Protein 6A9N (pdb70)

Sequence (662 aa):
TAIKTRPVHGYSKFLSTGSARGSRVVTNKEMCTLIDSTPEWIEQRTGITERRWATNSETVASMGTTAARTALERSGLEASQIDAIIVATVSHHRPSPSLAAYIARELGLGDAAAFDLNGAAAGFCYSTALADSMIRTGSANYVLVIGVEKLSEMTNLDDRSTAFLFSDGAGAAIIGASDEPGIGPVVWGSRSDQLKTIELEDWPTASADPNKIHPLIRMEGRAVFKWAMTDVAKRAAEAIAEAGITPADLDVFIPHQANDRITDVVSRHLKLPESVTVCHDIADMGNTSAASVPIAIDRMLQRGQAHSGDLALIIGFGAGLVYAGQVIRLPTAIKTRPVHGYSKFLSTGSARGSRVVTNKEMCTLIDSTPEWIEQRTGITERRWATNSETVASMGTTAARTALERSGLEASQIDAIIVATVSHHRPSPSLAAYIARELGLGDAAAFDLNGAAAGFCYSTALADSMIRTGSANYVLVIGVEKLSEMTNLDDRSTAFLFSDGAGAAIIGASDEPGIGPVVWGSRSDQLKTIELEDWPTASADPNKIHPLIRMEGRAVFKWAMTDVAKRAAEAIAEAGITPADLDVFIPHQANDRITDVVSRHLKLPESVTVCHDIADMGNTSAASVPIAIDRMLQRGQAHSGDLALIIGFGAGLVYAGQVIRLP

Organism: Cutibacterium acnes (NCBI:txid1747)

Foldseek 3Di:
DDDDFFALAFWKAWQFKFKWFAPDKAFQVNLCVLAPDHQVVCCVWFVAGIAHAHDPPDAQLNQQLRGQVRQCVSNPDQLQQFAEEEEEEPAPPDPDDDSQVSSCVVSVYDNHHGDYDYQWLQRQQVVVQVVGRCQSRPVTFKYKYKYWYRQQLQEDSHDVVTNRFEGGIMMITIMGGDNDYQWFHKQKDFDLVCQVQKDWDDQVVQVPDPVGRDTHIDHNVVVVLVCLLPPVLVSLQVQQVRRPHALQLAQEEFEQSAGPVSQVSSCVSSPHDPNYHYDNVCHRHGGHRNRRRRVSLNVCCVVVVDHAQGKYKYKTADRSGIIMIHIGGRD/DDDDFDDFAFWKAWQFKFKWFAPDKQFQVNLCVLAVDHQVVVCVWFVAGIAHAHDPVDALLNQQLRGLVVQCVSRPDQLQQFAE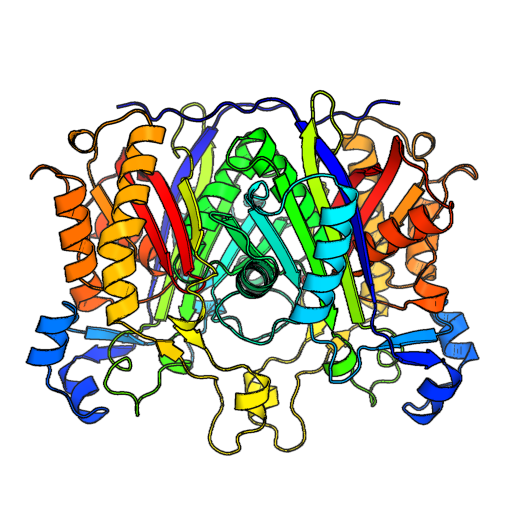EEEEEPAPPDPDDASQVSSCVVSVYDNHHGDYDYQWLQRQQVVVQVVRVCCRRPVTFKYKYKYWYRQQLQEDSHDVVPNRFEGGIMMITIMGGDRHYQWFHKQKDFDQVCQVQKDWDDQVVQVVDPVHHGTHIDHNVVVVLVCLLPPVLVSLQVQCVRRVHALQLAQEEFEQRGGVVSQVSSCVSSPHDPNYHYDNVCHHHGGHRNRRRRVSLNVCCVVVVDHQQGWYWYKTADRSGIIMIHIGGRD

Structure (mmCIF, N/CA/C/O backbone):
data_6A9N
#
_entry.id   6A9N
#
_cell.length_a   105.518
_cell.length_b   105.518
_cell.length_c   326.933
_cell.angle_alpha   90.00
_cell.angle_beta   90.00
_cell.angle_gamma   120.00
#
_symmetry.space_group_name_H-M   'P 65 2 2'
#
loop_
_entity.id
_entity.type
_entity.pdbx_description
1 polymer '3-oxoacyl-[acyl-carrier-protein] synthase 3'
2 non-polymer 'POTASSIUM ION'
3 non-polymer GLYCEROL
4 water water
#
loop_
_atom_site.group_PDB
_atom_site.id
_atom_site.type_symbol
_atom_site.label_atom_id
_atom_site.label_alt_id
_atom_site.label_comp_id
_atom_site.label_asym_id
_atom_site.label_entity_id
_atom_site.label_seq_id
_atom_site.pdbx_PDB_ins_code
_atom_site.Cartn_x
_atom_site.Cartn_y
_atom_site.Cartn_z
_atom_site.occupancy
_atom_site.B_iso_or_equiv
_atom_site.auth_seq_id
_atom_site.auth_comp_id
_atom_site.auth_asym_id
_atom_site.auth_atom_id
_atom_site.pdbx_PDB_model_num
ATOM 1 N N . THR A 1 3 ? 4.856 52.321 163.509 1.00 29.52 2 THR A N 1
ATOM 2 C CA . THR A 1 3 ? 4.271 52.258 164.856 1.00 36.19 2 THR A CA 1
ATOM 3 C C . THR A 1 3 ? 5.206 51.572 165.855 1.00 32.60 2 THR A C 1
ATOM 4 O O . THR A 1 3 ? 5.622 50.433 165.641 1.00 29.37 2 THR A O 1
ATOM 8 N N . ALA A 1 4 ? 5.519 52.256 166.956 1.00 32.38 3 ALA A N 1
ATOM 9 C CA . ALA A 1 4 ? 6.449 51.738 167.950 1.00 27.79 3 ALA A CA 1
ATOM 10 C C . ALA A 1 4 ? 5.741 50.830 168.953 1.00 29.93 3 ALA A C 1
ATOM 11 O O . ALA A 1 4 ? 4.566 51.027 169.280 1.00 31.31 3 ALA A O 1
ATOM 13 N N . ILE A 1 5 ? 6.479 49.829 169.444 1.00 24.15 4 ILE A N 1
ATOM 14 C CA . ILE A 1 5 ? 6.038 48.962 170.536 1.00 23.79 4 ILE A CA 1
ATOM 15 C C . ILE A 1 5 ? 6.668 49.476 171.821 1.00 20.10 4 ILE A C 1
ATOM 16 O O . ILE A 1 5 ? 7.885 49.688 171.878 1.00 22.87 4 ILE A O 1
ATOM 21 N N . LYS A 1 6 ? 5.857 49.687 172.848 1.00 20.91 5 LYS A N 1
ATOM 22 C CA . LYS A 1 6 ? 6.399 50.046 174.152 1.00 25.23 5 LYS A CA 1
ATOM 23 C C . LYS A 1 6 ? 6.679 48.785 174.960 1.00 26.24 5 LYS A C 1
ATOM 24 O O . LYS A 1 6 ? 6.025 47.755 174.782 1.00 24.36 5 LYS A O 1
ATOM 30 N N . THR A 1 7 ? 7.677 48.862 175.830 1.00 24.51 6 THR A N 1
ATOM 31 C CA . THR A 1 7 ? 8.022 47.746 176.700 1.00 26.59 6 THR A CA 1
ATOM 32 C C . THR A 1 7 ? 7.961 48.187 178.155 1.00 25.20 6 THR A C 1
ATOM 33 O O . THR A 1 7 ? 7.827 49.375 178.467 1.00 23.34 6 THR A O 1
ATOM 37 N N . ARG A 1 8 ? 8.025 47.199 179.051 1.00 21.99 7 ARG A N 1
ATOM 38 C CA . ARG A 1 8 ? 8.297 47.531 180.441 1.00 26.73 7 ARG A CA 1
ATOM 39 C C . ARG A 1 8 ? 9.802 47.748 180.609 1.00 25.09 7 ARG A C 1
ATOM 40 O O . ARG A 1 8 ? 10.608 47.187 179.857 1.00 28.89 7 ARG A O 1
ATOM 48 N N . PRO A 1 9 ? 10.211 48.586 181.552 1.00 26.99 8 PRO A N 1
ATOM 49 C CA . PRO A 1 9 ? 11.652 48.780 181.776 1.00 27.99 8 PRO A CA 1
ATOM 50 C C . PRO A 1 9 ? 12.315 47.552 182.396 1.00 28.08 8 PRO A C 1
ATOM 51 O O . PRO A 1 9 ? 11.670 46.728 183.051 1.00 28.91 8 PRO A O 1
ATOM 55 N N . VAL A 1 10 ? 13.622 47.419 182.177 1.00 25.78 9 VAL A N 1
ATOM 56 C CA . VAL A 1 10 ? 14.435 46.566 183.045 1.00 27.72 9 VAL A CA 1
ATOM 57 C C . VAL A 1 10 ? 14.731 47.402 184.287 1.00 27.75 9 VAL A C 1
ATOM 58 O O . VAL A 1 10 ? 15.435 48.406 184.194 1.00 33.17 9 VAL A O 1
ATOM 62 N N . HIS A 1 11 ? 14.190 47.008 185.446 1.00 26.46 10 HIS A N 1
ATOM 63 C CA . HIS A 1 11 ? 14.301 47.831 186.649 1.00 23.60 10 HIS A CA 1
ATOM 64 C C . HIS A 1 11 ? 14.547 46.991 187.901 1.00 31.76 10 HIS A C 1
ATOM 65 O O . HIS A 1 11 ? 13.798 46.051 188.185 1.00 27.44 10 HIS A O 1
ATOM 72 N N . GLY A 1 12 ? 15.565 47.366 188.676 1.00 22.06 11 GLY A N 1
ATOM 73 C CA . GLY A 1 12 ? 15.868 46.657 189.900 1.00 21.55 11 GLY A CA 1
ATOM 74 C C . GLY A 1 12 ? 16.496 45.290 189.655 1.00 17.74 11 GLY A C 1
ATOM 75 O O . GLY A 1 12 ? 16.952 44.948 188.549 1.00 16.76 11 GLY A O 1
ATOM 76 N N . TYR A 1 13 ? 16.504 44.496 190.721 1.00 17.07 12 TYR A N 1
ATOM 77 C CA . TYR A 1 13 ? 17.094 43.162 190.706 1.00 15.41 12 TYR A CA 1
ATOM 78 C C . TYR A 1 13 ? 16.111 42.192 191.365 1.00 13.70 12 TYR A C 1
ATOM 79 O O . TYR A 1 13 ? 14.907 42.449 191.480 1.00 12.78 12 TYR A O 1
ATOM 88 N N . SER A 1 14 ? 16.611 41.043 191.815 1.00 10.17 13 SER A N 1
ATOM 89 C CA . SER A 1 14 ? 15.755 40.126 192.552 1.00 13.85 13 SER A CA 1
ATOM 90 C C . SER A 1 14 ? 16.586 39.414 193.611 1.00 13.06 13 SER A C 1
ATOM 91 O O . SER A 1 14 ? 17.817 39.479 193.615 1.00 11.32 13 SER A O 1
ATOM 94 N N . LYS A 1 15 ? 15.898 38.715 194.509 1.00 12.50 14 LYS A N 1
ATOM 95 C CA . LYS A 1 15 ? 16.578 38.046 195.604 1.00 10.99 14 LYS A CA 1
ATOM 96 C C . LYS A 1 15 ? 15.711 36.903 196.119 1.00 11.75 14 LYS A C 1
ATOM 97 O O . LYS A 1 15 ? 14.479 36.956 196.038 1.00 8.37 14 LYS A O 1
ATOM 103 N N . PHE A 1 16 ? 16.369 35.888 196.680 1.00 10.70 15 PHE A N 1
ATOM 104 C CA . PHE A 1 16 ? 15.659 34.843 197.412 1.00 10.78 15 PHE A CA 1
ATOM 105 C C . PHE A 1 16 ? 15.026 35.434 198.665 1.00 12.54 15 PHE A C 1
ATOM 106 O O . PHE A 1 16 ? 15.693 36.128 199.431 1.00 11.87 15 PHE A O 1
ATOM 114 N N . LEU A 1 17 ? 13.738 35.169 198.872 1.00 10.61 16 LEU A N 1
ATOM 115 C CA . LEU A 1 17 ? 13.062 35.586 200.092 1.00 11.93 16 LEU A CA 1
ATOM 116 C C . LEU A 1 17 ? 12.933 34.473 201.116 1.00 16.44 16 LEU A C 1
ATOM 117 O O . LEU A 1 17 ? 12.841 34.759 202.309 1.00 16.53 16 LEU A O 1
ATOM 122 N N . SER A 1 18 ? 12.894 33.217 200.683 1.00 13.18 17 SER A N 1
ATOM 123 C CA . SER A 1 18 ? 12.669 32.104 201.597 1.00 13.41 17 SER A CA 1
ATOM 124 C C . SER A 1 18 ? 12.889 30.802 200.839 1.00 13.48 17 SER A C 1
ATOM 125 O O . SER A 1 18 ? 12.926 30.778 199.602 1.00 9.55 17 SER A O 1
ATOM 128 N N . THR A 1 19 ? 13.057 29.725 201.605 1.00 13.36 18 THR A N 1
ATOM 129 C CA . THR A 1 19 ? 13.226 28.380 201.081 1.00 12.12 18 THR A CA 1
ATOM 130 C C . THR A 1 19 ? 12.320 27.418 201.845 1.00 13.51 18 THR A C 1
ATOM 131 O O . THR A 1 19 ? 11.778 27.741 202.902 1.00 11.92 18 THR A O 1
ATOM 135 N N . GLY A 1 20 ? 12.177 26.220 201.288 1.00 10.45 19 GLY A N 1
ATOM 136 C CA . GLY A 1 20 ? 11.490 25.128 201.947 1.00 10.65 19 GLY A CA 1
ATOM 137 C C . GLY A 1 20 ? 11.816 23.845 201.217 1.00 11.77 19 GLY A C 1
ATOM 138 O O . GLY A 1 20 ? 12.198 23.863 200.043 1.00 10.88 19 GLY A O 1
ATOM 139 N N . SER A 1 21 ? 11.668 22.725 201.924 1.00 10.73 20 SER A N 1
ATOM 140 C CA . SER A 1 21 ? 11.963 21.454 201.282 1.00 12.56 20 SER A CA 1
ATOM 141 C C . SER A 1 21 ? 11.094 20.350 201.865 1.00 14.99 20 SER A C 1
ATOM 142 O O . SER A 1 21 ? 10.639 20.426 203.009 1.00 11.43 20 SER A O 1
ATOM 145 N N . ALA A 1 22 ? 10.873 19.316 201.052 1.00 11.05 21 ALA A N 1
ATOM 146 C CA . ALA A 1 22 ? 10.101 18.155 201.480 1.00 11.82 21 ALA A CA 1
ATOM 147 C C . ALA A 1 22 ? 10.727 16.937 200.810 1.00 13.17 21 ALA A C 1
ATOM 148 O O . ALA A 1 22 ? 10.433 16.639 199.647 1.00 15.40 21 ALA A O 1
ATOM 150 N N . ARG A 1 23 ? 11.602 16.257 201.531 1.00 11.54 22 ARG A N 1
ATOM 151 C CA . ARG A 1 23 ? 12.195 15.036 201.003 1.00 12.82 22 ARG A CA 1
ATOM 152 C C . ARG A 1 23 ? 11.226 13.865 201.139 1.00 13.64 22 ARG A C 1
ATOM 153 O O . ARG A 1 23 ? 10.274 13.901 201.928 1.00 14.08 22 ARG A O 1
ATOM 161 N N . GLY A 1 24 ? 11.479 12.812 200.362 1.00 11.46 23 GLY A N 1
ATOM 162 C CA . GLY A 1 24 ? 10.771 11.566 200.595 1.00 12.86 23 GLY A CA 1
ATOM 163 C C . GLY A 1 24 ? 10.942 11.099 202.030 1.00 13.41 23 GLY A C 1
ATOM 164 O O . GLY A 1 24 ? 11.995 11.279 202.637 1.00 14.79 23 GLY A O 1
ATOM 165 N N . SER A 1 25 ? 9.888 10.480 202.579 1.00 10.80 24 SER A N 1
ATOM 166 C CA . SER A 1 25 ? 9.877 10.099 203.990 1.00 12.37 24 SER A CA 1
ATOM 167 C C . SER A 1 25 ? 10.536 8.755 204.283 1.00 17.06 24 SER A C 1
ATOM 168 O O . SER A 1 25 ? 10.802 8.460 205.452 1.00 13.28 24 SER A O 1
ATOM 171 N N . ARG A 1 26 ? 10.810 7.934 203.279 1.00 12.46 25 ARG A N 1
ATOM 172 C CA . ARG A 1 26 ? 11.349 6.603 203.518 1.00 11.64 25 ARG A CA 1
ATOM 173 C C . ARG A 1 26 ? 12.873 6.654 203.506 1.00 13.70 25 ARG A C 1
ATOM 174 O O . ARG A 1 26 ? 13.479 6.998 202.487 1.00 10.39 25 ARG A O 1
ATOM 182 N N . VAL A 1 27 ? 13.491 6.299 204.630 1.00 13.99 26 VAL A N 1
ATOM 183 C CA . VAL A 1 27 ? 14.948 6.245 204.713 1.00 13.66 26 VAL A CA 1
ATOM 184 C C . VAL A 1 27 ? 15.395 4.891 204.190 1.00 18.90 26 VAL A C 1
ATOM 185 O O . VAL A 1 27 ? 14.962 3.852 204.699 1.00 14.16 26 VAL A O 1
ATOM 189 N N . VAL A 1 28 ? 16.260 4.899 203.176 1.00 12.50 27 VAL A N 1
ATOM 190 C CA . VAL A 1 28 ? 16.829 3.681 202.617 1.00 13.22 27 VAL A CA 1
ATOM 191 C C . VAL A 1 28 ? 18.334 3.714 202.877 1.00 14.03 27 VAL A C 1
ATOM 192 O O . VAL A 1 28 ? 19.086 4.410 202.181 1.00 14.61 27 VAL A O 1
ATOM 196 N N . THR A 1 29 ? 18.789 2.947 203.863 1.00 16.58 28 THR A N 1
ATOM 197 C CA . THR A 1 29 ? 20.216 2.873 204.145 1.00 17.14 28 THR A CA 1
ATOM 198 C C . THR A 1 29 ? 20.920 2.052 203.073 1.00 15.10 28 THR A C 1
ATOM 199 O O . THR A 1 29 ? 20.295 1.324 202.308 1.00 15.62 28 THR A O 1
ATOM 203 N N . ASN A 1 30 ? 22.250 2.179 203.028 1.00 18.87 29 ASN A N 1
ATOM 204 C CA . ASN A 1 30 ? 23.045 1.322 202.156 1.00 18.46 29 ASN A CA 1
ATOM 205 C C . ASN A 1 30 ? 22.851 -0.152 202.510 1.00 21.51 29 ASN A C 1
ATOM 206 O O . ASN A 1 30 ? 22.876 -1.018 201.629 1.00 21.53 29 ASN A O 1
ATOM 211 N N . LYS A 1 31 ? 22.688 -0.456 203.800 1.00 22.58 30 LYS A N 1
ATOM 212 C CA . LYS A 1 31 ? 22.409 -1.829 204.215 1.00 26.69 30 LYS A CA 1
ATOM 213 C C . LYS A 1 31 ? 21.154 -2.364 203.526 1.00 21.99 30 LYS A C 1
ATOM 214 O O . LYS A 1 31 ? 21.198 -3.395 202.845 1.00 26.15 30 LYS A O 1
ATOM 220 N N . GLU A 1 32 ? 20.032 -1.648 203.646 1.00 21.81 31 GLU A N 1
ATOM 221 C CA . GLU A 1 32 ? 18.824 -2.089 202.952 1.00 26.36 31 GLU A CA 1
ATOM 222 C C . GLU A 1 32 ? 19.007 -2.069 201.438 1.00 26.60 31 GLU A C 1
ATOM 223 O O . GLU A 1 32 ? 18.494 -2.946 200.735 1.00 27.54 31 GLU A O 1
ATOM 229 N N . MET A 1 33 ? 19.716 -1.066 200.915 1.00 25.40 32 MET A N 1
ATOM 230 C CA . MET A 1 33 ? 19.958 -1.005 199.476 1.00 23.72 32 MET A CA 1
ATOM 231 C C . MET A 1 33 ? 20.679 -2.256 198.989 1.00 29.48 32 MET A C 1
ATOM 232 O O . MET A 1 33 ? 20.384 -2.770 197.903 1.00 31.34 32 MET A O 1
ATOM 237 N N . CYS A 1 34 ? 21.602 -2.785 199.790 1.00 26.57 33 CYS A N 1
ATOM 238 C CA . CYS A 1 34 ? 22.392 -3.924 199.335 1.00 36.99 33 CYS A CA 1
ATOM 239 C C . CYS A 1 34 ? 21.643 -5.248 199.402 1.00 37.42 33 CYS A C 1
ATOM 240 O O . CYS A 1 34 ? 22.174 -6.263 198.937 1.00 43.07 33 CYS A O 1
ATOM 243 N N . THR A 1 35 ? 20.432 -5.264 199.955 1.00 35.73 34 THR A N 1
ATOM 244 C CA . THR A 1 35 ? 19.531 -6.389 199.750 1.00 37.27 34 THR A CA 1
ATOM 245 C C . THR A 1 35 ? 18.695 -6.250 198.479 1.00 39.35 34 THR A C 1
ATOM 246 O O . THR A 1 35 ? 18.113 -7.240 198.027 1.00 42.08 34 THR A O 1
ATOM 250 N N . LEU A 1 36 ? 18.621 -5.050 197.894 1.00 38.36 35 LEU A N 1
ATOM 251 C CA . LEU A 1 36 ? 17.893 -4.829 196.646 1.00 35.39 35 LEU A CA 1
ATOM 252 C C . LEU A 1 36 ? 18.794 -4.923 195.420 1.00 38.36 35 LEU A C 1
ATOM 253 O O . LEU A 1 36 ? 18.317 -5.235 194.322 1.00 36.30 35 LEU A O 1
ATOM 258 N N . ILE A 1 37 ? 20.087 -4.653 195.590 1.00 37.27 36 ILE A N 1
ATOM 259 C CA . ILE A 1 37 ? 21.070 -4.697 194.521 1.00 40.60 36 ILE A CA 1
ATOM 260 C C . ILE A 1 37 ? 22.245 -5.547 194.991 1.00 43.11 36 ILE A C 1
ATOM 261 O O . ILE A 1 37 ? 22.392 -5.845 196.176 1.00 41.21 36 ILE A O 1
ATOM 266 N N . ASP A 1 38 ? 23.092 -5.941 194.046 1.00 50.66 37 ASP A N 1
ATOM 267 C CA . ASP A 1 38 ? 24.291 -6.701 194.380 1.00 58.86 37 ASP A CA 1
ATOM 268 C C . ASP A 1 38 ? 25.450 -5.714 194.468 1.00 53.92 37 ASP A C 1
ATOM 269 O O . ASP A 1 38 ? 26.064 -5.356 193.459 1.00 51.16 37 ASP A O 1
ATOM 274 N N . SER A 1 39 ? 25.734 -5.274 195.688 1.00 54.55 38 SER A N 1
ATOM 275 C CA . SER A 1 39 ? 26.798 -4.325 195.975 1.00 45.69 38 SER A CA 1
ATOM 276 C C . SER A 1 39 ? 27.041 -4.385 197.477 1.00 43.27 38 SER A C 1
ATOM 277 O O . SER A 1 39 ? 26.405 -5.167 198.190 1.00 44.44 38 SER A O 1
ATOM 280 N N . THR A 1 40 ? 27.967 -3.565 197.963 1.00 41.40 39 THR A N 1
ATOM 281 C CA . THR A 1 40 ? 28.201 -3.537 199.399 1.00 37.23 39 THR A CA 1
ATOM 282 C C . THR A 1 40 ? 28.123 -2.109 199.916 1.00 42.87 39 THR A C 1
ATOM 283 O O . THR A 1 40 ? 28.385 -1.156 199.168 1.00 38.49 39 THR A O 1
ATOM 287 N N . PRO A 1 41 ? 27.749 -1.930 201.189 1.00 38.35 40 PRO A N 1
ATOM 288 C CA . PRO A 1 41 ? 27.591 -0.565 201.713 1.00 34.35 40 PRO A CA 1
ATOM 289 C C . PRO A 1 41 ? 28.876 0.241 201.701 1.00 38.18 40 PRO A C 1
ATOM 290 O O . PRO A 1 41 ? 28.832 1.463 201.509 1.00 31.28 40 PRO A O 1
ATOM 294 N N . GLU A 1 42 ? 30.024 -0.395 201.903 1.00 36.96 41 GLU A N 1
ATOM 295 C CA . GLU A 1 42 ? 31.262 0.365 201.942 1.00 38.78 41 GLU A CA 1
ATOM 296 C C . GLU A 1 42 ? 31.804 0.665 200.557 1.00 33.08 41 GLU A C 1
ATOM 297 O O . GLU A 1 42 ? 32.546 1.636 200.407 1.00 38.79 41 GLU A O 1
ATOM 303 N N . TRP A 1 43 ? 31.440 -0.120 199.541 1.00 33.45 42 TRP A N 1
ATOM 304 C CA . TRP A 1 43 ? 31.743 0.294 198.175 1.00 36.52 42 TRP A CA 1
ATOM 305 C C . TRP A 1 43 ? 30.961 1.549 197.808 1.00 39.21 42 TRP A C 1
ATOM 306 O O . TRP A 1 43 ? 31.532 2.521 197.298 1.00 38.72 42 TRP A O 1
ATOM 317 N N . ILE A 1 44 ? 29.649 1.542 198.069 1.00 32.14 43 ILE A N 1
ATOM 318 C CA . ILE A 1 44 ? 28.807 2.712 197.812 1.00 33.82 43 ILE A CA 1
ATOM 319 C C . ILE A 1 44 ? 29.396 3.953 198.476 1.00 29.22 43 ILE A C 1
ATOM 320 O O . ILE A 1 44 ? 29.644 4.974 197.826 1.00 27.75 43 ILE A O 1
ATOM 325 N N . GLU A 1 45 ? 29.613 3.884 199.792 1.00 26.39 44 GLU A N 1
ATOM 326 C CA . GLU A 1 45 ? 30.131 5.039 200.520 1.00 27.83 44 GLU A CA 1
ATOM 327 C C . GLU A 1 45 ? 31.485 5.469 199.969 1.00 31.70 44 GLU A C 1
ATOM 328 O O . GLU A 1 45 ? 31.748 6.669 199.820 1.00 29.31 44 GLU A O 1
ATOM 334 N N . GLN A 1 46 ? 32.340 4.501 199.627 1.00 30.42 45 GLN A N 1
ATOM 335 C CA . GLN A 1 46 ? 33.668 4.821 199.109 1.00 35.06 45 GLN A CA 1
ATOM 336 C C . GLN A 1 46 ? 33.577 5.562 197.784 1.00 35.44 45 GLN A C 1
ATOM 337 O O . GLN A 1 46 ? 34.277 6.556 197.567 1.00 41.66 45 GLN A O 1
ATOM 343 N N . ARG A 1 47 ? 32.728 5.077 196.877 1.00 35.72 46 ARG A N 1
ATOM 344 C CA . ARG A 1 47 ? 32.654 5.623 195.530 1.00 37.20 46 ARG A CA 1
ATOM 345 C C . ARG A 1 47 ? 31.862 6.921 195.445 1.00 36.71 46 ARG A C 1
ATOM 346 O O . ARG A 1 47 ? 32.079 7.694 194.505 1.00 38.44 46 ARG A O 1
ATOM 354 N N . THR A 1 48 ? 30.953 7.183 196.389 1.00 26.90 47 THR A N 1
ATOM 355 C CA . THR A 1 48 ? 30.068 8.343 196.280 1.00 24.10 47 THR A CA 1
ATOM 356 C C . THR A 1 48 ? 29.976 9.204 197.521 1.00 23.16 47 THR A C 1
ATOM 357 O O . THR A 1 48 ? 29.567 10.363 197.396 1.00 22.78 47 THR A O 1
ATOM 361 N N . GLY A 1 49 ? 30.275 8.682 198.706 1.00 21.44 48 GLY A N 1
ATOM 362 C CA . GLY A 1 49 ? 29.961 9.394 199.926 1.00 23.42 48 GLY A CA 1
ATOM 363 C C . GLY A 1 49 ? 28.550 9.182 200.438 1.00 18.70 48 GLY A C 1
ATOM 364 O O . GLY A 1 49 ? 28.219 9.697 201.511 1.00 23.64 48 GLY A O 1
ATOM 365 N N . ILE A 1 50 ? 27.718 8.441 199.713 1.00 15.66 49 ILE A N 1
ATOM 366 C CA . ILE A 1 50 ? 26.349 8.154 200.139 1.00 19.85 49 ILE A CA 1
ATOM 367 C C . ILE A 1 50 ? 26.363 7.066 201.210 1.00 15.12 49 ILE A C 1
ATOM 368 O O . ILE A 1 50 ? 26.948 5.994 201.016 1.00 18.01 49 ILE A O 1
ATOM 373 N N . THR A 1 51 ? 25.710 7.332 202.344 1.00 15.93 50 THR A N 1
ATOM 374 C CA . THR A 1 51 ? 25.430 6.287 203.325 1.00 15.53 50 THR A CA 1
ATOM 375 C C . THR A 1 51 ? 23.956 5.917 203.394 1.00 18.79 50 THR A C 1
ATOM 376 O O . THR A 1 51 ? 23.634 4.774 203.735 1.00 18.17 50 THR A O 1
ATOM 380 N N . GLU A 1 52 ? 23.060 6.844 203.054 1.00 16.48 51 GLU A N 1
ATOM 381 C CA . GLU A 1 52 ? 21.635 6.560 202.949 1.00 16.32 51 GLU A CA 1
ATOM 382 C C . GLU A 1 52 ? 21.023 7.561 201.977 1.00 14.81 51 GLU A C 1
ATOM 383 O O . GLU A 1 52 ? 21.659 8.542 201.586 1.00 13.99 51 GLU A O 1
ATOM 389 N N . ARG A 1 53 ? 19.777 7.306 201.582 1.00 13.77 52 ARG A N 1
ATOM 390 C CA . ARG A 1 53 ? 19.052 8.244 200.730 1.00 13.41 52 ARG A CA 1
ATOM 391 C C . ARG A 1 53 ? 17.567 8.174 201.065 1.00 12.15 52 ARG A C 1
ATOM 392 O O . ARG A 1 53 ? 17.103 7.246 201.731 1.00 10.95 52 ARG A O 1
ATOM 400 N N . ARG A 1 54 ? 16.822 9.180 200.611 1.00 11.46 53 ARG A N 1
ATOM 401 C CA . ARG A 1 54 ? 15.386 9.255 200.843 1.00 8.78 53 ARG A CA 1
ATOM 402 C C . ARG A 1 54 ? 14.636 8.816 199.598 1.00 12.70 53 ARG A C 1
ATOM 403 O O . ARG A 1 54 ? 14.969 9.242 198.484 1.00 12.23 53 ARG A O 1
ATOM 411 N N . TRP A 1 55 ? 13.626 7.967 199.786 1.00 9.75 54 TRP A N 1
ATOM 412 C CA . TRP A 1 55 ? 12.673 7.654 198.729 1.00 10.39 54 TRP A CA 1
ATOM 413 C C . TRP A 1 55 ? 11.293 8.097 199.186 1.00 11.46 54 TRP A C 1
ATOM 414 O O . TRP A 1 55 ? 10.982 8.080 200.385 1.00 11.35 54 TRP A O 1
ATOM 425 N N . ALA A 1 56 ? 10.486 8.517 198.223 1.00 9.76 55 ALA A N 1
ATOM 426 C CA . ALA A 1 56 ? 9.107 8.883 198.490 1.00 11.02 55 ALA A CA 1
ATOM 427 C C . ALA A 1 56 ? 8.281 7.619 198.698 1.00 12.15 55 ALA A C 1
ATOM 428 O O . ALA A 1 56 ? 8.516 6.601 198.043 1.00 14.75 55 ALA A O 1
ATOM 430 N N . THR A 1 57 ? 7.332 7.677 199.627 1.00 11.83 56 THR A N 1
ATOM 431 C CA . THR A 1 57 ? 6.344 6.610 199.730 1.00 13.32 56 THR A CA 1
ATOM 432 C C . THR A 1 57 ? 5.358 6.699 198.570 1.00 16.67 56 THR A C 1
ATOM 433 O O . THR A 1 57 ? 5.369 7.652 197.784 1.00 12.83 56 THR A O 1
ATOM 437 N N . ASN A 1 58 ? 4.477 5.696 198.470 1.00 14.83 57 ASN A N 1
ATOM 438 C CA . ASN A 1 58 ? 3.492 5.710 197.393 1.00 14.14 57 ASN A CA 1
ATOM 439 C C . ASN A 1 58 ? 2.512 6.871 197.515 1.00 17.64 57 ASN A C 1
ATOM 440 O O . ASN A 1 58 ? 1.833 7.191 196.536 1.00 16.55 57 ASN A O 1
ATOM 445 N N . SER A 1 59 ? 2.442 7.522 198.679 1.00 13.83 58 SER A N 1
ATOM 446 C CA . SER A 1 59 ? 1.575 8.676 198.890 1.00 15.62 58 SER A CA 1
ATOM 447 C C . SER A 1 59 ? 2.267 10.004 198.636 1.00 15.40 58 SER A C 1
ATOM 448 O O . SER A 1 59 ? 1.599 11.038 198.638 1.00 17.65 58 SER A O 1
ATOM 451 N N . GLU A 1 60 ? 3.579 10.007 198.460 1.00 13.51 59 GLU A N 1
ATOM 452 C CA . GLU A 1 60 ? 4.338 11.227 198.219 1.00 12.42 59 GLU A CA 1
ATOM 453 C C . GLU A 1 60 ? 4.625 11.270 196.724 1.00 13.08 59 GLU A C 1
ATOM 454 O O . GLU A 1 60 ? 5.476 10.536 196.216 1.00 14.31 59 GLU A O 1
ATOM 460 N N . THR A 1 61 ? 3.865 12.095 196.024 1.00 11.12 60 THR A N 1
ATOM 461 C CA . THR A 1 61 ? 3.992 12.307 194.595 1.00 12.43 60 THR A CA 1
ATOM 462 C C . THR A 1 61 ? 4.804 13.574 194.365 1.00 11.06 60 THR A C 1
ATOM 463 O O . THR A 1 61 ? 5.079 14.333 195.300 1.00 10.78 60 THR A O 1
ATOM 467 N N . VAL A 1 62 ? 5.201 13.810 193.109 1.00 11.08 61 VAL A N 1
ATOM 468 C CA . VAL A 1 62 ? 5.924 15.052 192.866 1.00 10.18 61 VAL A CA 1
ATOM 469 C C . VAL A 1 62 ? 5.009 16.240 193.141 1.00 9.73 61 VAL A C 1
ATOM 470 O O . VAL A 1 62 ? 5.460 17.274 193.649 1.00 10.32 61 VAL A O 1
ATOM 474 N N . ALA A 1 63 ? 3.701 16.086 192.925 1.00 6.52 62 ALA A N 1
ATOM 475 C CA . ALA A 1 63 ? 2.797 17.192 193.242 1.00 9.23 62 ALA A CA 1
ATOM 476 C C . ALA A 1 63 ? 2.674 17.426 194.747 1.00 12.98 62 ALA A C 1
ATOM 477 O O . ALA A 1 63 ? 2.643 18.581 195.193 1.00 13.66 62 ALA A O 1
ATOM 479 N N . SER A 1 64 ? 2.598 16.359 195.556 1.00 11.19 63 SER A N 1
ATOM 480 C CA . SER A 1 64 ? 2.447 16.564 196.996 1.00 14.13 63 SER A CA 1
ATOM 481 C C . SER A 1 64 ? 3.753 17.040 197.643 1.00 9.29 63 SER A C 1
ATOM 482 O O . SER A 1 64 ? 3.729 17.919 198.504 1.00 10.16 63 SER A O 1
ATOM 485 N N . MET A 1 65 ? 4.899 16.494 197.238 1.00 9.63 64 MET A N 1
ATOM 486 C CA . MET A 1 65 ? 6.174 16.989 197.757 1.00 9.46 64 MET A CA 1
ATOM 487 C C . MET A 1 65 ? 6.422 18.435 197.337 1.00 11.28 64 MET A C 1
ATOM 488 O O . MET A 1 65 ? 6.823 19.270 198.154 1.00 8.77 64 MET A O 1
ATOM 493 N N . GLY A 1 66 ? 6.201 18.743 196.056 1.00 10.21 65 GLY A N 1
ATOM 494 C CA . GLY A 1 66 ? 6.349 20.111 195.593 1.00 11.18 65 GLY A CA 1
ATOM 495 C C . GLY A 1 66 ? 5.422 21.080 196.305 1.00 9.37 65 GLY A C 1
ATOM 496 O O . GLY A 1 66 ? 5.836 22.177 196.684 1.00 7.10 65 GLY A O 1
ATOM 497 N N . THR A 1 67 ? 4.159 20.690 196.496 1.00 8.45 66 THR A N 1
ATOM 498 C CA . THR A 1 67 ? 3.228 21.538 197.235 1.00 11.15 66 THR A CA 1
ATOM 499 C C . THR A 1 67 ? 3.702 21.748 198.671 1.00 12.86 66 THR A C 1
ATOM 500 O O . THR A 1 67 ? 3.642 22.866 199.192 1.00 10.60 66 THR A O 1
ATOM 504 N N . THR A 1 68 ? 4.187 20.685 199.322 1.00 12.06 67 THR A N 1
ATOM 505 C CA . THR A 1 68 ? 4.637 20.803 200.712 1.00 12.11 67 THR A CA 1
ATOM 506 C C . THR A 1 68 ? 5.822 21.751 200.833 1.00 11.23 67 THR A C 1
ATOM 507 O O . THR A 1 68 ? 5.834 22.646 201.689 1.00 10.66 67 THR A O 1
ATOM 511 N N . ALA A 1 69 ? 6.838 21.564 199.988 1.00 8.64 68 ALA A N 1
ATOM 512 C CA . ALA A 1 69 ? 7.991 22.454 200.029 1.00 9.17 68 ALA A CA 1
ATOM 513 C C . ALA A 1 69 ? 7.571 23.895 199.772 1.00 10.19 68 ALA A C 1
ATOM 514 O O . ALA A 1 69 ? 8.069 24.821 200.417 1.00 10.42 68 ALA A O 1
ATOM 516 N N . ALA A 1 70 ? 6.641 24.096 198.834 1.00 9.45 69 ALA A N 1
ATOM 517 C CA . ALA A 1 70 ? 6.201 25.439 198.468 1.00 10.93 69 ALA A CA 1
ATOM 518 C C . ALA A 1 70 ? 5.417 26.096 199.599 1.00 11.83 69 ALA A C 1
ATOM 519 O O . ALA A 1 70 ? 5.562 27.303 199.840 1.00 11.42 69 ALA A O 1
ATOM 521 N N . ARG A 1 71 ? 4.571 25.328 200.296 1.00 9.63 70 ARG A N 1
ATOM 522 C CA . ARG A 1 71 ? 3.825 25.896 201.419 1.00 13.39 70 ARG A CA 1
ATOM 523 C C . ARG A 1 71 ? 4.764 26.389 202.508 1.00 11.87 70 ARG A C 1
ATOM 524 O O . ARG A 1 71 ? 4.500 27.413 203.149 1.00 12.69 70 ARG A O 1
ATOM 532 N N . THR A 1 72 ? 5.835 25.632 202.767 1.00 10.06 71 THR A N 1
ATOM 533 C CA . THR A 1 72 ? 6.832 26.027 203.760 1.00 12.59 71 THR A CA 1
ATOM 534 C C . THR A 1 72 ? 7.540 27.310 203.344 1.00 12.22 71 THR A C 1
ATOM 535 O O . THR A 1 72 ? 7.694 28.236 204.148 1.00 13.50 71 THR A O 1
ATOM 539 N N . ALA A 1 73 ? 7.973 27.385 202.081 1.00 11.80 72 ALA A N 1
ATOM 540 C CA . ALA A 1 73 ? 8.568 28.618 201.584 1.00 11.51 72 ALA A CA 1
ATOM 541 C C . ALA A 1 73 ? 7.578 29.773 201.684 1.00 13.22 72 ALA A C 1
ATOM 542 O O . ALA A 1 73 ? 7.934 30.873 202.121 1.00 14.15 72 ALA A O 1
ATOM 544 N N . LEU A 1 74 ? 6.317 29.530 201.327 1.00 11.78 73 LEU A N 1
ATOM 545 C CA . LEU A 1 74 ? 5.317 30.593 201.378 1.00 12.83 73 LEU A CA 1
ATOM 546 C C . LEU A 1 74 ? 5.124 31.112 202.800 1.00 15.95 73 LEU A C 1
ATOM 547 O O . LEU A 1 74 ? 5.126 32.326 203.039 1.00 13.97 73 LEU A O 1
ATOM 552 N N . GLU A 1 75 ? 4.923 30.206 203.752 1.00 14.96 74 GLU A N 1
ATOM 553 C CA . GLU A 1 75 ? 4.759 30.618 205.141 1.00 17.66 74 GLU A CA 1
ATOM 554 C C . GLU A 1 75 ? 5.961 31.429 205.622 1.00 19.85 74 GLU A C 1
ATOM 555 O O . GLU A 1 75 ? 5.799 32.482 206.255 1.00 19.32 74 GLU A O 1
ATOM 561 N N . ARG A 1 76 ? 7.174 30.975 205.296 1.00 15.02 75 ARG A N 1
ATOM 562 C CA . ARG A 1 76 ? 8.380 31.661 205.752 1.00 16.12 75 ARG A CA 1
ATOM 563 C C . ARG A 1 76 ? 8.558 33.014 205.083 1.00 19.34 75 ARG A C 1
ATOM 564 O O . ARG A 1 76 ? 9.201 33.896 205.651 1.00 19.81 75 ARG A O 1
ATOM 572 N N . SER A 1 77 ? 8.031 33.195 203.876 1.00 15.13 76 SER A N 1
ATOM 573 C CA . SER A 1 77 ? 8.209 34.467 203.190 1.00 17.58 76 SER A CA 1
ATOM 574 C C . SER A 1 77 ? 7.345 35.580 203.772 1.00 22.52 76 SER A C 1
ATOM 575 O O . SER A 1 77 ? 7.592 36.750 203.472 1.00 21.22 76 SER A O 1
ATOM 578 N N . GLY A 1 78 ? 6.332 35.259 204.575 1.00 18.22 77 GLY A N 1
ATOM 579 C CA . GLY A 1 78 ? 5.396 36.287 204.979 1.00 25.42 77 GLY A CA 1
ATOM 580 C C . GLY A 1 78 ? 4.455 36.788 203.895 1.00 31.34 77 GLY A C 1
ATOM 581 O O . GLY A 1 78 ? 3.578 37.610 204.200 1.00 29.28 77 GLY A O 1
ATOM 582 N N . LEU A 1 79 ? 4.586 36.316 202.652 1.00 18.26 78 LEU A N 1
ATOM 583 C CA . LEU A 1 79 ? 3.652 36.665 201.591 1.00 21.24 78 LEU A CA 1
ATOM 584 C C . LEU A 1 79 ? 2.343 35.898 201.741 1.00 23.71 78 LEU A C 1
ATOM 585 O O . LEU A 1 79 ? 2.275 34.845 202.381 1.00 23.51 78 LEU A O 1
ATOM 590 N N . GLU A 1 80 ? 1.296 36.437 201.112 1.00 25.42 79 GLU A N 1
ATOM 591 C CA . GLU A 1 80 ? 0.054 35.703 200.895 1.00 27.56 79 GLU A CA 1
ATOM 592 C C . GLU A 1 80 ? 0.114 34.966 199.558 1.00 20.57 79 GLU A C 1
ATOM 593 O O . GLU A 1 80 ? 0.785 35.407 198.625 1.00 14.61 79 GLU A O 1
ATOM 599 N N . ALA A 1 81 ? -0.582 33.826 199.483 1.00 15.87 80 ALA A N 1
ATOM 600 C CA . ALA A 1 81 ? -0.592 33.040 198.248 1.00 18.68 80 ALA A CA 1
ATOM 601 C C . ALA A 1 81 ? -1.064 33.873 197.059 1.00 20.09 80 ALA A C 1
ATOM 602 O O . ALA A 1 81 ? -0.559 33.717 195.940 1.00 15.84 80 ALA A O 1
ATOM 604 N N . SER A 1 82 ? -2.002 34.798 197.295 1.00 18.78 81 SER A N 1
ATOM 605 C CA . SER A 1 82 ? -2.519 35.644 196.224 1.00 23.23 81 SER A CA 1
ATOM 606 C C . SER A 1 82 ? -1.459 36.563 195.640 1.00 19.47 81 SER A C 1
ATOM 607 O O . SER A 1 82 ? -1.661 37.100 194.548 1.00 19.56 81 SER A O 1
ATOM 610 N N . GLN A 1 83 ? -0.339 36.756 196.334 1.00 18.91 82 GLN A N 1
ATOM 611 C CA . GLN A 1 83 ? 0.714 37.628 195.833 1.00 16.05 82 GLN A CA 1
ATOM 612 C C . GLN A 1 83 ? 1.668 36.919 194.884 1.00 14.16 82 GLN A C 1
ATOM 613 O O . GLN A 1 83 ? 2.405 37.590 194.158 1.00 11.67 82 GLN A O 1
ATOM 619 N N . ILE A 1 84 ? 1.704 35.586 194.892 1.00 17.06 83 ILE A N 1
ATOM 620 C CA . ILE A 1 84 ? 2.557 34.873 193.945 1.00 17.33 83 ILE A CA 1
ATOM 621 C C . ILE A 1 84 ? 1.987 35.044 192.547 1.00 14.33 83 ILE A C 1
ATOM 622 O O . ILE A 1 84 ? 0.808 34.756 192.305 1.00 17.29 83 ILE A O 1
ATOM 627 N N . ASP A 1 85 ? 2.811 35.514 191.613 1.00 14.96 84 ASP A N 1
ATOM 628 C CA . ASP A 1 85 ? 2.317 35.657 190.248 1.00 18.74 84 ASP A CA 1
ATOM 629 C C . ASP A 1 85 ? 3.184 34.936 189.215 1.00 16.42 84 ASP A C 1
ATOM 630 O O . ASP A 1 85 ? 3.024 35.171 188.016 1.00 15.56 84 ASP A O 1
ATOM 635 N N . ALA A 1 86 ? 4.064 34.032 189.645 1.00 13.60 85 ALA A N 1
ATOM 636 C CA . ALA A 1 86 ? 4.679 33.082 188.727 1.00 9.68 85 ALA A CA 1
ATOM 637 C C . ALA A 1 86 ? 5.098 31.859 189.524 1.00 8.98 85 ALA A C 1
ATOM 638 O O . ALA A 1 86 ? 5.530 31.980 190.676 1.00 10.92 85 ALA A O 1
ATOM 640 N N . ILE A 1 87 ? 4.956 30.685 188.917 1.00 10.75 86 ILE A N 1
ATOM 641 C CA . ILE A 1 87 ? 5.439 29.446 189.511 1.00 8.23 86 ILE A CA 1
ATOM 642 C C . ILE A 1 87 ? 6.140 28.649 188.418 1.00 8.03 86 ILE A C 1
ATOM 643 O O . ILE A 1 87 ? 5.586 28.445 187.330 1.00 9.51 86 ILE A O 1
ATOM 648 N N . ILE A 1 88 ? 7.374 28.249 188.694 1.00 6.35 87 ILE A N 1
ATOM 649 C CA . ILE A 1 88 ? 8.213 27.497 187.772 1.00 7.89 87 ILE A CA 1
ATOM 650 C C . ILE A 1 88 ? 8.608 26.207 188.465 1.00 10.33 87 ILE A C 1
ATOM 651 O O . ILE A 1 88 ? 9.150 26.243 189.578 1.00 8.35 87 ILE A O 1
ATOM 656 N N . VAL A 1 89 ? 8.386 25.079 187.796 1.00 8.18 88 VAL A N 1
ATOM 657 C CA . VAL A 1 89 ? 8.703 23.776 188.363 1.00 9.90 88 VAL A CA 1
ATOM 658 C C . VAL A 1 89 ? 9.726 23.105 187.462 1.00 9.42 88 VAL A C 1
ATOM 659 O O . VAL A 1 89 ? 9.471 22.907 186.272 1.00 7.85 88 VAL A O 1
ATOM 663 N N . ALA A 1 90 ? 10.883 22.778 188.029 1.00 9.31 89 ALA A N 1
ATOM 664 C CA . ALA A 1 90 ? 11.947 22.084 187.325 1.00 7.61 89 ALA A CA 1
ATOM 665 C C . ALA A 1 90 ? 11.877 20.611 187.701 1.00 9.80 89 ALA A C 1
ATOM 666 O O . ALA A 1 90 ? 12.053 20.254 188.872 1.00 8.04 89 ALA A O 1
ATOM 668 N N . THR A 1 91 ? 11.593 19.760 186.720 1.00 10.04 90 THR A N 1
ATOM 669 C CA . THR A 1 91 ? 11.420 18.346 187.010 1.00 10.81 90 THR A CA 1
ATOM 670 C C . THR A 1 91 ? 11.596 17.542 185.726 1.00 13.10 90 THR A C 1
ATOM 671 O O . THR A 1 91 ? 11.434 18.072 184.620 1.00 11.88 90 THR A O 1
ATOM 675 N N . VAL A 1 92 ? 12.009 16.282 185.886 1.00 11.52 91 VAL A N 1
ATOM 676 C CA . VAL A 1 92 ? 11.881 15.265 184.851 1.00 9.77 91 VAL A CA 1
ATOM 677 C C . VAL A 1 92 ? 10.944 14.149 185.292 1.00 12.16 91 VAL A C 1
ATOM 678 O O . VAL A 1 92 ? 10.860 13.114 184.629 1.00 13.52 91 VAL A O 1
ATOM 682 N N . SER A 1 93 ? 10.228 14.347 186.398 1.00 7.51 92 SER A N 1
ATOM 683 C CA . SER A 1 93 ? 9.440 13.301 187.041 1.00 11.26 92 SER A CA 1
ATOM 684 C C . SER A 1 93 ? 7.947 13.563 186.991 1.00 10.55 92 SER A C 1
ATOM 685 O O . SER A 1 93 ? 7.185 12.885 187.699 1.00 11.75 92 SER A O 1
ATOM 688 N N . HIS A 1 94 ? 7.502 14.555 186.229 1.00 8.45 93 HIS A N 1
ATOM 689 C CA . HIS A 1 94 ? 6.069 14.768 186.058 1.00 12.56 93 HIS A CA 1
ATOM 690 C C . HIS A 1 94 ? 5.665 13.969 184.824 1.00 16.82 93 HIS A C 1
ATOM 691 O O . HIS A 1 94 ? 5.903 14.389 183.681 1.00 14.14 93 HIS A O 1
ATOM 698 N N . HIS A 1 95 ? 5.089 12.786 185.045 1.00 12.70 94 HIS A N 1
ATOM 699 C CA . HIS A 1 95 ? 4.888 11.850 183.946 1.00 15.28 94 HIS A CA 1
ATOM 700 C C . HIS A 1 95 ? 3.544 12.025 183.265 1.00 16.53 94 HIS A C 1
ATOM 701 O O . HIS A 1 95 ? 3.101 11.131 182.540 1.00 28.39 94 HIS A O 1
ATOM 708 N N . ARG A 1 96 ? 2.910 13.124 183.454 1.00 14.95 95 ARG A N 1
ATOM 709 C CA . ARG A 1 96 ? 1.707 13.451 182.715 1.00 13.34 95 ARG A CA 1
ATOM 710 C C . ARG A 1 96 ? 2.048 14.489 181.664 1.00 13.26 95 ARG A C 1
ATOM 711 O O . ARG A 1 96 ? 2.692 15.487 182.005 1.00 14.01 95 ARG A O 1
ATOM 719 N N . PRO A 1 97 ? 1.678 14.310 180.389 1.00 10.31 96 PRO A N 1
ATOM 720 C CA . PRO A 1 97 ? 2.062 15.324 179.389 1.00 10.82 96 PRO A CA 1
ATOM 721 C C . PRO A 1 97 ? 1.526 16.710 179.700 1.00 12.55 96 PRO A C 1
ATOM 722 O O . PRO A 1 97 ? 2.241 17.704 179.527 1.00 12.16 96 PRO A O 1
ATOM 726 N N . SER A 1 98 ? 0.289 16.797 180.176 1.00 11.41 97 SER A N 1
ATOM 727 C CA . SER A 1 98 ? -0.373 18.075 180.300 1.00 10.05 97 SER A CA 1
ATOM 728 C C . SER A 1 98 ? -1.580 17.875 181.196 1.00 11.73 97 SER A C 1
ATOM 729 O O . SER A 1 98 ? -2.191 16.805 181.134 1.00 11.69 97 SER A O 1
ATOM 732 N N . PRO A 1 99 ? -1.942 18.844 182.053 1.00 12.17 98 PRO A N 1
ATOM 733 C CA . PRO A 1 99 ? -1.218 20.102 182.246 1.00 10.82 98 PRO A CA 1
ATOM 734 C C . PRO A 1 99 ? 0.055 19.931 183.075 1.00 11.01 98 PRO A C 1
ATOM 735 O O . PRO A 1 99 ? 0.357 18.833 183.557 1.00 9.11 98 PRO A O 1
ATOM 739 N N . SER A 1 100 ? 0.782 21.032 183.242 1.00 9.61 99 SER A N 1
ATOM 740 C CA . SER A 1 100 ? 2.087 21.006 183.882 1.00 9.99 99 SER A CA 1
ATOM 741 C C . SER A 1 100 ? 1.948 20.738 185.376 1.00 7.56 99 SER A C 1
ATOM 742 O O . SER A 1 100 ? 0.896 20.948 185.985 1.00 9.62 99 SER A O 1
ATOM 745 N N . LEU A 1 101 ? 3.039 20.265 185.968 1.00 10.91 100 LEU A N 1
ATOM 746 C CA . LEU A 1 101 ? 3.082 20.148 187.422 1.00 9.38 100 LEU A CA 1
ATOM 747 C C . LEU A 1 101 ? 2.941 21.513 188.085 1.00 9.17 100 LEU A C 1
ATOM 748 O O . LEU A 1 101 ? 2.357 21.616 189.169 1.00 9.39 100 LEU A O 1
ATOM 753 N N . ALA A 1 102 ? 3.443 22.576 187.441 1.00 10.63 101 ALA A N 1
ATOM 754 C CA . ALA A 1 102 ? 3.216 23.923 187.970 1.00 11.51 101 ALA A CA 1
ATOM 755 C C . ALA A 1 102 ? 1.731 24.212 188.125 1.00 9.48 101 ALA A C 1
ATOM 756 O O . ALA A 1 102 ? 1.309 24.815 189.119 1.00 11.73 101 ALA A O 1
ATOM 758 N N . ALA A 1 103 ? 0.925 23.813 187.140 1.00 10.11 102 ALA A N 1
ATOM 759 C CA . ALA A 1 103 ? -0.514 24.036 187.235 1.00 10.13 102 ALA A CA 1
ATOM 760 C C . ALA A 1 103 ? -1.119 23.231 188.379 1.00 9.63 102 ALA A C 1
ATOM 761 O O . ALA A 1 103 ? -1.976 23.740 189.105 1.00 10.45 102 ALA A O 1
ATOM 763 N N . TYR A 1 104 ? -0.686 21.976 188.562 1.00 7.84 103 TYR A N 1
ATOM 764 C CA . TYR A 1 104 ? -1.225 21.177 189.663 1.00 12.95 103 TYR A CA 1
ATOM 765 C C . TYR A 1 104 ? -0.858 21.785 191.012 1.00 11.10 103 TYR A C 1
ATOM 766 O O . TYR A 1 104 ? -1.689 21.832 191.928 1.00 10.41 103 TYR A O 1
ATOM 775 N N . ILE A 1 105 ? 0.386 22.240 191.158 1.00 9.15 104 ILE A N 1
ATOM 776 C CA . ILE A 1 105 ? 0.799 22.806 192.437 1.00 8.46 104 ILE A CA 1
ATOM 777 C C . ILE A 1 105 ? 0.107 24.142 192.658 1.00 12.12 104 ILE A C 1
ATOM 778 O O . ILE A 1 105 ? -0.355 24.438 193.765 1.00 13.43 104 ILE A O 1
ATOM 783 N N . ALA A 1 106 ? -0.014 24.960 191.598 1.00 9.03 105 ALA A N 1
ATOM 784 C CA . ALA A 1 106 ? -0.760 26.210 191.724 1.00 11.04 105 ALA A CA 1
ATOM 785 C C . ALA A 1 106 ? -2.168 25.968 192.251 1.00 12.39 105 ALA A C 1
ATOM 786 O O . ALA A 1 106 ? -2.660 26.725 193.097 1.00 11.93 105 ALA A O 1
ATOM 788 N N . ARG A 1 107 ? -2.835 24.910 191.769 1.00 11.19 106 ARG A N 1
ATOM 789 C CA . ARG A 1 107 ? -4.196 24.637 192.222 1.00 12.99 106 ARG A CA 1
ATOM 790 C C . ARG A 1 107 ? -4.232 24.266 193.702 1.00 12.75 106 ARG A C 1
ATOM 791 O O . ARG A 1 107 ? -5.104 24.741 194.437 1.00 15.63 106 ARG A O 1
ATOM 799 N N . GLU A 1 108 ? -3.307 23.407 194.150 1.00 12.81 107 GLU A N 1
ATOM 800 C CA . GLU A 1 108 ? -3.247 23.035 195.564 1.00 15.89 107 GLU A CA 1
ATOM 801 C C . GLU A 1 108 ? -3.035 24.253 196.450 1.00 16.40 107 GLU A C 1
ATOM 802 O O . GLU A 1 108 ? -3.669 24.381 197.502 1.00 14.27 107 GLU A O 1
ATOM 808 N N . LEU A 1 109 ? -2.126 25.145 196.053 1.00 13.48 108 LEU A N 1
ATOM 809 C CA . LEU A 1 109 ? -1.846 26.355 196.810 1.00 13.80 108 LEU A CA 1
ATOM 810 C C . LEU A 1 109 ? -2.931 27.409 196.665 1.00 19.64 108 LEU A C 1
ATOM 811 O O . LEU A 1 109 ? -2.919 28.393 197.412 1.00 18.68 108 LEU A O 1
ATOM 816 N N . GLY A 1 110 ? -3.847 27.242 195.717 1.00 18.36 109 GLY A N 1
ATOM 817 C CA . GLY A 1 110 ? -4.842 28.271 195.472 1.00 15.99 109 GLY A CA 1
ATOM 818 C C . GLY A 1 110 ? -4.252 29.564 194.952 1.00 18.57 109 GLY A C 1
ATOM 819 O O . GLY A 1 110 ? -4.727 30.648 195.311 1.00 22.48 109 GLY A O 1
ATOM 820 N N . LEU A 1 111 ? -3.218 29.483 194.119 1.00 14.63 110 LEU A N 1
ATOM 821 C CA . LEU A 1 111 ? -2.722 30.697 193.487 1.00 18.68 110 LEU A CA 1
ATOM 822 C C . LEU A 1 111 ? -3.800 31.298 192.590 1.00 18.99 110 LEU A C 1
ATOM 823 O O . LEU A 1 111 ? -4.707 30.609 192.104 1.00 18.13 110 LEU A O 1
ATOM 828 N N . GLY A 1 112 ? -3.715 32.604 192.396 1.00 19.60 111 GLY A N 1
ATOM 829 C CA . GLY A 1 112 ? -4.595 33.238 191.439 1.00 19.86 111 GLY A CA 1
ATOM 830 C C . GLY A 1 112 ? -3.969 33.292 190.058 1.00 20.45 111 GLY A C 1
ATOM 831 O O . GLY A 1 112 ? -3.518 32.272 189.523 1.00 22.43 111 GLY A O 1
ATOM 832 N N . ASP A 1 113 ? -3.890 34.491 189.489 1.00 17.00 112 ASP A N 1
ATOM 833 C CA . ASP A 1 113 ? -3.447 34.679 188.109 1.00 18.83 112 ASP A CA 1
ATOM 834 C C . ASP A 1 113 ? -1.920 34.678 188.022 1.00 23.13 112 ASP A C 1
ATOM 835 O O . ASP A 1 113 ? -1.271 35.703 187.796 1.00 30.44 112 ASP A O 1
ATOM 840 N N . ALA A 1 114 ? -1.342 33.491 188.161 1.00 15.62 113 ALA A N 1
ATOM 841 C CA . ALA A 1 114 ? 0.104 33.329 188.145 1.00 11.27 113 ALA A CA 1
ATOM 842 C C . ALA A 1 114 ? 0.549 32.679 186.842 1.00 13.49 113 ALA A C 1
ATOM 843 O O . ALA A 1 114 ? -0.064 31.711 186.390 1.00 14.74 113 ALA A O 1
ATOM 845 N N . ALA A 1 115 ? 1.620 33.200 186.243 1.00 13.17 114 ALA A N 1
ATOM 846 C CA . ALA A 1 115 ? 2.267 32.486 185.149 1.00 12.38 114 ALA A CA 1
ATOM 847 C C . ALA A 1 115 ? 2.770 31.138 185.661 1.00 15.48 114 ALA A C 1
ATOM 848 O O . ALA A 1 115 ? 3.276 31.035 186.780 1.00 13.89 114 ALA A O 1
ATOM 850 N N . ALA A 1 116 ? 2.594 30.085 184.862 1.00 10.51 115 ALA A N 1
ATOM 851 C CA . ALA A 1 116 ? 2.832 28.738 185.374 1.00 11.39 115 ALA A CA 1
ATOM 852 C C . ALA A 1 116 ? 3.387 27.867 184.259 1.00 12.88 115 ALA A C 1
ATOM 853 O O . ALA A 1 116 ? 2.745 27.693 183.217 1.00 11.44 115 ALA A O 1
ATOM 855 N N . PHE A 1 117 ? 4.593 27.343 184.462 1.00 11.28 116 PHE A N 1
ATOM 856 C CA . PHE A 1 117 ? 5.149 26.439 183.480 1.00 8.45 116 PHE A CA 1
ATOM 857 C C . PHE A 1 117 ? 6.157 25.524 184.154 1.00 10.24 116 PHE A C 1
ATOM 858 O O . PHE A 1 117 ? 6.725 25.859 185.199 1.00 7.94 116 PHE A O 1
ATOM 866 N N . ASP A 1 118 ? 6.327 24.343 183.561 1.00 8.97 117 ASP A N 1
ATOM 867 C CA . ASP A 1 118 ? 7.381 23.402 183.918 1.00 9.20 117 ASP A CA 1
ATOM 868 C C . ASP A 1 118 ? 8.581 23.643 183.022 1.00 9.82 117 ASP A C 1
ATOM 869 O O . ASP A 1 118 ? 8.435 23.963 181.842 1.00 7.56 117 ASP A O 1
ATOM 874 N N . LEU A 1 119 ? 9.769 23.383 183.565 1.00 8.79 118 LEU A N 1
ATOM 875 C CA . LEU A 1 119 ? 11.005 23.478 182.815 1.00 8.92 118 LEU A CA 1
ATOM 876 C C . LEU A 1 119 ? 11.769 22.161 182.931 1.00 11.30 118 LEU A C 1
ATOM 877 O O . LEU A 1 119 ? 11.881 21.593 184.025 1.00 10.87 118 LEU A O 1
ATOM 882 N N . ASN A 1 120 ? 12.315 21.685 181.806 1.00 8.07 119 ASN A N 1
ATOM 883 C CA . ASN A 1 120 ? 13.142 20.480 181.785 1.00 9.53 119 ASN A CA 1
ATOM 884 C C . ASN A 1 120 ? 14.575 20.895 181.486 1.00 11.69 119 ASN A C 1
ATOM 885 O O . ASN A 1 120 ? 14.948 21.089 180.321 1.00 9.88 119 ASN A O 1
ATOM 890 N N . GLY A 1 121 ? 15.369 21.005 182.550 1.00 10.03 120 GLY A N 1
ATOM 891 C CA . GLY A 1 121 ? 16.791 21.274 182.473 1.00 8.19 120 GLY A CA 1
ATOM 892 C C . GLY A 1 121 ? 17.617 20.206 183.159 1.00 10.95 120 GLY A C 1
ATOM 893 O O . GLY A 1 121 ? 18.738 20.485 183.593 1.00 10.79 120 GLY A O 1
ATOM 894 N N . ALA A 1 122 ? 17.087 18.980 183.247 1.00 12.40 121 ALA A N 1
ATOM 895 C CA . ALA A 1 122 ? 17.731 17.869 183.953 1.00 12.16 121 ALA A CA 1
ATOM 896 C C . ALA A 1 122 ? 18.175 18.299 185.354 1.00 9.00 121 ALA A C 1
ATOM 897 O O . ALA A 1 122 ? 17.487 19.083 186.006 1.00 10.33 121 ALA A O 1
ATOM 899 N N . ALA A 1 123 ? 19.310 17.798 185.842 1.00 10.18 122 ALA A N 1
ATOM 900 C CA . ALA A 1 123 ? 19.736 18.216 187.183 1.00 11.34 122 ALA A CA 1
ATOM 901 C C . ALA A 1 123 ? 20.092 19.700 187.258 1.00 14.03 122 ALA A C 1
ATOM 902 O O . ALA A 1 123 ? 20.283 20.223 188.365 1.00 12.57 122 ALA A O 1
ATOM 904 N N . ALA A 1 124 ? 20.176 20.400 186.127 1.00 11.38 123 ALA A N 1
ATOM 905 C CA . ALA A 1 124 ? 20.445 21.834 186.143 1.00 9.60 123 ALA A CA 1
ATOM 906 C C . ALA A 1 124 ? 19.171 22.665 186.258 1.00 10.46 123 ALA A C 1
ATOM 907 O O . ALA A 1 124 ? 19.252 23.896 186.265 1.00 9.93 123 ALA A O 1
ATOM 909 N N . GLY A 1 125 ? 18.003 22.022 186.395 1.00 8.10 124 GLY A N 1
ATOM 910 C CA . GLY A 1 125 ? 16.743 22.726 186.191 1.00 7.86 124 GLY A CA 1
ATOM 911 C C . GLY A 1 125 ? 16.472 23.829 187.200 1.00 10.62 124 GLY A C 1
ATOM 912 O O . GLY A 1 125 ? 15.880 24.862 186.861 1.00 8.20 124 GLY A O 1
ATOM 913 N N . PHE A 1 126 ? 16.855 23.620 188.465 1.00 8.90 125 PHE A N 1
ATOM 914 C CA . PHE A 1 126 ? 16.604 24.675 189.440 1.00 8.75 125 PHE A CA 1
ATOM 915 C C . PHE A 1 126 ? 17.440 25.911 189.132 1.00 7.66 125 PHE A C 1
ATOM 916 O O . PHE A 1 126 ? 16.960 27.043 189.264 1.00 9.11 125 PHE A O 1
ATOM 924 N N . CYS A 1 127 ? 18.689 25.717 188.718 1.00 8.34 126 CYS A N 1
ATOM 925 C CA . CYS A 1 127 ? 19.532 26.864 188.374 1.00 9.61 126 CYS A CA 1
ATOM 926 C C . CYS A 1 127 ? 19.048 27.557 187.100 1.00 12.42 126 CYS A C 1
ATOM 927 O O . CYS A 1 127 ? 19.053 28.793 187.026 1.00 13.06 126 CYS A O 1
ATOM 930 N N . TYR A 1 128 ? 18.617 26.782 186.091 1.00 9.03 127 TYR A N 1
ATOM 931 C CA . TYR A 1 128 ? 17.933 27.365 184.932 1.00 9.77 127 TYR A CA 1
ATOM 932 C C . TYR A 1 128 ? 16.736 28.203 185.368 1.00 9.16 127 TYR A C 1
ATOM 933 O O . TYR A 1 128 ? 16.552 29.337 184.908 1.00 10.86 127 TYR A O 1
ATOM 942 N N . SER A 1 129 ? 15.919 27.657 186.273 1.00 8.37 128 SER A N 1
ATOM 943 C CA . SER A 1 129 ? 14.679 28.312 186.684 1.00 8.28 128 SER A CA 1
ATOM 944 C C . SER A 1 129 ? 14.944 29.574 187.502 1.00 9.20 128 SER A C 1
ATOM 945 O O . SER A 1 129 ? 14.191 30.549 187.407 1.00 10.22 128 SER A O 1
ATOM 948 N N . THR A 1 130 ? 15.981 29.551 188.335 1.00 6.95 129 THR A N 1
ATOM 949 C CA . THR A 1 130 ? 16.362 30.726 189.115 1.00 12.21 129 THR A CA 1
ATOM 950 C C . THR A 1 130 ? 16.731 31.889 188.200 1.00 9.91 129 THR A C 1
ATOM 951 O O . THR A 1 130 ? 16.288 33.024 188.408 1.00 10.48 129 THR A O 1
ATOM 955 N N . ALA A 1 131 ? 17.551 31.613 187.181 1.00 8.41 130 ALA A N 1
ATOM 956 C CA . ALA A 1 131 ? 17.948 32.633 186.212 1.00 11.46 130 ALA A CA 1
ATOM 957 C C . ALA A 1 131 ? 16.741 33.231 185.512 1.00 12.85 130 ALA A C 1
ATOM 958 O O . ALA A 1 131 ? 16.646 34.453 185.344 1.00 10.67 130 ALA A O 1
ATOM 960 N N . LEU A 1 132 ? 15.810 32.378 185.079 1.00 9.67 131 LEU A N 1
ATOM 961 C CA . LEU A 1 132 ? 14.599 32.879 184.447 1.00 10.10 131 LEU A CA 1
ATOM 962 C C . LEU A 1 132 ? 13.779 33.727 185.411 1.00 10.02 131 LEU A C 1
ATOM 963 O O . LEU A 1 132 ? 13.286 34.794 185.041 1.00 9.51 131 LEU A O 1
ATOM 968 N N . ALA A 1 133 ? 13.605 33.269 186.657 1.00 10.35 132 ALA A N 1
ATOM 969 C CA . ALA A 1 133 ? 12.817 34.048 187.614 1.00 10.91 132 ALA A CA 1
ATOM 970 C C . ALA A 1 133 ? 13.387 35.453 187.785 1.00 10.48 132 ALA A C 1
ATOM 971 O O . ALA A 1 133 ? 12.645 36.440 187.813 1.00 11.51 132 ALA A O 1
ATOM 973 N N . ASP A 1 134 ? 14.707 35.550 187.910 1.00 12.30 133 ASP A N 1
ATOM 974 C CA . ASP A 1 134 ? 15.376 36.838 188.011 1.00 13.59 133 ASP A CA 1
ATOM 975 C C . ASP A 1 134 ? 15.087 37.710 186.780 1.00 13.78 133 ASP A C 1
ATOM 976 O O . ASP A 1 134 ? 14.709 38.881 186.902 1.00 11.70 133 ASP A O 1
ATOM 981 N N . SER A 1 135 ? 15.204 37.138 185.581 1.00 10.31 134 SER A N 1
ATOM 982 C CA . SER A 1 135 ? 14.931 37.922 184.377 1.00 14.25 134 SER A CA 1
ATOM 983 C C . SER A 1 135 ? 13.480 38.365 184.306 1.00 13.98 134 SER A C 1
ATOM 984 O O . SER A 1 135 ? 13.198 39.502 183.909 1.00 15.98 134 SER A O 1
ATOM 987 N N . MET A 1 136 ? 12.546 37.488 184.696 1.00 12.04 135 MET A N 1
ATOM 988 C CA . MET A 1 136 ? 11.128 37.839 184.677 1.00 13.57 135 MET A CA 1
ATOM 989 C C . MET A 1 136 ? 10.835 38.997 185.622 1.00 14.36 135 MET A C 1
ATOM 990 O O . MET A 1 136 ? 10.081 39.919 185.288 1.00 13.36 135 MET A O 1
ATOM 995 N N . ILE A 1 137 ? 11.389 38.938 186.832 1.00 11.57 136 ILE A N 1
ATOM 996 C CA . ILE A 1 137 ? 11.134 39.989 187.808 1.00 13.02 136 ILE A CA 1
ATOM 997 C C . ILE A 1 137 ? 11.734 41.302 187.331 1.00 14.06 136 ILE A C 1
ATOM 998 O O . ILE A 1 137 ? 11.086 42.354 187.392 1.00 16.52 136 ILE A O 1
ATOM 1003 N N . ARG A 1 138 ? 12.962 41.251 186.812 1.00 12.36 137 ARG A N 1
ATOM 1004 C CA . ARG A 1 138 ? 13.664 42.466 186.406 1.00 15.76 137 ARG A CA 1
ATOM 1005 C C . ARG A 1 138 ? 13.055 43.112 185.166 1.00 19.75 137 ARG A C 1
ATOM 1006 O O . ARG A 1 138 ? 13.191 44.323 184.987 1.00 19.80 137 ARG A O 1
ATOM 1014 N N . THR A 1 139 ? 12.392 42.345 184.298 1.00 17.87 138 THR A N 1
ATOM 1015 C CA . THR A 1 139 ? 11.694 42.918 183.152 1.00 16.93 138 THR A CA 1
ATOM 1016 C C . THR A 1 139 ? 10.216 43.153 183.421 1.00 19.63 138 THR A C 1
ATOM 1017 O O . THR A 1 139 ? 9.479 43.504 182.490 1.00 16.95 138 THR A O 1
ATOM 1021 N N . GLY A 1 140 ? 9.765 42.947 184.662 1.00 15.66 139 GLY A N 1
ATOM 1022 C CA . GLY A 1 140 ? 8.426 43.319 185.075 1.00 15.31 139 GLY A CA 1
ATOM 1023 C C . GLY A 1 140 ? 7.321 42.361 184.692 1.00 14.85 139 GLY A C 1
ATOM 1024 O O . GLY A 1 140 ? 6.147 42.728 184.794 1.00 16.47 139 GLY A O 1
ATOM 1025 N N . SER A 1 141 ? 7.638 41.151 184.241 1.00 15.13 140 SER A N 1
ATOM 1026 C CA . SER A 1 141 ? 6.581 40.201 183.922 1.00 14.68 140 SER A CA 1
ATOM 1027 C C . SER A 1 141 ? 6.174 39.347 185.118 1.00 16.18 140 SER A C 1
ATOM 1028 O O . SER A 1 141 ? 5.274 38.509 184.981 1.00 18.22 140 SER A O 1
ATOM 1031 N N . ALA A 1 142 ? 6.803 39.552 186.278 1.00 13.58 141 ALA A N 1
ATOM 1032 C CA . ALA A 1 142 ? 6.464 38.876 187.525 1.00 16.79 141 ALA A CA 1
ATOM 1033 C C . ALA A 1 142 ? 7.030 39.688 188.686 1.00 13.27 141 ALA A C 1
ATOM 1034 O O . ALA A 1 142 ? 7.946 40.490 188.512 1.00 13.93 141 ALA A O 1
ATOM 1036 N N . ASN A 1 143 ? 6.483 39.463 189.873 1.00 16.68 142 ASN A N 1
ATOM 1037 C CA . ASN A 1 143 ? 6.920 40.153 191.086 1.00 17.18 142 ASN A CA 1
ATOM 1038 C C . ASN A 1 143 ? 7.374 39.201 192.179 1.00 16.18 142 ASN A C 1
ATOM 1039 O O . ASN A 1 143 ? 8.388 39.459 192.836 1.00 14.84 142 ASN A O 1
ATOM 1044 N N . TYR A 1 144 ? 6.652 38.099 192.380 1.00 12.73 143 TYR A N 1
ATOM 1045 C CA . TYR A 1 144 ? 7.019 37.059 193.333 1.00 12.49 143 TYR A CA 1
ATOM 1046 C C . TYR A 1 144 ? 6.933 35.722 192.626 1.00 13.61 143 TYR A C 1
ATOM 1047 O O . TYR A 1 144 ? 5.849 35.322 192.186 1.00 12.79 143 TYR A O 1
ATOM 1056 N N . VAL A 1 145 ? 8.070 35.046 192.501 1.00 8.90 144 VAL A N 1
ATOM 1057 C CA . VAL A 1 145 ? 8.181 33.830 191.706 1.00 10.65 144 VAL A CA 1
ATOM 1058 C C . VAL A 1 145 ? 8.455 32.670 192.647 1.00 10.34 144 VAL A C 1
ATOM 1059 O O . VAL A 1 145 ? 9.429 32.691 193.410 1.00 9.61 144 VAL A O 1
ATOM 1063 N N . LEU A 1 146 ? 7.598 31.662 192.592 1.00 10.77 145 LEU A N 1
ATOM 1064 C CA . LEU A 1 146 ? 7.819 30.419 193.312 1.00 9.50 145 LEU A CA 1
ATOM 1065 C C . LEU A 1 146 ? 8.553 29.460 192.381 1.00 9.04 145 LEU A C 1
ATOM 1066 O O . LEU A 1 146 ? 8.074 29.167 191.280 1.00 10.06 145 LEU A O 1
ATOM 1071 N N . VAL A 1 147 ? 9.738 29.023 192.794 1.00 7.52 146 VAL A N 1
ATOM 1072 C CA . VAL A 1 147 ? 10.586 28.149 191.997 1.00 7.85 146 VAL A CA 1
ATOM 1073 C C . VAL A 1 147 ? 10.758 26.841 192.760 1.00 8.86 146 VAL A C 1
ATOM 1074 O O . VAL A 1 147 ? 11.191 26.847 193.920 1.00 8.62 146 VAL A O 1
ATOM 1078 N N . ILE A 1 148 ? 10.420 25.724 192.116 1.00 8.58 147 ILE A N 1
ATOM 1079 C CA . ILE A 1 148 ? 10.426 24.413 192.754 1.00 7.43 147 ILE A CA 1
ATOM 1080 C C . ILE A 1 148 ? 11.252 23.455 191.911 1.00 7.25 147 ILE A C 1
ATOM 1081 O O . ILE A 1 148 ? 10.984 23.296 190.718 1.00 7.75 147 ILE A O 1
ATOM 1086 N N . GLY A 1 149 ? 12.215 22.777 192.531 1.00 6.38 148 GLY A N 1
ATOM 1087 C CA . GLY A 1 149 ? 12.834 21.590 191.947 1.00 6.52 148 GLY A CA 1
ATOM 1088 C C . GLY A 1 149 ? 12.316 20.354 192.669 1.00 9.74 148 GLY A C 1
ATOM 1089 O O . GLY A 1 149 ? 12.381 20.281 193.893 1.00 11.05 148 GLY A O 1
ATOM 1090 N N . VAL A 1 150 ? 11.792 19.394 191.902 1.00 8.30 149 VAL A N 1
ATOM 1091 C CA . VAL A 1 150 ? 11.154 18.219 192.500 1.00 9.60 149 VAL A CA 1
ATOM 1092 C C . VAL A 1 150 ? 11.372 17.024 191.589 1.00 12.71 149 VAL A C 1
ATOM 1093 O O . VAL A 1 150 ? 11.235 17.123 190.368 1.00 11.50 149 VAL A O 1
ATOM 1097 N N . GLU A 1 151 ? 11.729 15.889 192.192 1.00 9.73 150 GLU A N 1
ATOM 1098 C CA . GLU A 1 151 ? 11.988 14.662 191.458 1.00 10.53 150 GLU A CA 1
ATOM 1099 C C . GLU A 1 151 ? 11.512 13.471 192.274 1.00 12.41 150 GLU A C 1
ATOM 1100 O O . GLU A 1 151 ? 11.501 13.506 193.506 1.00 9.52 150 GLU A O 1
ATOM 1106 N N . LYS A 1 152 ? 11.147 12.404 191.571 1.00 11.79 151 LYS A N 1
ATOM 1107 C CA . LYS A 1 152 ? 10.888 11.102 192.186 1.00 10.45 151 LYS A CA 1
ATOM 1108 C C . LYS A 1 152 ? 11.644 10.060 191.358 1.00 9.04 151 LYS A C 1
ATOM 1109 O O . LYS A 1 152 ? 11.077 9.306 190.565 1.00 12.98 151 LYS A O 1
ATOM 1115 N N . LEU A 1 153 ? 12.961 10.048 191.521 1.00 8.29 152 LEU A N 1
ATOM 1116 C CA . LEU A 1 153 ? 13.804 9.219 190.675 1.00 10.59 152 LEU A CA 1
ATOM 1117 C C . LEU A 1 153 ? 13.773 7.741 191.047 1.00 12.32 152 LEU A C 1
ATOM 1118 O O . LEU A 1 153 ? 14.150 6.905 190.211 1.00 12.01 152 LEU A O 1
ATOM 1123 N N . SER A 1 154 ? 13.350 7.396 192.266 1.00 7.93 153 SER A N 1
ATOM 1124 C CA . SER A 1 154 ? 13.315 5.983 192.647 1.00 11.33 153 SER A CA 1
ATOM 1125 C C . SER A 1 154 ? 12.489 5.167 191.660 1.00 11.52 153 SER A C 1
ATOM 1126 O O . SER A 1 154 ? 12.852 4.035 191.332 1.00 12.68 153 SER A O 1
ATOM 1129 N N . GLU A 1 155 ? 11.389 5.737 191.156 1.00 10.84 154 GLU A N 1
ATOM 1130 C CA . GLU A 1 155 ? 10.545 5.029 190.194 1.00 13.54 154 GLU A CA 1
ATOM 1131 C C . GLU A 1 155 ? 11.286 4.688 188.904 1.00 15.44 154 GLU A C 1
ATOM 1132 O O . GLU A 1 155 ? 10.940 3.708 188.238 1.00 14.48 154 GLU A O 1
ATOM 1138 N N . MET A 1 156 ? 12.300 5.467 188.532 1.00 13.60 155 MET A N 1
ATOM 1139 C CA . MET A 1 156 ? 13.038 5.237 187.298 1.00 11.26 155 MET A CA 1
ATOM 1140 C C . MET A 1 156 ? 14.406 4.628 187.547 1.00 14.98 155 MET A C 1
ATOM 1141 O O . MET A 1 156 ? 15.237 4.579 186.629 1.00 11.54 155 MET A O 1
ATOM 1146 N N . THR A 1 157 ? 14.653 4.151 188.763 1.00 12.75 156 THR A N 1
ATOM 1147 C CA . THR A 1 157 ? 15.948 3.584 189.105 1.00 14.51 156 THR A CA 1
ATOM 1148 C C . THR A 1 157 ? 16.012 2.113 188.695 1.00 17.86 156 THR A C 1
ATOM 1149 O O . THR A 1 157 ? 15.082 1.340 188.944 1.00 16.43 156 THR A O 1
ATOM 1153 N N . ASN A 1 158 ? 17.100 1.737 188.033 1.00 16.26 157 ASN A N 1
ATOM 1154 C CA . ASN A 1 158 ? 17.297 0.364 187.581 1.00 16.90 157 ASN A CA 1
ATOM 1155 C C . ASN A 1 158 ? 17.995 -0.419 188.694 1.00 19.75 157 ASN A C 1
ATOM 1156 O O . ASN A 1 158 ? 19.215 -0.342 188.852 1.00 19.35 157 ASN A O 1
ATOM 1161 N N . LEU A 1 159 ? 17.216 -1.184 189.466 1.00 17.37 158 LEU A N 1
ATOM 1162 C CA . LEU A 1 159 ? 17.766 -1.987 190.553 1.00 24.13 158 LEU A CA 1
ATOM 1163 C C . LEU A 1 159 ? 18.656 -3.126 190.064 1.00 25.88 158 LEU A C 1
ATOM 1164 O O . LEU A 1 159 ? 19.383 -3.705 190.873 1.00 28.23 158 LEU A O 1
ATOM 1169 N N . ASP A 1 160 ? 18.634 -3.450 188.774 1.00 26.02 159 ASP A N 1
ATOM 1170 C CA . ASP A 1 160 ? 19.576 -4.406 188.207 1.00 28.20 159 ASP A CA 1
ATOM 1171 C C . ASP A 1 160 ? 20.846 -3.751 187.683 1.00 26.67 159 ASP A C 1
ATOM 1172 O O . ASP A 1 160 ? 21.699 -4.445 187.130 1.00 28.33 159 ASP A O 1
ATOM 1177 N N . ASP A 1 161 ? 20.992 -2.441 187.831 1.00 25.01 160 ASP A N 1
ATOM 1178 C CA . ASP A 1 161 ? 22.180 -1.720 187.390 1.00 22.63 160 ASP A CA 1
ATOM 1179 C C . ASP A 1 161 ? 22.944 -1.289 188.639 1.00 25.93 160 ASP A C 1
ATOM 1180 O O . ASP A 1 161 ? 22.641 -0.257 189.246 1.00 23.92 160 ASP A O 1
ATOM 1185 N N . ARG A 1 162 ? 23.949 -2.075 189.018 1.00 22.52 161 ARG A N 1
ATOM 1186 C CA . ARG A 1 162 ? 24.650 -1.784 190.260 1.00 28.35 161 ARG A CA 1
ATOM 1187 C C . ARG A 1 162 ? 25.490 -0.519 190.167 1.00 30.70 161 ARG A C 1
ATOM 1188 O O . ARG A 1 162 ? 25.851 0.040 191.205 1.00 29.72 161 ARG A O 1
ATOM 1196 N N . SER A 1 163 ? 25.792 -0.042 188.957 1.00 26.34 162 SER A N 1
ATOM 1197 C CA . SER A 1 163 ? 26.552 1.194 188.823 1.00 25.19 162 SER A CA 1
ATOM 1198 C C . SER A 1 163 ? 25.718 2.445 189.092 1.00 27.20 162 SER A C 1
ATOM 1199 O O . SER A 1 163 ? 26.293 3.515 189.314 1.00 26.14 162 SER A O 1
ATOM 1202 N N . THR A 1 164 ? 24.388 2.353 189.068 1.00 19.06 163 THR A N 1
ATOM 1203 C CA . THR A 1 164 ? 23.555 3.532 189.300 1.00 20.28 163 THR A CA 1
ATOM 1204 C C . THR A 1 164 ? 22.461 3.352 190.344 1.00 17.41 163 THR A C 1
ATOM 1205 O O . THR A 1 164 ? 21.969 4.364 190.857 1.00 16.11 163 THR A O 1
ATOM 1209 N N . ALA A 1 165 ? 22.058 2.118 190.671 1.00 17.07 164 ALA A N 1
ATOM 1210 C CA . ALA A 1 165 ? 20.881 1.909 191.520 1.00 19.74 164 ALA A CA 1
ATOM 1211 C C . ALA A 1 165 ? 20.987 2.647 192.851 1.00 18.64 164 ALA A C 1
ATOM 1212 O O . ALA A 1 165 ? 19.980 3.123 193.391 1.00 20.95 164 ALA A O 1
ATOM 1214 N N . PHE A 1 166 ? 22.188 2.738 193.407 1.00 16.33 165 PHE A N 1
ATOM 1215 C CA . PHE A 1 166 ? 22.373 3.309 194.734 1.00 17.28 165 PHE A CA 1
ATOM 1216 C C . PHE A 1 166 ? 22.443 4.837 194.741 1.00 16.76 165 PHE A C 1
ATOM 1217 O O . PHE A 1 166 ? 22.677 5.419 195.807 1.00 16.07 165 PHE A O 1
ATOM 1225 N N . LEU A 1 167 ? 22.257 5.503 193.597 1.00 13.87 166 LEU A N 1
ATOM 1226 C CA . LEU A 1 167 ? 22.518 6.937 193.498 1.00 11.86 166 LEU A CA 1
ATOM 1227 C C . LEU A 1 167 ? 21.312 7.813 193.826 1.00 12.45 166 LEU A C 1
ATOM 1228 O O . LEU A 1 167 ? 21.465 8.849 194.481 1.00 12.27 166 LEU A O 1
ATOM 1233 N N . PHE A 1 168 ? 20.121 7.434 193.388 1.00 9.80 167 PHE A N 1
ATOM 1234 C CA . PHE A 1 168 ? 19.050 8.399 193.195 1.00 11.58 167 PHE A CA 1
ATOM 1235 C C . PHE A 1 168 ? 18.061 8.401 194.347 1.00 12.56 167 PHE A C 1
ATOM 1236 O O . PHE A 1 168 ? 17.888 7.410 195.054 1.00 12.52 167 PHE A O 1
ATOM 1244 N N . SER A 1 169 ? 17.394 9.544 194.501 1.00 11.65 168 SER A N 1
ATOM 1245 C CA . SER A 1 169 ? 16.524 9.823 195.628 1.00 10.01 168 SER A CA 1
ATOM 1246 C C . SER A 1 169 ? 15.404 10.753 195.166 1.00 11.22 168 SER A C 1
ATOM 1247 O O . SER A 1 169 ? 15.360 11.186 194.007 1.00 10.73 168 SER A O 1
ATOM 1250 N N . ASP A 1 170 ? 14.510 11.078 196.102 1.00 10.11 169 ASP A N 1
ATOM 1251 C CA . ASP A 1 170 ? 13.236 11.729 195.826 1.00 9.57 169 ASP A CA 1
ATOM 1252 C C . ASP A 1 170 ? 13.037 12.885 196.788 1.00 8.96 169 ASP A C 1
ATOM 1253 O O . ASP A 1 170 ? 13.282 12.742 197.991 1.00 9.79 169 ASP A O 1
ATOM 1258 N N . GLY A 1 171 ? 12.527 14.000 196.279 1.00 6.67 170 GLY A N 1
ATOM 1259 C CA . GLY A 1 171 ? 12.198 15.117 197.148 1.00 7.83 170 GLY A CA 1
ATOM 1260 C C . GLY A 1 171 ? 11.928 16.361 196.333 1.00 11.40 170 GLY A C 1
ATOM 1261 O O . GLY A 1 171 ? 12.128 16.392 195.117 1.00 8.01 170 GLY A O 1
ATOM 1262 N N . ALA A 1 172 ? 11.472 17.405 197.038 1.00 10.78 171 ALA A N 1
ATOM 1263 C CA . ALA A 1 172 ? 11.265 18.729 196.459 1.00 10.58 171 ALA A CA 1
ATOM 1264 C C . ALA A 1 172 ? 11.998 19.778 197.282 1.00 10.07 171 ALA A C 1
ATOM 1265 O O . ALA A 1 172 ? 12.046 19.691 198.508 1.00 10.27 171 ALA A O 1
ATOM 1267 N N . GLY A 1 173 ? 12.550 20.776 196.609 1.00 10.82 172 GLY A N 1
ATOM 1268 C CA . GLY A 1 173 ? 12.986 21.988 197.274 1.00 10.57 172 GLY A CA 1
ATOM 1269 C C . GLY A 1 173 ? 12.384 23.191 196.577 1.00 9.44 172 GLY A C 1
ATOM 1270 O O . GLY A 1 173 ? 12.194 23.199 195.363 1.00 10.48 172 GLY A O 1
ATOM 1271 N N . ALA A 1 174 ? 12.097 24.224 197.359 1.00 8.69 173 ALA A N 1
ATOM 1272 C CA . ALA A 1 174 ? 11.401 25.377 196.815 1.00 8.17 173 ALA A CA 1
ATOM 1273 C C . ALA A 1 174 ? 12.042 26.660 197.327 1.00 13.50 173 ALA A C 1
ATOM 1274 O O . ALA A 1 174 ? 12.611 26.702 198.419 1.00 11.18 173 ALA A O 1
ATOM 1276 N N . ALA A 1 175 ? 11.948 27.709 196.516 1.00 11.27 174 ALA A N 1
ATOM 1277 C CA . ALA A 1 175 ? 12.352 29.041 196.929 1.00 12.18 174 ALA A CA 1
ATOM 1278 C C . ALA A 1 175 ? 11.337 30.026 196.382 1.00 11.46 174 ALA A C 1
ATOM 1279 O O . ALA A 1 175 ? 10.739 29.789 195.329 1.00 12.08 174 ALA A O 1
ATOM 1281 N N . ILE A 1 176 ? 11.132 31.120 197.108 1.00 9.59 175 ILE A N 1
ATOM 1282 C CA . ILE A 1 176 ? 10.388 32.269 196.604 1.00 11.89 175 ILE A CA 1
ATOM 1283 C C . ILE A 1 176 ? 11.371 33.391 196.312 1.00 13.50 175 ILE A C 1
ATOM 1284 O O . ILE A 1 176 ? 12.217 33.720 197.150 1.00 10.80 175 ILE A O 1
ATOM 1289 N N . ILE A 1 177 ? 11.264 33.963 195.115 1.00 10.88 176 ILE A N 1
ATOM 1290 C CA . ILE A 1 177 ? 12.150 35.017 194.647 1.00 10.97 176 ILE A CA 1
ATOM 1291 C C . ILE A 1 177 ? 11.319 36.277 194.431 1.00 13.69 176 ILE A C 1
ATOM 1292 O O . ILE A 1 177 ? 10.223 36.212 193.860 1.00 12.03 176 ILE A O 1
ATOM 1297 N N . GLY A 1 178 ? 11.822 37.418 194.929 1.00 12.11 177 GLY A N 1
ATOM 1298 C CA . GLY A 1 178 ? 11.125 38.681 194.800 1.00 11.00 177 GLY A CA 1
ATOM 1299 C C . GLY A 1 178 ? 12.067 39.784 194.340 1.00 9.91 177 GLY A C 1
ATOM 1300 O O . GLY A 1 178 ? 13.283 39.602 194.270 1.00 11.41 177 GLY A O 1
ATOM 1301 N N . ALA A 1 179 ? 11.483 40.939 194.042 1.00 11.42 178 ALA A N 1
ATOM 1302 C CA . ALA A 1 179 ? 12.274 42.073 193.579 1.00 13.67 178 ALA A CA 1
ATOM 1303 C C . ALA A 1 179 ? 13.177 42.596 194.699 1.00 15.65 178 ALA A C 1
ATOM 1304 O O . ALA A 1 179 ? 12.903 42.421 195.888 1.00 14.68 178 ALA A O 1
ATOM 1306 N N . SER A 1 180 ? 14.272 43.242 194.299 1.00 14.58 179 SER A N 1
ATOM 1307 C CA . SER A 1 180 ? 15.298 43.685 195.229 1.00 14.60 179 SER A CA 1
ATOM 1308 C C . SER A 1 180 ? 15.927 44.981 194.729 1.00 19.27 179 SER A C 1
ATOM 1309 O O . SER A 1 180 ? 16.067 45.194 193.523 1.00 16.28 179 SER A O 1
ATOM 1312 N N . ASP A 1 181 ? 16.319 45.836 195.680 1.00 19.64 180 ASP A N 1
ATOM 1313 C CA . ASP A 1 181 ? 17.045 47.071 195.381 1.00 21.27 180 ASP A CA 1
ATOM 1314 C C . ASP A 1 181 ? 18.495 46.806 195.019 1.00 19.30 180 ASP A C 1
ATOM 1315 O O . ASP A 1 181 ? 19.114 47.615 194.322 1.00 22.17 180 ASP A O 1
ATOM 1320 N N . GLU A 1 182 ? 19.066 45.720 195.528 1.00 15.73 181 GLU A N 1
ATOM 1321 C CA . GLU A 1 182 ? 20.443 45.326 195.291 1.00 20.96 181 GLU A CA 1
ATOM 1322 C C . GLU A 1 182 ? 20.474 43.932 194.689 1.00 18.02 181 GLU A C 1
ATOM 1323 O O . GLU A 1 182 ? 19.578 43.129 194.954 1.00 18.36 181 GLU A O 1
ATOM 1329 N N . PRO A 1 183 ? 21.489 43.611 193.887 1.00 22.15 182 PRO A N 1
ATOM 1330 C CA . PRO A 1 183 ? 21.555 42.272 193.267 1.00 18.80 182 PRO A CA 1
ATOM 1331 C C . PRO A 1 183 ? 21.612 41.158 194.306 1.00 17.86 182 PRO A C 1
ATOM 1332 O O . PRO A 1 183 ? 22.526 41.099 195.128 1.00 15.32 182 PRO A O 1
ATOM 1336 N N . GLY A 1 184 ? 20.614 40.274 194.270 1.00 14.57 183 GLY A N 1
ATOM 1337 C CA . GLY A 1 184 ? 20.616 39.087 195.118 1.00 11.72 183 GLY A CA 1
ATOM 1338 C C . GLY A 1 184 ? 20.871 37.820 194.323 1.00 14.55 183 GLY A C 1
ATOM 1339 O O . GLY A 1 184 ? 21.141 36.757 194.892 1.00 14.61 183 GLY A O 1
ATOM 1340 N N . ILE A 1 185 ? 20.805 37.920 192.994 1.00 12.09 184 ILE A N 1
ATOM 1341 C CA . ILE A 1 185 ? 21.038 36.788 192.106 1.00 12.80 184 ILE A CA 1
ATOM 1342 C C . ILE A 1 185 ? 22.004 37.240 191.022 1.00 13.49 184 ILE A C 1
ATOM 1343 O O . ILE A 1 185 ? 21.687 38.153 190.247 1.00 13.58 184 ILE A O 1
ATOM 1348 N N . GLY A 1 186 ? 23.183 36.612 190.977 1.00 10.04 185 GLY A N 1
ATOM 1349 C CA . GLY A 1 186 ? 24.199 36.950 190.008 1.00 11.65 185 GLY A CA 1
ATOM 1350 C C . GLY A 1 186 ? 23.900 36.363 188.642 1.00 14.69 185 GLY A C 1
ATOM 1351 O O . GLY A 1 186 ? 22.947 35.598 188.450 1.00 12.02 185 GLY A O 1
ATOM 1352 N N . PRO A 1 187 ? 24.733 36.722 187.662 1.00 14.26 186 PRO A N 1
ATOM 1353 C CA . PRO A 1 187 ? 24.458 36.313 186.280 1.00 14.09 186 PRO A CA 1
ATOM 1354 C C . PRO A 1 187 ? 24.587 34.812 186.120 1.00 14.39 186 PRO A C 1
ATOM 1355 O O . PRO A 1 187 ? 25.489 34.190 186.685 1.00 13.78 186 PRO A O 1
ATOM 1359 N N . VAL A 1 188 ? 23.690 34.231 185.323 1.00 11.90 187 VAL A N 1
ATOM 1360 C CA . VAL A 1 188 ? 23.758 32.792 185.090 1.00 11.69 187 VAL A CA 1
ATOM 1361 C C . VAL A 1 188 ? 24.864 32.494 184.090 1.00 13.78 187 VAL A C 1
ATOM 1362 O O . VAL A 1 188 ? 25.037 33.196 183.086 1.00 13.45 187 VAL A O 1
ATOM 1366 N N . VAL A 1 189 ? 25.645 31.469 184.377 1.00 9.84 188 VAL A N 1
ATOM 1367 C CA . VAL A 1 189 ? 26.522 30.869 183.387 1.00 12.26 188 VAL A CA 1
ATOM 1368 C C . VAL A 1 189 ? 25.883 29.525 183.053 1.00 14.57 188 VAL A C 1
ATOM 1369 O O . VAL A 1 189 ? 25.806 28.636 183.912 1.00 11.89 188 VAL A O 1
ATOM 1373 N N . TRP A 1 190 ? 25.342 29.396 181.843 1.00 10.60 189 TRP A N 1
ATOM 1374 C CA . TRP A 1 190 ? 24.615 28.186 181.485 1.00 10.56 189 TRP A CA 1
ATOM 1375 C C . TRP A 1 190 ? 24.889 27.819 180.036 1.00 15.12 189 TRP A C 1
ATOM 1376 O O . TRP A 1 190 ? 25.288 28.655 179.221 1.00 11.92 189 TRP A O 1
ATOM 1387 N N . GLY A 1 191 ? 24.670 26.549 179.726 1.00 12.10 190 GLY A N 1
ATOM 1388 C CA . GLY A 1 191 ? 24.874 26.084 178.376 1.00 10.55 190 GLY A CA 1
ATOM 1389 C C . GLY A 1 191 ? 24.610 24.600 178.265 1.00 14.19 190 GLY A C 1
ATOM 1390 O O . GLY A 1 191 ? 23.896 24.009 179.084 1.00 10.94 190 GLY A O 1
ATOM 1391 N N . SER A 1 192 ? 25.192 24.005 177.230 1.00 13.96 191 SER A N 1
ATOM 1392 C CA . SER A 1 192 ? 24.935 22.604 176.929 1.00 15.08 191 SER A CA 1
ATOM 1393 C C . SER A 1 192 ? 26.091 22.056 176.115 1.00 15.88 191 SER A C 1
ATOM 1394 O O . SER A 1 192 ? 26.865 22.803 175.516 1.00 16.90 191 SER A O 1
ATOM 1397 N N . ARG A 1 193 ? 26.187 20.724 176.104 1.00 15.53 192 ARG A N 1
ATOM 1398 C CA . ARG A 1 193 ? 27.203 19.986 175.375 1.00 15.72 192 ARG A CA 1
ATOM 1399 C C . ARG A 1 193 ? 26.456 18.818 174.728 1.00 15.58 192 ARG A C 1
ATOM 1400 O O . ARG A 1 193 ? 26.572 17.661 175.117 1.00 14.56 192 ARG A O 1
ATOM 1408 N N . SER A 1 194 ? 25.615 19.137 173.742 1.00 15.07 193 SER A N 1
ATOM 1409 C CA . SER A 1 194 ? 24.678 18.148 173.227 1.00 16.92 193 SER A CA 1
ATOM 1410 C C . SER A 1 194 ? 25.349 17.108 172.343 1.00 18.15 193 SER A C 1
ATOM 1411 O O . SER A 1 194 ? 24.719 16.097 172.021 1.00 16.36 193 SER A O 1
ATOM 1414 N N . ASP A 1 195 ? 26.606 17.324 171.946 1.00 20.65 194 ASP A N 1
ATOM 1415 C CA . ASP A 1 195 ? 27.366 16.267 171.294 1.00 22.84 194 ASP A CA 1
ATOM 1416 C C . ASP A 1 195 ? 27.760 15.168 172.271 1.00 22.76 194 ASP A C 1
ATOM 1417 O O . ASP A 1 195 ? 28.255 14.125 171.838 1.00 22.29 194 ASP A O 1
ATOM 1422 N N . GLN A 1 196 ? 27.561 15.382 173.571 1.00 19.49 195 GLN A N 1
ATOM 1423 C CA . GLN A 1 196 ? 27.772 14.365 174.587 1.00 19.38 195 GLN A CA 1
ATOM 1424 C C . GLN A 1 196 ? 26.460 13.791 175.104 1.00 17.05 195 GLN A C 1
ATOM 1425 O O . GLN A 1 196 ? 26.427 13.224 176.198 1.00 19.12 195 GLN A O 1
ATOM 1431 N N . LEU A 1 197 ? 25.386 13.914 174.322 1.00 18.56 196 LEU A N 1
ATOM 1432 C CA . LEU A 1 197 ? 24.043 13.611 174.806 1.00 14.96 196 LEU A CA 1
ATOM 1433 C C . LEU A 1 197 ? 23.920 12.178 175.326 1.00 21.13 196 LEU A C 1
ATOM 1434 O O . LEU A 1 197 ? 23.195 11.925 176.298 1.00 18.97 196 LEU A O 1
ATOM 1439 N N . LYS A 1 198 ? 24.601 11.223 174.689 1.00 18.39 197 LYS A N 1
ATOM 1440 C CA . LYS A 1 198 ? 24.430 9.814 175.042 1.00 19.16 197 LYS A CA 1
ATOM 1441 C C . LYS A 1 198 ? 24.972 9.474 176.425 1.00 20.12 197 LYS A C 1
ATOM 1442 O O . LYS A 1 198 ? 24.749 8.357 176.906 1.00 22.17 197 LYS A O 1
ATOM 1448 N N . THR A 1 199 ? 25.639 10.419 177.083 1.00 18.31 198 THR A N 1
ATOM 1449 C CA . THR A 1 199 ? 26.246 10.172 178.385 1.00 16.13 198 THR A CA 1
ATOM 1450 C C . THR A 1 199 ? 25.200 9.860 179.454 1.00 20.75 198 THR A C 1
ATOM 1451 O O . THR A 1 199 ? 25.441 9.029 180.338 1.00 18.66 198 THR A O 1
ATOM 1455 N N . ILE A 1 200 ? 24.045 10.523 179.411 1.00 17.74 199 ILE A N 1
ATOM 1456 C CA . ILE A 1 200 ? 22.943 10.253 180.339 1.00 17.86 199 ILE A CA 1
ATOM 1457 C C . ILE A 1 200 ? 21.664 10.229 179.523 1.00 21.68 199 ILE A C 1
ATOM 1458 O O . ILE A 1 200 ? 21.282 11.244 178.927 1.00 13.75 199 ILE A O 1
ATOM 1463 N N . GLU A 1 201 ? 21.005 9.080 179.490 1.00 19.11 200 GLU A N 1
ATOM 1464 C CA . GLU A 1 201 ? 19.783 8.947 178.717 1.00 19.73 200 GLU A CA 1
ATOM 1465 C C . GLU A 1 201 ? 18.798 8.082 179.484 1.00 21.04 200 GLU A C 1
ATOM 1466 O O . GLU A 1 201 ? 19.163 7.015 179.985 1.00 23.41 200 GLU A O 1
ATOM 1472 N N . LEU A 1 202 ? 17.565 8.557 179.600 1.00 19.08 201 LEU A N 1
ATOM 1473 C CA . LEU A 1 202 ? 16.491 7.766 180.176 1.00 16.82 201 LEU A CA 1
ATOM 1474 C C . LEU A 1 202 ? 15.737 7.094 179.040 1.00 18.03 201 LEU A C 1
ATOM 1475 O O . LEU A 1 202 ? 15.738 7.579 177.906 1.00 16.85 201 LEU A O 1
ATOM 1480 N N . GLU A 1 203 ? 15.142 5.940 179.331 1.00 17.76 202 GLU A N 1
ATOM 1481 C CA . GLU A 1 203 ? 14.342 5.275 178.312 1.00 15.12 202 GLU A CA 1
ATOM 1482 C C . GLU A 1 203 ? 13.132 6.131 177.970 1.00 12.62 202 GLU A C 1
ATOM 1483 O O . GLU A 1 203 ? 12.678 6.954 178.767 1.00 13.55 202 GLU A O 1
ATOM 1489 N N . ASP A 1 204 ? 12.600 5.936 176.774 1.00 14.28 203 ASP A N 1
ATOM 1490 C CA . ASP A 1 204 ? 11.415 6.694 176.406 1.00 15.22 203 ASP A CA 1
ATOM 1491 C C . ASP A 1 204 ? 10.172 5.996 176.942 1.00 14.76 203 ASP A C 1
ATOM 1492 O O . ASP A 1 204 ? 10.142 4.771 177.115 1.00 14.27 203 ASP A O 1
ATOM 1497 N N . TRP A 1 205 ? 9.147 6.793 177.222 1.00 11.21 204 TRP A N 1
ATOM 1498 C CA . TRP A 1 205 ? 7.914 6.231 177.758 1.00 11.14 204 TRP A CA 1
ATOM 1499 C C . TRP A 1 205 ? 7.224 5.242 176.822 1.00 15.89 204 TRP A C 1
ATOM 1500 O O . TRP A 1 205 ? 6.704 4.236 177.334 1.00 12.18 204 TRP A O 1
ATOM 1511 N N . PRO A 1 206 ? 7.143 5.455 175.486 1.00 14.39 205 PRO A N 1
ATOM 1512 C CA . PRO A 1 206 ? 6.487 4.438 174.636 1.00 14.90 205 PRO A CA 1
ATOM 1513 C C . PRO A 1 206 ? 7.150 3.071 174.702 1.00 14.43 205 PRO A C 1
ATOM 1514 O O . PRO A 1 206 ? 6.460 2.047 174.635 1.00 14.17 205 PRO A O 1
ATOM 1518 N N . THR A 1 207 ? 8.474 3.031 174.834 1.00 12.82 206 THR A N 1
ATOM 1519 C CA . THR A 1 207 ? 9.176 1.769 175.023 1.00 14.20 206 THR A CA 1
ATOM 1520 C C . THR A 1 207 ? 8.801 1.124 176.353 1.00 20.34 206 THR A C 1
ATOM 1521 O O . THR A 1 207 ? 8.461 -0.065 176.403 1.00 19.96 206 THR A O 1
ATOM 1525 N N . ALA A 1 208 ? 8.851 1.895 177.447 1.00 15.28 207 ALA A N 1
ATOM 1526 C CA . ALA A 1 208 ? 8.404 1.362 178.728 1.00 15.17 207 ALA A CA 1
ATOM 1527 C C . ALA A 1 208 ? 6.949 0.907 178.656 1.00 16.40 207 ALA A C 1
ATOM 1528 O O . ALA A 1 208 ? 6.577 -0.119 179.243 1.00 16.31 207 ALA A O 1
ATOM 1530 N N . SER A 1 209 ? 6.114 1.652 177.931 1.00 12.12 208 SER A N 1
ATOM 1531 C CA . SER A 1 209 ? 4.689 1.353 177.925 1.00 12.25 208 SER A CA 1
ATOM 1532 C C . SER A 1 209 ? 4.400 0.026 177.236 1.00 14.67 208 SER A C 1
ATOM 1533 O O . SER A 1 209 ? 3.493 -0.707 177.654 1.00 13.65 208 SER A O 1
ATOM 1536 N N . ALA A 1 210 ? 5.152 -0.296 176.174 1.00 13.53 209 ALA A N 1
ATOM 1537 C CA . ALA A 1 210 ? 4.958 -1.550 175.456 1.00 16.00 209 ALA A CA 1
ATOM 1538 C C . ALA A 1 210 ? 5.512 -2.751 176.217 1.00 21.54 209 ALA A C 1
ATOM 1539 O O . ALA A 1 210 ? 5.106 -3.884 175.940 1.00 20.87 209 ALA A O 1
ATOM 1541 N N . ASP A 1 211 ? 6.415 -2.532 177.166 1.00 17.02 210 ASP A N 1
ATOM 1542 C CA . ASP A 1 211 ? 7.027 -3.631 177.900 1.00 18.13 210 ASP A CA 1
ATOM 1543 C C . ASP A 1 211 ? 6.080 -4.136 178.989 1.00 19.08 210 ASP A C 1
ATOM 1544 O O . ASP A 1 211 ? 5.759 -3.380 179.914 1.00 14.64 210 ASP A O 1
ATOM 1549 N N . PRO A 1 212 ? 5.654 -5.407 178.949 1.00 21.93 211 PRO A N 1
ATOM 1550 C CA . PRO A 1 212 ? 4.707 -5.903 179.962 1.00 17.47 211 PRO A CA 1
ATOM 1551 C C . PRO A 1 212 ? 5.336 -6.134 181.326 1.00 19.76 211 PRO A C 1
ATOM 1552 O O . PRO A 1 212 ? 4.602 -6.386 182.296 1.00 19.78 211 PRO A O 1
ATOM 1556 N N . ASN A 1 213 ? 6.656 -6.054 181.433 1.00 17.83 212 ASN A N 1
ATOM 1557 C CA . ASN A 1 213 ? 7.364 -6.301 182.680 1.00 20.50 212 ASN A CA 1
ATOM 1558 C C . ASN A 1 213 ? 7.713 -5.032 183.456 1.00 27.59 212 ASN A C 1
ATOM 1559 O O . ASN A 1 213 ? 8.292 -5.137 184.542 1.00 25.36 212 ASN A O 1
ATOM 1564 N N . LYS A 1 214 ? 7.393 -3.838 182.950 1.00 23.41 213 LYS A N 1
ATOM 1565 C CA . LYS A 1 214 ? 7.750 -2.623 183.675 1.00 21.25 213 LYS A CA 1
ATOM 1566 C C . LYS A 1 214 ? 6.662 -1.574 183.507 1.00 16.19 213 LYS A C 1
ATOM 1567 O O . LYS A 1 214 ? 5.847 -1.636 182.587 1.00 15.80 213 LYS A O 1
ATOM 1573 N N . ILE A 1 215 ? 6.647 -0.613 184.429 1.00 18.25 214 ILE A N 1
ATOM 1574 C CA . ILE A 1 215 ? 5.789 0.560 184.300 1.00 14.10 214 ILE A CA 1
ATOM 1575 C C . ILE A 1 215 ? 6.635 1.724 183.786 1.00 16.83 214 ILE A C 1
ATOM 1576 O O . ILE A 1 215 ? 6.357 2.279 182.716 1.00 14.90 214 ILE A O 1
ATOM 1581 N N . HIS A 1 216 ? 7.709 2.086 184.535 1.00 12.55 215 HIS A N 1
ATOM 1582 C CA . HIS A 1 216 ? 8.463 3.314 184.300 1.00 14.37 215 HIS A CA 1
ATOM 1583 C C . HIS A 1 216 ? 9.692 3.071 183.434 1.00 15.13 215 HIS A C 1
ATOM 1584 O O . HIS A 1 216 ? 10.270 1.981 183.448 1.00 12.98 215 HIS A O 1
ATOM 1591 N N . PRO A 1 217 ? 10.097 4.093 182.679 1.00 14.95 216 PRO A N 1
ATOM 1592 C CA . PRO A 1 217 ? 11.401 4.061 182.009 1.00 14.62 216 PRO A CA 1
ATOM 1593 C C . PRO A 1 217 ? 12.534 4.165 183.017 1.00 16.08 216 PRO A C 1
ATOM 1594 O O . PRO A 1 217 ? 12.374 4.700 184.113 1.00 14.94 216 PRO A O 1
ATOM 1598 N N . LEU A 1 218 ? 13.702 3.670 182.621 1.00 13.23 217 LEU A N 1
ATOM 1599 C CA . LEU A 1 218 ? 14.837 3.576 183.523 1.00 18.46 217 LEU A CA 1
ATOM 1600 C C . LEU A 1 218 ? 15.922 4.580 183.159 1.00 16.66 217 LEU A C 1
ATOM 1601 O O . LEU A 1 218 ? 16.072 4.963 181.998 1.00 14.27 217 LEU A O 1
ATOM 1606 N N . ILE A 1 219 ? 16.687 4.975 184.177 1.00 15.49 218 ILE A N 1
ATOM 1607 C CA . ILE A 1 219 ? 17.841 5.857 184.021 1.00 15.71 218 ILE A CA 1
ATOM 1608 C C . ILE A 1 219 ? 19.042 5.032 183.583 1.00 16.48 218 ILE A C 1
ATOM 1609 O O . ILE A 1 219 ? 19.320 3.969 184.153 1.00 17.15 218 ILE A O 1
ATOM 1614 N N . ARG A 1 220 ? 19.774 5.535 182.593 1.00 15.51 219 ARG A N 1
ATOM 1615 C CA . ARG A 1 220 ? 21.071 5.005 182.203 1.00 19.74 219 ARG A CA 1
ATOM 1616 C C . ARG A 1 220 ? 22.092 6.138 182.252 1.00 22.26 219 ARG A C 1
ATOM 1617 O O . ARG A 1 220 ? 21.785 7.274 181.882 1.00 21.90 219 ARG A O 1
ATOM 1625 N N . MET A 1 221 ? 23.295 5.840 182.736 1.00 21.87 220 MET A N 1
ATOM 1626 C CA . MET A 1 221 ? 24.280 6.876 183.025 1.00 24.16 220 MET A CA 1
ATOM 1627 C C . MET A 1 221 ? 25.669 6.288 182.833 1.00 31.02 220 MET A C 1
ATOM 1628 O O . MET A 1 221 ? 25.944 5.181 183.299 1.00 33.54 220 MET A O 1
ATOM 1633 N N . GLU A 1 222 ? 26.529 7.015 182.133 1.00 30.82 221 GLU A N 1
ATOM 1634 C CA . GLU A 1 222 ? 27.933 6.642 181.971 1.00 28.62 221 GLU A CA 1
ATOM 1635 C C . GLU A 1 222 ? 28.721 7.454 182.993 1.00 29.11 221 GLU A C 1
ATOM 1636 O O . GLU A 1 222 ? 29.222 8.541 182.700 1.00 28.69 221 GLU A O 1
ATOM 1642 N N . GLY A 1 223 ? 28.825 6.908 184.209 1.00 25.68 222 GLY A N 1
ATOM 1643 C CA . GLY A 1 223 ? 29.366 7.666 185.325 1.00 24.74 222 GLY A CA 1
ATOM 1644 C C . GLY A 1 223 ? 30.788 8.152 185.116 1.00 25.20 222 GLY A C 1
ATOM 1645 O O . GLY A 1 223 ? 31.159 9.222 185.611 1.00 26.14 222 GLY A O 1
ATOM 1646 N N . ARG A 1 224 ? 31.607 7.387 184.393 1.00 25.56 223 ARG A N 1
ATOM 1647 C CA . ARG A 1 224 ? 32.987 7.818 184.183 1.00 31.45 223 ARG A CA 1
ATOM 1648 C C . ARG A 1 224 ? 33.048 9.023 183.251 1.00 27.35 223 ARG A C 1
ATOM 1649 O O . ARG A 1 224 ? 33.812 9.968 183.492 1.00 27.02 223 ARG A O 1
ATOM 1657 N N . ALA A 1 225 ? 32.235 9.014 182.194 1.00 24.81 224 ALA A N 1
ATOM 1658 C CA . ALA A 1 225 ? 32.140 10.176 181.319 1.00 21.59 224 ALA A CA 1
ATOM 1659 C C . ALA A 1 225 ? 31.587 11.388 182.071 1.00 25.35 224 ALA A C 1
ATOM 1660 O O . ALA A 1 225 ? 32.072 12.515 181.895 1.00 25.09 224 ALA A O 1
ATOM 1662 N N . VAL A 1 226 ? 30.589 11.170 182.935 1.00 23.88 225 VAL A N 1
ATOM 1663 C CA . VAL A 1 226 ? 30.019 12.260 183.726 1.00 19.63 225 VAL A CA 1
ATOM 1664 C C . VAL A 1 226 ? 31.088 12.908 184.600 1.00 23.33 225 VAL A C 1
ATOM 1665 O O . VAL A 1 226 ? 31.186 14.141 184.676 1.00 22.88 225 VAL A O 1
ATOM 1669 N N . PHE A 1 227 ? 31.878 12.090 185.309 1.00 22.35 226 PHE A N 1
ATOM 1670 C CA . PHE A 1 227 ? 32.896 12.661 186.187 1.00 22.79 226 PHE A CA 1
ATOM 1671 C C . PHE A 1 227 ? 33.937 13.426 185.387 1.00 23.80 226 PHE A C 1
ATOM 1672 O O . PHE A 1 227 ? 34.396 14.492 185.811 1.00 23.61 226 PHE A O 1
ATOM 1680 N N . LYS A 1 228 ? 34.357 12.877 184.248 1.00 24.39 227 LYS A N 1
ATOM 1681 C CA . LYS A 1 228 ? 35.356 13.566 183.441 1.00 24.48 227 LYS A CA 1
ATOM 1682 C C . LYS A 1 228 ? 34.847 14.940 183.015 1.00 23.33 227 LYS A C 1
ATOM 1683 O O . LYS A 1 228 ? 35.560 15.943 183.129 1.00 22.84 227 LYS A O 1
ATOM 1689 N N . TRP A 1 229 ? 33.590 15.005 182.572 1.00 19.81 228 TRP A N 1
ATOM 1690 C CA . TRP A 1 229 ? 32.982 16.268 182.172 1.00 22.31 228 TRP A CA 1
ATOM 1691 C C . TRP A 1 229 ? 32.866 17.221 183.353 1.00 21.95 228 TRP A C 1
ATOM 1692 O O . TRP A 1 229 ? 33.207 18.406 183.249 1.00 19.05 228 TRP A O 1
ATOM 1703 N N . ALA A 1 230 ? 32.382 16.718 184.490 1.00 19.98 229 ALA A N 1
ATOM 1704 C CA . ALA A 1 230 ? 32.245 17.565 185.666 1.00 21.12 229 ALA A CA 1
ATOM 1705 C C . ALA A 1 230 ? 33.594 18.116 186.099 1.00 24.33 229 ALA A C 1
ATOM 1706 O O . ALA A 1 230 ? 33.720 19.314 186.390 1.00 25.24 229 ALA A O 1
ATOM 1708 N N . MET A 1 231 ? 34.625 17.263 186.115 1.00 24.65 230 MET A N 1
ATOM 1709 C CA . MET A 1 231 ? 35.944 17.696 186.572 1.00 29.20 230 MET A CA 1
ATOM 1710 C C . MET A 1 231 ? 36.551 18.715 185.614 1.00 33.41 230 MET A C 1
ATOM 1711 O O . MET A 1 231 ? 37.218 19.666 186.042 1.00 38.27 230 MET A O 1
ATOM 1716 N N . THR A 1 232 ? 36.306 18.543 184.321 1.00 26.11 231 THR A N 1
ATOM 1717 C CA . THR A 1 232 ? 36.975 19.325 183.275 1.00 30.42 231 THR A CA 1
ATOM 1718 C C . THR A 1 232 ? 36.200 20.599 182.945 1.00 29.21 231 THR A C 1
ATOM 1719 O O . THR A 1 232 ? 36.671 21.709 183.203 1.00 41.07 231 THR A O 1
ATOM 1723 N N . ASP A 1 233 ? 35.007 20.450 182.388 1.00 22.16 232 ASP A N 1
ATOM 1724 C CA . ASP A 1 233 ? 34.290 21.590 181.843 1.00 21.84 232 ASP A CA 1
ATOM 1725 C C . ASP A 1 233 ? 33.370 22.259 182.856 1.00 20.96 232 ASP A C 1
ATOM 1726 O O . ASP A 1 233 ? 33.361 23.490 182.948 1.00 20.96 232 ASP A O 1
ATOM 1731 N N . VAL A 1 234 ? 32.607 21.488 183.637 1.00 17.80 233 VAL A N 1
ATOM 1732 C CA . VAL A 1 234 ? 31.711 22.109 184.612 1.00 16.76 233 VAL A CA 1
ATOM 1733 C C . VAL A 1 234 ? 32.505 22.931 185.618 1.00 16.23 233 VAL A C 1
ATOM 1734 O O . VAL A 1 234 ? 32.089 24.035 186.005 1.00 12.52 233 VAL A O 1
ATOM 1738 N N . ALA A 1 235 ? 33.650 22.407 186.069 1.00 17.02 234 ALA A N 1
ATOM 1739 C CA . ALA A 1 235 ? 34.480 23.163 187.010 1.00 17.43 234 ALA A CA 1
ATOM 1740 C C . ALA A 1 235 ? 34.825 24.544 186.454 1.00 16.07 234 ALA A C 1
ATOM 1741 O O . ALA A 1 235 ? 34.819 25.538 187.189 1.00 16.31 234 ALA A O 1
ATOM 1743 N N . LYS A 1 236 ? 35.097 24.629 185.149 1.00 16.08 235 LYS A N 1
ATOM 1744 C CA . LYS A 1 236 ? 35.410 25.920 184.536 1.00 17.26 235 LYS A CA 1
ATOM 1745 C C . LYS A 1 236 ? 34.185 26.820 184.473 1.00 14.90 235 LYS A C 1
ATOM 1746 O O . LYS A 1 236 ? 34.299 28.038 184.634 1.00 15.68 235 LYS A O 1
ATOM 1752 N N . ARG A 1 237 ? 32.999 26.248 184.233 1.00 16.84 236 ARG A N 1
ATOM 1753 C CA . ARG A 1 237 ? 31.798 27.077 184.225 1.00 15.55 236 ARG A CA 1
ATOM 1754 C C . ARG A 1 237 ? 31.510 27.620 185.616 1.00 13.79 236 ARG A C 1
ATOM 1755 O O . ARG A 1 237 ? 31.080 28.767 185.759 1.00 13.93 236 ARG A O 1
ATOM 1763 N N . ALA A 1 238 ? 31.758 26.815 186.654 1.00 15.38 237 ALA A N 1
ATOM 1764 C CA . ALA A 1 238 ? 31.598 27.295 188.024 1.00 12.68 237 ALA A CA 1
ATOM 1765 C C . ALA A 1 238 ? 32.505 28.489 188.309 1.00 12.43 237 ALA A C 1
ATOM 1766 O O . ALA A 1 238 ? 32.074 29.463 188.929 1.00 14.19 237 ALA A O 1
ATOM 1768 N N . ALA A 1 239 ? 33.767 28.422 187.873 1.00 15.20 238 ALA A N 1
ATOM 1769 C CA . ALA A 1 239 ? 34.692 29.540 188.057 1.00 16.03 238 ALA A CA 1
ATOM 1770 C C . ALA A 1 239 ? 34.203 30.785 187.333 1.00 15.10 238 ALA A C 1
ATOM 1771 O O . ALA A 1 239 ? 34.298 31.894 187.870 1.00 16.31 238 ALA A O 1
ATOM 1773 N N . GLU A 1 240 ? 33.645 30.613 186.127 1.00 13.07 239 GLU A N 1
ATOM 1774 C CA . GLU A 1 240 ? 33.066 31.731 185.394 1.00 13.42 239 GLU A CA 1
ATOM 1775 C C . GLU A 1 240 ? 31.872 32.316 186.123 1.00 16.41 239 GLU A C 1
ATOM 1776 O O . GLU A 1 240 ? 31.682 33.539 186.136 1.00 13.91 239 GLU A O 1
ATOM 1782 N N . ALA A 1 241 ? 31.030 31.466 186.716 1.00 12.62 240 ALA A N 1
ATOM 1783 C CA . ALA A 1 241 ? 29.875 32.010 187.421 1.00 12.80 240 ALA A CA 1
ATOM 1784 C C . ALA A 1 241 ? 30.316 32.901 188.579 1.00 12.44 240 ALA A C 1
ATOM 1785 O O . ALA A 1 241 ? 29.681 33.920 188.863 1.00 12.58 240 ALA A O 1
ATOM 1787 N N . ILE A 1 242 ? 31.389 32.520 189.269 1.00 10.55 241 ILE A N 1
ATOM 1788 C CA . ILE A 1 242 ? 31.907 33.343 190.358 1.00 15.38 241 ILE A CA 1
ATOM 1789 C C . ILE A 1 242 ? 32.382 34.688 189.815 1.00 15.38 241 ILE A C 1
ATOM 1790 O O . ILE A 1 242 ? 32.018 35.756 190.327 1.00 14.15 241 ILE A O 1
ATOM 1795 N N . ALA A 1 243 ? 33.166 34.648 188.736 1.00 13.63 242 ALA A N 1
ATOM 1796 C CA . ALA A 1 243 ? 33.721 35.862 188.143 1.00 16.09 242 ALA A CA 1
ATOM 1797 C C . ALA A 1 243 ? 32.623 36.788 187.638 1.00 14.89 242 ALA A C 1
ATOM 1798 O O . ALA A 1 243 ? 32.656 37.992 187.901 1.00 18.82 242 ALA A O 1
ATOM 1800 N N . GLU A 1 244 ? 31.617 36.240 186.936 1.00 14.32 243 GLU A N 1
ATOM 1801 C CA . GLU A 1 244 ? 30.526 37.079 186.423 1.00 15.70 243 GLU A CA 1
ATOM 1802 C C . GLU A 1 244 ? 29.797 37.813 187.539 1.00 17.11 243 GLU A C 1
ATOM 1803 O O . GLU A 1 244 ? 29.206 38.879 187.307 1.00 13.48 243 GLU A O 1
ATOM 1809 N N . ALA A 1 245 ? 29.792 37.242 188.742 1.00 13.56 244 ALA A N 1
ATOM 1810 C CA . ALA A 1 245 ? 29.179 37.882 189.891 1.00 11.79 244 ALA A CA 1
ATOM 1811 C C . ALA A 1 245 ? 30.067 38.966 190.499 1.00 11.64 244 ALA A C 1
ATOM 1812 O O . ALA A 1 245 ? 29.618 39.670 191.411 1.00 12.67 244 ALA A O 1
ATOM 1814 N N . GLY A 1 246 ? 31.294 39.125 190.007 1.00 14.05 245 GLY A N 1
ATOM 1815 C CA . GLY A 1 246 ? 32.167 40.181 190.486 1.00 14.52 245 GLY A CA 1
ATOM 1816 C C . GLY A 1 246 ? 32.793 39.914 191.836 1.00 15.77 245 GLY A C 1
ATOM 1817 O O . GLY A 1 246 ? 33.017 40.856 192.604 1.00 16.44 245 GLY A O 1
ATOM 1818 N N . ILE A 1 247 ? 33.064 38.646 192.149 1.00 11.82 246 ILE A N 1
ATOM 1819 C CA . ILE A 1 247 ? 33.695 38.233 193.392 1.00 14.72 246 ILE A CA 1
ATOM 1820 C C . ILE A 1 247 ? 34.742 37.183 193.048 1.00 17.16 246 ILE A C 1
ATOM 1821 O O . ILE A 1 247 ? 34.807 36.674 191.924 1.00 14.75 246 ILE A O 1
ATOM 1826 N N . THR A 1 248 ? 35.568 36.875 194.033 1.00 16.01 247 THR A N 1
ATOM 1827 C CA . THR A 1 248 ? 36.533 35.798 194.003 1.00 16.81 247 THR A CA 1
ATOM 1828 C C . THR A 1 248 ? 35.986 34.606 194.768 1.00 18.19 247 THR A C 1
ATOM 1829 O O . THR A 1 248 ? 35.019 34.740 195.524 1.00 14.93 247 THR A O 1
ATOM 1833 N N . PRO A 1 249 ? 36.584 33.420 194.598 1.00 18.16 248 PRO A N 1
ATOM 1834 C CA . PRO A 1 249 ? 36.151 32.263 195.406 1.00 19.19 248 PRO A CA 1
ATOM 1835 C C . PRO A 1 249 ? 36.177 32.505 196.905 1.00 19.40 248 PRO A C 1
ATOM 1836 O O . PRO A 1 249 ? 35.255 32.073 197.609 1.00 16.82 248 PRO A O 1
ATOM 1840 N N . ALA A 1 250 ? 37.196 33.202 197.415 1.00 18.95 249 ALA A N 1
ATOM 1841 C CA . ALA A 1 250 ? 37.294 33.444 198.847 1.00 18.51 249 ALA A CA 1
ATOM 1842 C C . ALA A 1 250 ? 36.187 34.345 199.375 1.00 19.05 249 ALA A C 1
ATOM 1843 O O . ALA A 1 250 ? 35.951 34.363 200.588 1.00 20.57 249 ALA A O 1
ATOM 1845 N N . ASP A 1 251 ? 35.502 35.094 198.505 1.00 16.10 250 ASP A N 1
ATOM 1846 C CA . ASP A 1 251 ? 34.353 35.880 198.941 1.00 16.50 250 ASP A CA 1
ATOM 1847 C C . ASP A 1 251 ? 33.108 35.031 199.159 1.00 17.49 250 ASP A C 1
ATOM 1848 O O . ASP A 1 251 ? 32.167 35.495 199.814 1.00 17.88 250 ASP A O 1
ATOM 1853 N N . LEU A 1 252 ? 33.070 33.823 198.599 1.00 14.87 251 LEU A N 1
ATOM 1854 C CA . LEU A 1 252 ? 31.944 32.931 198.829 1.00 16.35 251 LEU A CA 1
ATOM 1855 C C . LEU A 1 252 ? 31.878 32.529 200.294 1.00 19.32 251 LEU A C 1
ATOM 1856 O O . LEU A 1 252 ? 32.902 32.352 200.957 1.00 13.75 251 LEU A O 1
ATOM 1861 N N . ASP A 1 253 ? 30.662 32.378 200.802 1.00 19.18 252 ASP A N 1
ATOM 1862 C CA . ASP A 1 253 ? 30.495 31.725 202.088 1.00 17.64 252 ASP A CA 1
ATOM 1863 C C . ASP A 1 253 ? 30.174 30.248 201.964 1.00 16.29 252 ASP A C 1
ATOM 1864 O O . ASP A 1 253 ? 30.490 29.473 202.875 1.00 15.34 252 ASP A O 1
ATOM 1869 N N . VAL A 1 254 ? 29.578 29.825 200.851 1.00 16.56 253 VAL A N 1
ATOM 1870 C CA . VAL A 1 254 ? 29.166 28.437 200.714 1.00 13.11 253 VAL A CA 1
ATOM 1871 C C . VAL A 1 254 ? 29.194 28.061 199.240 1.00 14.47 253 VAL A C 1
ATOM 1872 O O . VAL A 1 254 ? 29.048 28.909 198.356 1.00 14.26 253 VAL A O 1
ATOM 1876 N N . PHE A 1 255 ? 29.490 26.790 198.980 1.00 14.21 254 PHE A N 1
ATOM 1877 C CA . PHE A 1 255 ? 29.482 26.212 197.641 1.00 12.24 254 PHE A CA 1
ATOM 1878 C C . PHE A 1 255 ? 28.457 25.085 197.648 1.00 13.93 254 PHE A C 1
ATOM 1879 O O . PHE A 1 255 ? 28.572 24.144 198.445 1.00 12.20 254 PHE A O 1
ATOM 1887 N N . ILE A 1 256 ? 27.439 25.192 196.800 1.00 12.41 255 ILE A N 1
ATOM 1888 C CA . ILE A 1 256 ? 26.374 24.186 196.789 1.00 12.08 255 ILE A CA 1
ATOM 1889 C C . ILE A 1 256 ? 26.212 23.652 195.374 1.00 13.21 255 ILE A C 1
ATOM 1890 O O . ILE A 1 256 ? 25.318 24.095 194.640 1.00 12.30 255 ILE A O 1
ATOM 1895 N N . PRO A 1 257 ? 27.056 22.721 194.950 1.00 12.54 256 PRO A N 1
ATOM 1896 C CA . PRO A 1 257 ? 26.834 22.048 193.674 1.00 13.09 256 PRO A CA 1
ATOM 1897 C C . PRO A 1 257 ? 25.709 21.033 193.790 1.00 14.71 256 PRO A C 1
ATOM 1898 O O . PRO A 1 257 ? 25.385 20.546 194.871 1.00 11.53 256 PRO A O 1
ATOM 1902 N N . HIS A 1 258 ? 25.126 20.717 192.640 1.00 14.94 257 HIS A N 1
ATOM 1903 C CA . HIS A 1 258 ? 24.318 19.520 192.515 1.00 14.75 257 HIS A CA 1
ATOM 1904 C C . HIS A 1 258 ? 25.070 18.350 193.137 1.00 15.60 257 HIS A C 1
ATOM 1905 O O . HIS A 1 258 ? 26.276 18.186 192.924 1.00 14.65 257 HIS A O 1
ATOM 1912 N N . GLN A 1 259 ? 24.369 17.587 193.980 1.00 15.58 258 GLN A N 1
ATOM 1913 C CA . GLN A 1 259 ? 24.986 16.508 194.753 1.00 13.24 258 GLN A CA 1
ATOM 1914 C C . GLN A 1 259 ? 24.937 15.232 193.915 1.00 14.30 258 GLN A C 1
ATOM 1915 O O . GLN A 1 259 ? 24.068 14.378 194.062 1.00 16.36 258 GLN A O 1
ATOM 1921 N N . ALA A 1 260 ? 25.884 15.115 192.995 1.00 15.79 259 ALA A N 1
ATOM 1922 C CA . ALA A 1 260 ? 25.987 13.932 192.153 1.00 18.72 259 ALA A CA 1
ATOM 1923 C C . ALA A 1 260 ? 26.968 12.918 192.710 1.00 19.68 259 ALA A C 1
ATOM 1924 O O . ALA A 1 260 ? 26.718 11.711 192.652 1.00 22.82 259 ALA A O 1
ATOM 1926 N N . ASN A 1 261 ? 28.076 13.390 193.261 1.00 18.98 260 ASN A N 1
ATOM 1927 C CA . ASN A 1 261 ? 29.132 12.505 193.725 1.00 24.53 260 ASN A CA 1
ATOM 1928 C C . ASN A 1 261 ? 30.093 13.309 194.585 1.00 22.37 260 ASN A C 1
ATOM 1929 O O . ASN A 1 261 ? 30.481 14.413 194.200 1.00 18.45 260 ASN A O 1
ATOM 1934 N N . ASP A 1 262 ? 30.475 12.775 195.749 1.00 24.80 261 ASP A N 1
ATOM 1935 C CA . ASP A 1 262 ? 31.429 13.476 196.604 1.00 20.98 261 ASP A CA 1
ATOM 1936 C C . ASP A 1 262 ? 32.735 13.771 195.877 1.00 19.00 261 ASP A C 1
ATOM 1937 O O . ASP A 1 262 ? 33.357 14.812 196.110 1.00 19.18 261 ASP A O 1
ATOM 1942 N N . ARG A 1 263 ? 33.195 12.844 195.039 1.00 19.62 262 ARG A N 1
ATOM 1943 C CA . ARG A 1 263 ? 34.423 13.085 194.290 1.00 24.90 262 ARG A CA 1
ATOM 1944 C C . ARG A 1 263 ? 34.261 14.264 193.340 1.00 22.44 262 ARG A C 1
ATOM 1945 O O . ARG A 1 263 ? 35.190 15.060 193.164 1.00 19.95 262 ARG A O 1
ATOM 1953 N N . ILE A 1 264 ? 33.086 14.397 192.722 1.00 19.37 263 ILE A N 1
ATOM 1954 C CA . ILE A 1 264 ? 32.847 15.539 191.848 1.00 18.80 263 ILE A CA 1
ATOM 1955 C C . ILE A 1 264 ? 32.891 16.834 192.653 1.00 19.90 263 ILE A C 1
ATOM 1956 O O . ILE A 1 264 ? 33.606 17.776 192.306 1.00 16.32 263 ILE A O 1
ATOM 1961 N N . THR A 1 265 ? 32.139 16.884 193.757 1.00 16.95 264 THR A N 1
ATOM 1962 C CA . THR A 1 265 ? 32.144 18.056 194.621 1.00 16.77 264 THR A CA 1
ATOM 1963 C C . THR A 1 265 ? 33.560 18.429 195.045 1.00 21.85 264 THR A C 1
ATOM 1964 O O . THR A 1 265 ? 33.952 19.600 194.987 1.00 18.50 264 THR A O 1
ATOM 1968 N N . ASP A 1 266 ? 34.347 17.432 195.463 1.00 18.73 265 ASP A N 1
ATOM 1969 C CA . ASP A 1 266 ? 35.707 17.689 195.934 1.00 24.71 265 ASP A CA 1
ATOM 1970 C C . ASP A 1 266 ? 36.598 18.233 194.820 1.00 23.00 265 ASP A C 1
ATOM 1971 O O . ASP A 1 266 ? 37.367 19.174 195.041 1.00 23.12 265 ASP A O 1
ATOM 1976 N N . VAL A 1 267 ? 36.515 17.654 193.619 1.00 19.29 266 VAL A N 1
ATOM 1977 C CA . VAL A 1 267 ? 37.442 18.064 192.564 1.00 23.50 266 VAL A CA 1
ATOM 1978 C C . VAL A 1 267 ? 37.087 19.453 192.047 1.00 22.42 266 VAL A C 1
ATOM 1979 O O . VAL A 1 267 ? 37.979 20.231 191.693 1.00 19.46 266 VAL A O 1
ATOM 1983 N N . VAL A 1 268 ? 35.798 19.809 192.022 1.00 20.40 267 VAL A N 1
ATOM 1984 C CA . VAL A 1 268 ? 35.425 21.165 191.637 1.00 17.29 267 VAL A CA 1
ATOM 1985 C C . VAL A 1 268 ? 35.873 22.164 192.697 1.00 21.08 267 VAL A C 1
ATOM 1986 O O . VAL A 1 268 ? 36.421 23.223 192.367 1.00 19.46 267 VAL A O 1
ATOM 1990 N N . SER A 1 269 ? 35.676 21.838 193.984 1.00 16.85 268 SER A N 1
ATOM 1991 C CA . SER A 1 269 ? 36.176 22.697 195.060 1.00 20.05 268 SER A CA 1
ATOM 1992 C C . SER A 1 269 ? 37.657 23.003 194.895 1.00 20.30 268 SER A C 1
ATOM 1993 O O . SER A 1 269 ? 38.093 24.140 195.106 1.00 22.98 268 SER A O 1
ATOM 1996 N N . ARG A 1 270 ? 38.452 21.989 194.559 1.00 20.23 269 ARG A N 1
ATOM 1997 C CA . ARG A 1 270 ? 39.884 22.215 194.428 1.00 23.32 269 ARG A CA 1
ATOM 1998 C C . ARG A 1 270 ? 40.187 23.057 193.199 1.00 20.93 269 ARG A C 1
ATOM 1999 O O . ARG A 1 270 ? 41.008 23.977 193.267 1.00 23.02 269 ARG A O 1
ATOM 2007 N N . HIS A 1 271 ? 39.499 22.794 192.085 1.00 19.15 270 HIS A N 1
ATOM 2008 C CA . HIS A 1 271 ? 39.684 23.622 190.896 1.00 18.56 270 HIS A CA 1
ATOM 2009 C C . HIS A 1 271 ? 39.418 25.087 191.203 1.00 23.74 270 HIS A C 1
ATOM 2010 O O . HIS A 1 271 ? 40.181 25.964 190.786 1.00 23.10 270 HIS A O 1
ATOM 2017 N N . LEU A 1 272 ? 38.348 25.372 191.947 1.00 22.11 271 LEU A N 1
ATOM 2018 C CA . LEU A 1 272 ? 38.045 26.738 192.352 1.00 19.94 271 LEU A CA 1
ATOM 2019 C C . LEU A 1 272 ? 39.002 27.258 193.404 1.00 20.98 271 LEU A C 1
ATOM 2020 O O . LEU A 1 272 ? 38.929 28.441 193.735 1.00 22.81 271 LEU A O 1
ATOM 2025 N N . LYS A 1 273 ? 39.850 26.398 193.961 1.00 24.57 272 LYS A N 1
ATOM 2026 C CA . LYS A 1 273 ? 40.794 26.773 195.006 1.00 26.64 272 LYS A CA 1
ATOM 2027 C C . LYS A 1 273 ? 40.071 27.480 196.152 1.00 29.91 272 LYS A C 1
ATOM 2028 O O . LYS A 1 273 ? 40.383 28.610 196.532 1.00 30.68 272 LYS A O 1
ATOM 2034 N N . LEU A 1 274 ? 39.063 26.796 196.688 1.00 27.26 273 LEU A N 1
ATOM 2035 C CA . LEU A 1 274 ? 38.265 27.396 197.744 1.00 25.16 273 LEU A CA 1
ATOM 2036 C C . LEU A 1 274 ? 39.050 27.372 199.049 1.00 26.01 273 LEU A C 1
ATOM 2037 O O . LEU A 1 274 ? 39.586 26.326 199.416 1.00 25.98 273 LEU A O 1
ATOM 2042 N N . PRO A 1 275 ? 39.143 28.493 199.762 1.00 23.01 274 PRO A N 1
ATOM 2043 C CA . PRO A 1 275 ? 39.785 28.491 201.082 1.00 24.71 274 PRO A CA 1
ATOM 2044 C C . PRO A 1 275 ? 38.933 27.770 202.118 1.00 26.52 274 PRO A C 1
ATOM 2045 O O . PRO A 1 275 ? 37.765 27.451 201.895 1.00 23.93 274 PRO A O 1
ATOM 2049 N N . GLU A 1 276 ? 39.535 27.544 203.291 1.00 26.11 275 GLU A N 1
ATOM 2050 C CA . GLU A 1 276 ? 38.853 26.829 204.363 1.00 22.73 275 GLU A CA 1
ATOM 2051 C C . GLU A 1 276 ? 37.580 27.526 204.823 1.00 21.34 275 GLU A C 1
ATOM 2052 O O . GLU A 1 276 ? 36.683 26.860 205.353 1.00 20.87 275 GLU A O 1
ATOM 2058 N N . SER A 1 277 ? 37.480 28.847 204.634 1.00 19.19 276 SER A N 1
ATOM 2059 C CA . SER A 1 277 ? 36.311 29.589 205.097 1.00 21.90 276 SER A CA 1
ATOM 2060 C C . SER A 1 277 ? 35.047 29.271 204.299 1.00 19.87 276 SER A C 1
ATOM 2061 O O . SER A 1 277 ? 33.943 29.507 204.799 1.00 23.95 276 SER A O 1
ATOM 2064 N N . VAL A 1 278 ? 35.173 28.744 203.086 1.00 17.23 277 VAL A N 1
ATOM 2065 C CA . VAL A 1 278 ? 34.001 28.400 202.285 1.00 18.72 277 VAL A CA 1
ATOM 2066 C C . VAL A 1 278 ? 33.440 27.059 202.760 1.00 17.45 277 VAL A C 1
ATOM 2067 O O . VAL A 1 278 ? 34.138 26.041 202.766 1.00 18.12 277 VAL A O 1
ATOM 2071 N N . THR A 1 279 ? 32.173 27.055 203.150 1.00 16.12 278 THR A N 1
ATOM 2072 C CA . THR A 1 279 ? 31.499 25.815 203.502 1.00 16.82 278 THR A CA 1
ATOM 2073 C C . THR A 1 279 ? 31.008 25.118 202.239 1.00 15.06 278 THR A C 1
ATOM 2074 O O . THR A 1 279 ? 30.301 25.718 201.432 1.00 19.54 278 THR A O 1
ATOM 2078 N N . VAL A 1 280 ? 31.375 23.849 202.072 1.00 15.39 279 VAL A N 1
ATOM 2079 C CA . VAL A 1 280 ? 31.026 23.071 200.889 1.00 16.42 279 VAL A CA 1
ATOM 2080 C C . VAL A 1 280 ? 29.918 22.086 201.256 1.00 20.70 279 VAL A C 1
ATOM 2081 O O . VAL A 1 280 ? 30.011 21.382 202.269 1.00 16.94 279 VAL A O 1
ATOM 2085 N N . CYS A 1 281 ? 28.869 22.029 200.436 1.00 15.83 280 CYS A N 1
ATOM 2086 C CA . CYS A 1 281 ? 27.772 21.103 200.692 1.00 15.59 280 CYS A CA 1
ATOM 2087 C C . CYS A 1 281 ? 28.216 19.684 200.386 1.00 17.31 280 CYS A C 1
ATOM 2088 O O . CYS A 1 281 ? 28.653 19.395 199.270 1.00 14.94 280 CYS A O 1
ATOM 2091 N N . HIS A 1 282 ? 28.094 18.795 201.366 1.00 15.85 281 HIS A N 1
ATOM 2092 C CA . HIS A 1 282 ? 28.288 17.368 201.151 1.00 17.09 281 HIS A CA 1
ATOM 2093 C C . HIS A 1 282 ? 27.060 16.601 201.625 1.00 19.71 281 HIS A C 1
ATOM 2094 O O . HIS A 1 282 ? 27.154 15.503 202.183 1.00 19.51 281 HIS A O 1
ATOM 2101 N N . ASP A 1 283 ? 25.880 17.178 201.406 1.00 17.50 282 ASP A N 1
ATOM 2102 C CA . ASP A 1 283 ? 24.634 16.572 201.855 1.00 18.32 282 ASP A CA 1
ATOM 2103 C C . ASP A 1 283 ? 24.328 15.254 201.155 1.00 19.29 282 ASP A C 1
ATOM 2104 O O . ASP A 1 283 ? 23.429 14.536 201.602 1.00 17.52 282 ASP A O 1
ATOM 2109 N N . ILE A 1 284 ? 25.062 14.906 200.095 1.00 15.66 283 ILE A N 1
ATOM 2110 C CA . ILE A 1 284 ? 24.885 13.627 199.418 1.00 14.96 283 ILE A CA 1
ATOM 2111 C C . ILE A 1 284 ? 24.972 12.477 200.425 1.00 17.13 283 ILE A C 1
ATOM 2112 O O . ILE A 1 284 ? 24.388 11.410 200.202 1.00 16.49 283 ILE A O 1
ATOM 2117 N N . ALA A 1 285 ? 25.663 12.705 201.550 1.00 14.80 284 ALA A N 1
ATOM 2118 C CA . ALA A 1 285 ? 25.871 11.674 202.569 1.00 17.56 284 ALA A CA 1
ATOM 2119 C C . ALA A 1 285 ? 24.565 10.988 202.985 1.00 16.34 284 ALA A C 1
ATOM 2120 O O . ALA A 1 285 ? 24.490 9.753 203.054 1.00 15.11 284 ALA A O 1
ATOM 2122 N N . ASP A 1 286 ? 23.527 11.765 203.286 1.00 14.37 285 ASP A N 1
ATOM 2123 C CA . ASP A 1 286 ? 22.243 11.161 203.632 1.00 17.95 285 ASP A CA 1
ATOM 2124 C C . ASP A 1 286 ? 21.155 11.492 202.618 1.00 15.54 285 ASP A C 1
ATOM 2125 O O . ASP A 1 286 ? 19.976 11.236 202.875 1.00 15.28 285 ASP A O 1
ATOM 2130 N N . MET A 1 287 ? 21.519 12.015 201.460 1.00 14.79 286 MET A N 1
ATOM 2131 C CA . MET A 1 287 ? 20.540 12.441 200.471 1.00 15.17 286 MET A CA 1
ATOM 2132 C C . MET A 1 287 ? 20.678 11.724 199.138 1.00 14.95 286 MET A C 1
ATOM 2133 O O . MET A 1 287 ? 19.669 11.468 198.482 1.00 14.18 286 MET A O 1
ATOM 2138 N N . GLY A 1 288 ? 21.888 11.365 198.731 1.00 14.06 287 GLY A N 1
ATOM 2139 C CA . GLY A 1 288 ? 21.994 10.871 197.379 1.00 14.04 287 GLY A CA 1
ATOM 2140 C C . GLY A 1 288 ? 21.724 11.986 196.371 1.00 13.68 287 GLY A C 1
ATOM 2141 O O . GLY A 1 288 ? 21.837 13.180 196.661 1.00 14.23 287 GLY A O 1
ATOM 2142 N N . ASN A 1 289 ? 21.342 11.564 195.169 1.00 10.78 288 ASN A N 1
ATOM 2143 C CA . ASN A 1 289 ? 21.230 12.427 193.988 1.00 13.99 288 ASN A CA 1
ATOM 2144 C C . ASN A 1 289 ? 19.747 12.628 193.688 1.00 13.19 288 ASN A C 1
ATOM 2145 O O . ASN A 1 289 ? 19.089 11.715 193.183 1.00 10.57 288 ASN A O 1
ATOM 2150 N N . THR A 1 290 ? 19.226 13.823 194.000 1.00 11.89 289 THR A N 1
ATOM 2151 C CA . THR A 1 290 ? 17.831 14.182 193.746 1.00 11.34 289 THR A CA 1
ATOM 2152 C C . THR A 1 290 ? 17.661 15.090 192.520 1.0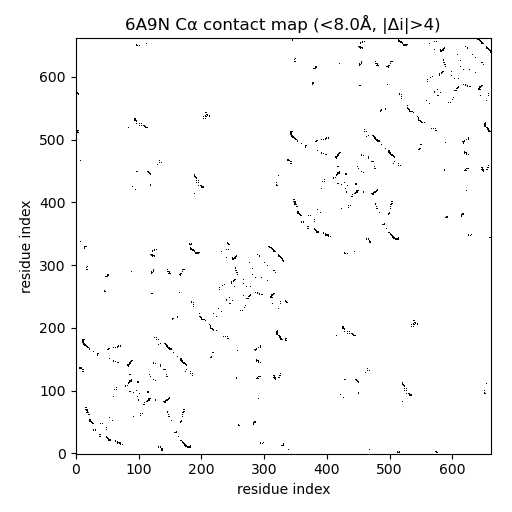0 12.29 289 THR A C 1
ATOM 2153 O O . THR A 1 290 ? 16.704 15.867 192.461 1.00 12.28 289 THR A O 1
ATOM 2157 N N . SER A 1 291 ? 18.568 15.008 191.541 1.00 10.81 290 SER A N 1
ATOM 2158 C CA . SER A 1 291 ? 18.477 15.732 190.251 1.00 12.28 290 SER A CA 1
ATOM 2159 C C . SER A 1 291 ? 18.111 17.200 190.498 1.00 12.56 290 SER A C 1
ATOM 2160 O O . SER A 1 291 ? 18.768 17.871 191.303 1.00 12.26 290 SER A O 1
ATOM 2163 N N . ALA A 1 292 ? 17.080 17.745 189.841 1.00 12.39 291 ALA A N 1
ATOM 2164 C CA . ALA A 1 292 ? 16.825 19.182 189.948 1.00 12.51 291 ALA A CA 1
ATOM 2165 C C . ALA A 1 292 ? 16.426 19.615 191.352 1.00 13.28 291 ALA A C 1
ATOM 2166 O O . ALA A 1 292 ? 16.483 20.811 191.643 1.00 12.49 291 ALA A O 1
ATOM 2168 N N . ALA A 1 293 ? 16.017 18.681 192.227 1.00 10.17 292 ALA A N 1
ATOM 2169 C CA . ALA A 1 293 ? 15.679 19.060 193.590 1.00 10.06 292 ALA A CA 1
ATOM 2170 C C . ALA A 1 293 ? 16.906 19.190 194.476 1.00 12.73 292 ALA A C 1
ATOM 2171 O O . ALA A 1 293 ? 16.786 19.704 195.594 1.00 11.78 292 ALA A O 1
ATOM 2173 N N . SER A 1 294 ? 18.074 18.766 193.981 1.00 11.67 293 SER A N 1
ATOM 2174 C CA . SER A 1 294 ? 19.270 18.655 194.811 1.00 14.94 293 SER A CA 1
ATOM 2175 C C . SER A 1 294 ? 19.671 19.998 195.415 1.00 13.31 293 SER A C 1
ATOM 2176 O O . SER A 1 294 ? 19.821 20.126 196.634 1.00 11.28 293 SER A O 1
ATOM 2179 N N . VAL A 1 295 ? 19.850 21.014 194.570 1.00 10.52 294 VAL A N 1
ATOM 2180 C CA . VAL A 1 295 ? 20.303 22.320 195.058 1.00 10.18 294 VAL A CA 1
ATOM 2181 C C . VAL A 1 295 ? 19.311 22.961 196.025 1.00 9.90 294 VAL A C 1
ATOM 2182 O O . VAL A 1 295 ? 19.733 23.403 197.107 1.00 10.24 294 VAL A O 1
ATOM 2186 N N . PRO A 1 296 ? 18.018 23.090 195.704 1.00 10.31 295 PRO A N 1
ATOM 2187 C CA . PRO A 1 296 ? 17.142 23.794 196.654 1.00 8.69 295 PRO A CA 1
ATOM 2188 C C . PRO A 1 296 ? 16.933 23.037 197.959 1.00 10.95 295 PRO A C 1
ATOM 2189 O O . PRO A 1 296 ? 16.782 23.672 199.009 1.00 10.23 295 PRO A O 1
ATOM 2193 N N . ILE A 1 297 ? 16.929 21.701 197.940 1.00 11.71 296 ILE A N 1
ATOM 2194 C CA . ILE A 1 297 ? 16.898 20.965 199.203 1.00 10.02 296 ILE A CA 1
ATOM 2195 C C . ILE A 1 297 ? 18.133 21.294 200.033 1.00 13.56 296 ILE A C 1
ATOM 2196 O O . ILE A 1 297 ? 18.039 21.574 201.237 1.00 12.43 296 ILE A O 1
ATOM 2201 N N . ALA A 1 298 ? 19.310 21.255 199.404 1.00 11.30 297 ALA A N 1
ATOM 2202 C CA . ALA A 1 298 ? 20.550 21.494 200.140 1.00 12.91 297 ALA A CA 1
ATOM 2203 C C . ALA A 1 298 ? 20.611 22.917 200.689 1.00 14.34 297 ALA A C 1
ATOM 2204 O O . ALA A 1 298 ? 21.075 23.136 201.815 1.00 13.88 297 ALA A O 1
ATOM 2206 N N . ILE A 1 299 ? 20.156 23.904 199.913 1.00 11.18 298 ILE A N 1
ATOM 2207 C CA . ILE A 1 299 ? 20.085 25.266 200.438 1.00 11.89 298 ILE A CA 1
ATOM 2208 C C . ILE A 1 299 ? 19.260 25.284 201.712 1.00 12.40 298 ILE A C 1
ATOM 2209 O O . ILE A 1 299 ? 19.689 25.803 202.753 1.00 11.05 298 ILE A O 1
ATOM 2214 N N . ASP A 1 300 ? 18.052 24.719 201.643 1.00 10.69 299 ASP A N 1
ATOM 2215 C CA . ASP A 1 300 ? 17.153 24.751 202.787 1.00 10.89 299 ASP A CA 1
ATOM 2216 C C . ASP A 1 300 ? 17.780 24.063 203.992 1.00 10.67 299 ASP A C 1
ATOM 2217 O O . ASP A 1 300 ? 17.714 24.572 205.117 1.00 14.12 299 ASP A O 1
ATOM 2222 N N . ARG A 1 301 ? 18.388 22.900 203.776 1.00 11.17 300 ARG A N 1
ATOM 2223 C CA . ARG A 1 301 ? 18.886 22.106 204.895 1.00 12.16 300 ARG A CA 1
ATOM 2224 C C . ARG A 1 301 ? 20.145 22.720 205.489 1.00 16.41 300 ARG A C 1
ATOM 2225 O O . ARG A 1 301 ? 20.351 22.677 206.710 1.00 14.92 300 ARG A O 1
ATOM 2233 N N . MET A 1 302 ? 21.014 23.274 204.640 1.00 13.02 301 MET A N 1
ATOM 2234 C CA . MET A 1 302 ? 22.206 23.932 205.152 1.00 13.94 301 MET A CA 1
ATOM 2235 C C . MET A 1 302 ? 21.842 25.149 205.984 1.00 13.26 301 MET A C 1
ATOM 2236 O O . MET A 1 302 ? 22.457 25.404 207.027 1.00 12.94 301 MET A O 1
ATOM 2241 N N . LEU A 1 303 ? 20.841 25.910 205.542 1.00 10.67 302 LEU A N 1
ATOM 2242 C CA . LEU A 1 303 ? 20.370 27.021 206.355 1.00 12.78 302 LEU A CA 1
ATOM 2243 C C . LEU A 1 303 ? 19.779 26.513 207.661 1.00 16.53 302 LEU A C 1
ATOM 2244 O O . LEU A 1 303 ? 20.008 27.098 208.724 1.00 15.29 302 LEU A O 1
ATOM 2249 N N . GLN A 1 304 ? 19.048 25.400 207.599 1.00 15.18 303 GLN A N 1
ATOM 2250 C CA . GLN A 1 304 ? 18.371 24.865 208.775 1.00 14.64 303 GLN A CA 1
ATOM 2251 C C . GLN A 1 304 ? 19.361 24.412 209.840 1.00 16.94 303 GLN A C 1
ATOM 2252 O O . GLN A 1 304 ? 19.135 24.625 211.037 1.00 15.81 303 GLN A O 1
ATOM 2258 N N . ARG A 1 305 ? 20.446 23.758 209.437 1.00 13.79 304 ARG A N 1
ATOM 2259 C CA . ARG A 1 305 ? 21.413 23.249 210.398 1.00 15.76 304 ARG A CA 1
ATOM 2260 C C . ARG A 1 305 ? 22.533 24.244 210.674 1.00 19.90 304 ARG A C 1
ATOM 2261 O O . ARG A 1 305 ? 23.505 23.891 211.345 1.00 19.24 304 ARG A O 1
ATOM 2269 N N . GLY A 1 306 ? 22.404 25.486 210.201 1.00 17.23 305 GLY A N 1
ATOM 2270 C CA . GLY A 1 306 ? 23.408 26.498 210.468 1.00 16.48 305 GLY A CA 1
ATOM 2271 C C . GLY A 1 306 ? 24.729 26.310 209.751 1.00 19.37 305 GLY A C 1
ATOM 2272 O O . GLY A 1 306 ? 25.723 26.929 210.134 1.00 21.68 305 GLY A O 1
ATOM 2273 N N . GLN A 1 307 ? 24.782 25.470 208.722 1.00 17.72 306 GLN A N 1
ATOM 2274 C CA . GLN A 1 307 ? 25.981 25.444 207.888 1.00 20.86 306 GLN A CA 1
ATOM 2275 C C . GLN A 1 307 ? 26.048 26.669 206.993 1.00 22.61 306 GLN A C 1
ATOM 2276 O O . GLN A 1 307 ? 27.138 27.069 206.570 1.00 25.20 306 GLN A O 1
ATOM 2282 N N . ALA A 1 308 ? 24.894 27.264 206.688 1.00 20.89 307 ALA A N 1
ATOM 2283 C CA . ALA A 1 308 ? 24.801 28.507 205.939 1.00 17.54 307 ALA A CA 1
ATOM 2284 C C . ALA A 1 308 ? 23.900 29.461 206.703 1.00 16.67 307 ALA A C 1
ATOM 2285 O O . ALA A 1 308 ? 23.058 29.042 207.504 1.00 15.80 307 ALA A O 1
ATOM 2287 N N . HIS A 1 309 ? 24.063 30.751 206.437 1.00 16.48 308 HIS A N 1
ATOM 2288 C CA . HIS A 1 309 ? 23.312 31.776 207.144 1.00 18.64 308 HIS A CA 1
ATOM 2289 C C . HIS A 1 309 ? 22.756 32.787 206.161 1.00 17.42 308 HIS A C 1
ATOM 2290 O O . HIS A 1 309 ? 23.321 32.987 205.089 1.00 16.34 308 HIS A O 1
ATOM 2297 N N . SER A 1 310 ? 21.642 33.416 206.544 1.00 14.83 309 SER A N 1
ATOM 2298 C CA . SER A 1 310 ? 21.101 34.546 205.802 1.00 19.75 309 SER A CA 1
ATOM 2299 C C . SER A 1 310 ? 22.190 35.562 205.516 1.00 21.44 309 SER A C 1
ATOM 2300 O O . SER A 1 310 ? 22.983 35.899 206.396 1.00 19.81 309 SER A O 1
ATOM 2303 N N . GLY A 1 311 ? 22.221 36.053 204.277 1.00 17.69 310 GLY A N 1
ATOM 2304 C CA . GLY A 1 311 ? 23.217 37.011 203.862 1.00 13.45 310 GLY A CA 1
ATOM 2305 C C . GLY A 1 311 ? 24.473 36.409 203.279 1.00 14.71 310 GLY A C 1
ATOM 2306 O O . GLY A 1 311 ? 25.267 37.147 202.684 1.00 14.75 310 GLY A O 1
ATOM 2307 N N . ASP A 1 312 ? 24.680 35.100 203.437 1.00 13.57 311 ASP A N 1
ATOM 2308 C CA . ASP A 1 312 ? 25.822 34.423 202.836 1.00 13.48 311 ASP A CA 1
ATOM 2309 C C . ASP A 1 312 ? 25.726 34.462 201.314 1.00 13.52 311 ASP A C 1
ATOM 2310 O O . ASP A 1 312 ? 24.642 34.341 200.737 1.00 11.76 311 ASP A O 1
ATOM 2315 N N . LEU A 1 313 ? 26.883 34.544 200.665 1.00 13.76 312 LEU A N 1
ATOM 2316 C CA . LEU A 1 313 ? 26.975 34.332 199.228 1.00 16.12 312 LEU A CA 1
ATOM 2317 C C . LEU A 1 313 ? 27.229 32.853 198.965 1.00 16.52 312 LEU A C 1
ATOM 2318 O O . LEU A 1 313 ? 28.145 32.263 199.546 1.00 14.25 312 LEU A O 1
ATOM 2323 N N . ALA A 1 314 ? 26.411 32.262 198.096 1.00 13.63 313 ALA A N 1
ATOM 2324 C CA . ALA A 1 314 ? 26.496 30.847 197.750 1.00 12.11 313 ALA A CA 1
ATOM 2325 C C . ALA A 1 314 ? 26.605 30.720 196.243 1.00 12.41 313 ALA A C 1
ATOM 2326 O O . ALA A 1 314 ? 25.811 31.318 195.514 1.00 12.92 313 ALA A O 1
ATOM 2328 N N . LEU A 1 315 ? 27.588 29.952 195.781 1.00 12.47 314 LEU A N 1
ATOM 2329 C CA . LEU A 1 315 ? 27.589 29.487 194.407 1.00 13.16 314 LEU A CA 1
ATOM 2330 C C . LEU A 1 315 ? 26.738 28.225 194.326 1.00 17.04 314 LEU A C 1
ATOM 2331 O O . LEU A 1 315 ? 27.034 27.233 195.005 1.00 11.91 314 LEU A O 1
ATOM 2336 N N . ILE A 1 316 ? 25.665 28.275 193.534 1.00 12.46 315 ILE A N 1
ATOM 2337 C CA . ILE A 1 316 ? 24.862 27.100 193.217 1.00 11.75 315 ILE A CA 1
ATOM 2338 C C . ILE A 1 316 ? 25.113 26.750 191.762 1.00 14.16 315 ILE A C 1
ATOM 2339 O O . ILE A 1 316 ? 25.198 27.641 190.909 1.00 13.00 315 ILE A O 1
ATOM 2344 N N . ILE A 1 317 ? 25.271 25.459 191.475 1.00 12.13 316 ILE A N 1
ATOM 2345 C CA . ILE A 1 317 ? 25.429 25.044 190.086 1.00 13.78 316 ILE A CA 1
ATOM 2346 C C . ILE A 1 317 ? 24.881 23.632 189.917 1.00 14.78 316 ILE A C 1
ATOM 2347 O O . ILE A 1 317 ? 25.090 22.753 190.763 1.00 12.07 316 ILE A O 1
ATOM 2352 N N . GLY A 1 318 ? 24.142 23.442 188.828 1.00 11.24 317 GLY A N 1
ATOM 2353 C CA . GLY A 1 318 ? 23.598 22.148 188.475 1.00 11.39 317 GLY A CA 1
ATOM 2354 C C . GLY A 1 318 ? 24.120 21.724 187.116 1.00 11.98 317 GLY A C 1
ATOM 2355 O O . GLY A 1 318 ? 24.502 22.554 186.292 1.00 10.61 317 GLY A O 1
ATOM 2356 N N . PHE A 1 319 ? 24.146 20.419 186.893 1.00 11.57 318 PHE A N 1
ATOM 2357 C CA . PHE A 1 319 ? 24.710 19.868 185.670 1.00 13.07 318 PHE A CA 1
ATOM 2358 C C . PHE A 1 319 ? 24.119 18.482 185.511 1.00 14.39 318 PHE A C 1
ATOM 2359 O O . PHE A 1 319 ? 24.042 17.734 186.488 1.00 12.69 318 PHE A O 1
ATOM 2367 N N . GLY A 1 320 ? 23.687 18.148 184.307 1.00 10.98 319 GLY A N 1
ATOM 2368 C CA . GLY A 1 320 ? 23.058 16.860 184.120 1.00 11.97 319 GLY A CA 1
ATOM 2369 C C . GLY A 1 320 ? 22.840 16.547 182.664 1.00 13.87 319 GLY A C 1
ATOM 2370 O O . GLY A 1 320 ? 23.504 17.102 181.788 1.00 11.73 319 GLY A O 1
ATOM 2371 N N . ALA A 1 321 ? 21.869 15.671 182.428 1.00 9.81 320 ALA A N 1
ATOM 2372 C CA . ALA A 1 321 ? 21.658 15.084 181.110 1.00 12.51 320 ALA A CA 1
ATOM 2373 C C . ALA A 1 321 ? 21.395 16.144 180.038 1.00 14.88 320 ALA A C 1
ATOM 2374 O O . ALA A 1 321 ? 20.725 17.158 180.276 1.00 10.11 320 ALA A O 1
ATOM 2376 N N . GLY A 1 322 ? 21.908 15.888 178.836 1.00 14.64 321 GLY A N 1
ATOM 2377 C CA 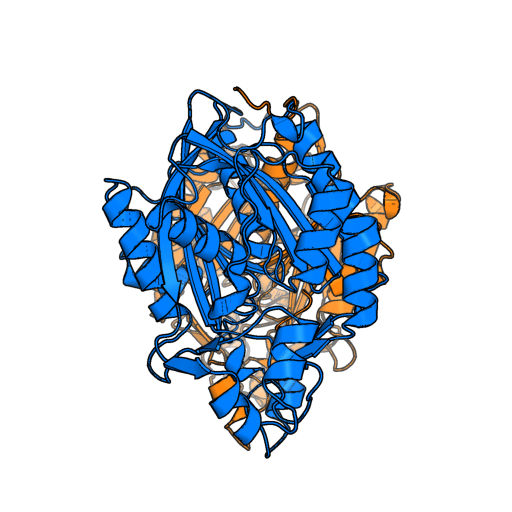. GLY A 1 322 ? 21.830 16.865 177.763 1.00 8.86 321 GLY A CA 1
ATOM 2378 C C . GLY A 1 322 ? 23.018 16.829 176.819 1.00 11.68 321 GLY A C 1
ATOM 2379 O O . GLY A 1 322 ? 22.831 16.643 175.610 1.00 12.69 321 GLY A O 1
ATOM 2380 N N . LEU A 1 323 ? 24.234 17.046 177.321 1.00 10.78 322 LEU A N 1
ATOM 2381 C CA . LEU A 1 323 ? 24.518 17.488 178.695 1.00 10.18 322 LEU A CA 1
ATOM 2382 C C . LEU A 1 323 ? 24.181 18.969 178.848 1.00 12.94 322 LEU A C 1
ATOM 2383 O O . LEU A 1 323 ? 24.337 19.718 177.899 1.00 13.87 322 LEU A O 1
ATOM 2388 N N . VAL A 1 324 ? 23.682 19.391 180.012 1.00 9.43 323 VAL A N 1
ATOM 2389 C CA . VAL A 1 324 ? 23.376 20.793 180.263 1.00 11.00 323 VAL A CA 1
ATOM 2390 C C . VAL A 1 324 ? 23.994 21.195 181.597 1.00 10.26 323 VAL A C 1
ATOM 2391 O O . VAL A 1 324 ? 24.298 20.356 182.445 1.00 10.63 323 VAL A O 1
ATOM 2395 N N . TYR A 1 325 ? 24.179 22.500 181.774 1.00 9.23 324 TYR A N 1
ATOM 2396 C CA . TYR A 1 325 ? 24.676 23.039 183.037 1.00 9.39 324 TYR A CA 1
ATOM 2397 C C . TYR A 1 325 ? 24.110 24.438 183.208 1.00 11.69 324 TYR A C 1
ATOM 2398 O O . TYR A 1 325 ? 23.693 25.079 182.241 1.00 9.40 324 TYR A O 1
ATOM 2407 N N . ALA A 1 326 ? 24.102 24.905 184.456 1.00 10.69 325 ALA A N 1
ATOM 2408 C CA . ALA A 1 326 ? 23.703 26.263 184.799 1.00 12.23 325 ALA A CA 1
ATOM 2409 C C . ALA A 1 326 ? 24.144 26.537 186.227 1.00 13.95 325 ALA A C 1
ATOM 2410 O O . ALA A 1 326 ? 23.977 25.681 187.101 1.00 12.45 325 ALA A O 1
ATOM 2412 N N . GLY A 1 327 ? 24.716 27.722 186.446 1.00 12.90 326 GLY A N 1
ATOM 2413 C CA . GLY A 1 327 ? 25.212 28.104 187.756 1.00 13.85 326 GLY A CA 1
ATOM 2414 C C . GLY A 1 327 ? 25.159 29.607 187.944 1.00 15.04 326 GLY A C 1
ATOM 2415 O O . GLY A 1 327 ? 25.179 30.377 186.979 1.00 10.95 326 GLY A O 1
ATOM 2416 N N . GLN A 1 328 ? 25.071 30.021 189.206 1.00 11.78 327 GLN A N 1
ATOM 2417 C CA . GLN A 1 328 ? 25.064 31.441 189.537 1.00 13.30 327 GLN A CA 1
ATOM 2418 C C . GLN A 1 328 ? 25.379 31.597 191.020 1.00 14.99 327 GLN A C 1
ATOM 2419 O O . GLN A 1 328 ? 25.184 30.671 191.815 1.00 14.42 327 GLN A O 1
ATOM 2425 N N . VAL A 1 329 ? 25.863 32.784 191.382 1.00 11.96 328 VAL A N 1
ATOM 2426 C CA . VAL A 1 329 ? 26.028 33.158 192.781 1.00 11.41 328 VAL A CA 1
ATOM 2427 C C . VAL A 1 329 ? 24.748 33.830 193.252 1.00 11.14 328 VAL A C 1
ATOM 2428 O O . VAL A 1 329 ? 24.189 34.683 192.551 1.00 11.85 328 VAL A O 1
ATOM 2432 N N . ILE A 1 330 ? 24.269 33.432 194.433 1.00 9.46 329 ILE A N 1
ATOM 2433 C CA . ILE A 1 330 ? 23.068 33.999 195.026 1.00 11.99 329 ILE A CA 1
ATOM 2434 C C . ILE A 1 330 ? 23.362 34.384 196.469 1.00 9.94 329 ILE A C 1
ATOM 2435 O O . ILE A 1 330 ? 24.309 33.898 197.088 1.00 12.82 329 ILE A O 1
ATOM 2440 N N . ARG A 1 331 ? 22.545 35.291 196.995 1.00 12.34 330 ARG A N 1
ATOM 2441 C CA . ARG A 1 331 ? 22.560 35.625 198.411 1.00 14.76 330 ARG A CA 1
ATOM 2442 C C . ARG A 1 331 ? 21.457 34.847 199.114 1.00 12.76 330 ARG A C 1
ATOM 2443 O O . ARG A 1 331 ? 20.291 34.929 198.718 1.00 13.90 330 ARG A O 1
ATOM 2451 N N . LEU 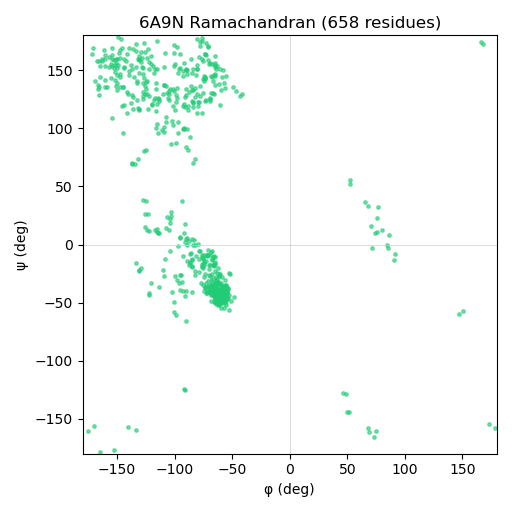A 1 332 ? 21.829 34.110 200.164 1.00 13.58 331 LEU A N 1
ATOM 2452 C CA . LEU A 1 332 ? 20.868 33.280 200.879 1.00 13.15 331 LEU A CA 1
ATOM 2453 C C . LEU A 1 332 ? 19.931 34.140 201.725 1.00 13.94 331 LEU A C 1
ATOM 2454 O O . LEU A 1 332 ? 20.342 35.176 202.263 1.00 15.36 331 LEU A O 1
ATOM 2459 N N . PRO A 1 333 ? 18.652 33.758 201.833 1.00 14.10 332 PRO A N 1
ATOM 2460 C CA . PRO A 1 333 ? 17.638 34.534 202.563 1.00 14.14 332 PRO A CA 1
ATOM 2461 C C . PRO A 1 333 ? 17.748 34.394 204.084 1.00 24.15 332 PRO A C 1
ATOM 2462 O O . PRO A 1 333 ? 17.367 35.294 204.852 1.00 26.63 332 PRO A O 1
ATOM 2467 N N . THR B 1 3 ? 29.728 41.985 201.351 1.00 19.53 2 THR B N 1
ATOM 2468 C CA . THR B 1 3 ? 30.228 41.844 199.971 1.00 21.28 2 THR B CA 1
ATOM 2469 C C . THR B 1 3 ? 29.122 41.809 198.905 1.00 20.12 2 THR B C 1
ATOM 2470 O O . THR B 1 3 ? 28.201 40.995 198.969 1.00 19.96 2 THR B O 1
ATOM 2474 N N . ALA B 1 4 ? 29.231 42.694 197.914 1.00 17.23 3 ALA B N 1
ATOM 2475 C CA . ALA B 1 4 ? 28.245 42.825 196.852 1.00 15.52 3 ALA B CA 1
ATOM 2476 C C . ALA B 1 4 ? 28.524 41.848 195.713 1.00 15.33 3 ALA B C 1
ATOM 2477 O O . ALA B 1 4 ? 29.634 41.341 195.550 1.00 15.14 3 ALA B O 1
ATOM 2479 N N . ILE B 1 5 ? 27.485 41.581 194.923 1.00 14.78 4 ILE B N 1
ATOM 2480 C CA . ILE B 1 5 ? 27.637 40.911 193.641 1.00 17.26 4 ILE B CA 1
ATOM 2481 C C . ILE B 1 5 ? 27.096 41.846 192.571 1.00 14.75 4 ILE B C 1
ATOM 2482 O O . ILE B 1 5 ? 26.366 42.799 192.862 1.00 22.89 4 ILE B O 1
ATOM 2487 N N . LYS B 1 6 ? 27.478 41.586 191.325 1.00 13.32 5 LYS B N 1
ATOM 2488 C CA . LYS B 1 6 ? 26.991 42.397 190.217 1.00 16.14 5 LYS B CA 1
ATOM 2489 C C . LYS B 1 6 ? 26.128 41.559 189.275 1.00 19.12 5 LYS B C 1
ATOM 2490 O O . LYS B 1 6 ? 25.985 40.341 189.433 1.00 16.31 5 LYS B O 1
ATOM 2496 N N . THR B 1 7 ? 25.549 42.247 188.291 1.00 17.18 6 THR B N 1
ATOM 2497 C CA . THR B 1 7 ? 24.720 41.652 187.249 1.00 18.35 6 THR B CA 1
ATOM 2498 C C . THR B 1 7 ? 25.196 42.159 185.888 1.00 19.85 6 THR B C 1
ATOM 2499 O O . THR B 1 7 ? 25.899 43.165 185.801 1.00 19.98 6 THR B O 1
ATOM 2503 N N . ARG B 1 8 ? 24.816 41.451 184.818 1.00 15.58 7 ARG B N 1
ATOM 2504 C CA . ARG B 1 8 ? 25.269 41.810 183.478 1.00 18.11 7 ARG B CA 1
ATOM 2505 C C . ARG B 1 8 ? 24.707 43.161 183.031 1.00 20.89 7 ARG B C 1
ATOM 2506 O O . ARG B 1 8 ? 23.572 43.521 183.371 1.00 20.39 7 ARG B O 1
ATOM 2514 N N . PRO B 1 9 ? 25.487 43.926 182.259 1.00 24.81 8 PRO B N 1
ATOM 2515 C CA . PRO B 1 9 ? 24.973 45.180 181.692 1.00 28.09 8 PRO B CA 1
ATOM 2516 C C . PRO B 1 9 ? 23.767 44.923 180.798 1.00 31.67 8 PRO B C 1
ATOM 2517 O O . PRO B 1 9 ? 23.774 44.018 179.961 1.00 30.67 8 PRO B O 1
ATOM 2521 N N . VAL B 1 10 ? 22.723 45.713 181.004 1.00 36.65 9 VAL B N 1
ATOM 2522 C CA . VAL B 1 10 ? 21.481 45.619 180.244 1.00 38.59 9 VAL B CA 1
ATOM 2523 C C . VAL B 1 10 ? 21.553 46.583 179.066 1.00 40.71 9 VAL B C 1
ATOM 2524 O O . VAL B 1 10 ? 22.143 47.669 179.165 1.00 40.76 9 VAL B O 1
ATOM 2528 N N . HIS B 1 11 ? 20.966 46.186 177.941 1.00 29.99 10 HIS B N 1
ATOM 2529 C CA . HIS B 1 11 ? 20.912 47.063 176.786 1.00 35.91 10 HIS B CA 1
ATOM 2530 C C . HIS B 1 11 ? 19.814 46.579 175.853 1.00 32.14 10 HIS B C 1
ATOM 2531 O O . HIS B 1 11 ? 19.682 45.384 175.616 1.00 30.14 10 HIS B O 1
ATOM 2538 N N . GLY B 1 12 ? 19.017 47.503 175.353 1.00 32.31 11 GLY B N 1
ATOM 2539 C CA . GLY B 1 12 ? 18.263 47.153 174.170 1.00 27.79 11 GLY B CA 1
ATOM 2540 C C . GLY B 1 12 ? 17.073 46.230 174.387 1.00 25.42 11 GLY B C 1
ATOM 2541 O O . GLY B 1 12 ? 16.522 46.090 175.484 1.00 20.52 11 GLY B O 1
ATOM 2542 N N . TYR B 1 13 ? 16.661 45.613 173.286 1.00 20.05 12 TYR B N 1
ATOM 2543 C CA . TYR B 1 13 ? 15.409 44.874 173.235 1.00 17.79 12 TYR B CA 1
ATOM 2544 C C . TYR B 1 13 ? 15.664 43.621 172.409 1.00 14.16 12 TYR B C 1
ATOM 2545 O O . TYR B 1 13 ? 16.798 43.151 172.297 1.00 14.86 12 TYR B O 1
ATOM 2554 N N . SER B 1 14 ? 14.610 43.048 171.836 1.00 15.17 13 SER B N 1
ATOM 2555 C CA . SER B 1 14 ? 14.784 41.889 170.970 1.00 15.70 13 SER B CA 1
ATOM 2556 C C . SER B 1 14 ? 13.724 41.924 169.879 1.00 16.37 13 SER B C 1
ATOM 2557 O O . SER B 1 14 ? 12.750 42.674 169.952 1.00 15.83 13 SER B O 1
ATOM 2560 N N . LYS B 1 15 ? 13.920 41.088 168.865 1.00 16.97 14 LYS B N 1
ATOM 2561 C CA . LYS B 1 15 ? 12.989 41.037 167.750 1.00 16.18 14 LYS B CA 1
ATOM 2562 C C . LYS B 1 15 ? 13.085 39.663 167.105 1.00 14.33 14 LYS B C 1
ATOM 2563 O O . LYS B 1 15 ? 14.115 38.989 167.191 1.00 15.66 14 LYS B O 1
ATOM 2569 N N . PHE B 1 16 ? 12.000 39.267 166.442 1.00 14.24 15 PHE B N 1
ATOM 2570 C CA . PHE B 1 16 ? 12.032 38.094 165.575 1.00 14.37 15 PHE B CA 1
ATOM 2571 C C . PHE B 1 16 ? 12.925 38.354 164.367 1.00 15.71 15 PHE B C 1
ATOM 2572 O O . PHE B 1 16 ? 12.789 39.384 163.698 1.00 16.46 15 PHE B O 1
ATOM 2580 N N . LEU B 1 17 ? 13.838 37.418 164.089 1.00 15.08 16 LEU B N 1
ATOM 2581 C CA . LEU B 1 17 ? 14.674 37.448 162.891 1.00 16.16 16 LEU B CA 1
ATOM 2582 C C . LEU B 1 17 ? 14.147 36.574 161.758 1.00 19.82 16 LEU B C 1
ATOM 2583 O O . LEU B 1 17 ? 14.380 36.892 160.589 1.00 16.60 16 LEU B O 1
ATOM 2588 N N . SER B 1 18 ? 13.457 35.480 162.065 1.00 14.34 17 SER B N 1
ATOM 2589 C CA . SER B 1 18 ? 12.998 34.549 161.041 1.00 16.42 17 SER B CA 1
ATOM 2590 C C . SER B 1 18 ? 12.050 33.543 161.676 1.00 16.54 17 SER B C 1
ATOM 2591 O O . SER B 1 18 ? 11.933 33.452 162.903 1.00 16.30 17 SER B O 1
ATOM 2594 N N . THR B 1 19 ? 11.387 32.778 160.813 1.00 14.92 18 THR B N 1
ATOM 2595 C CA . THR B 1 19 ? 10.503 31.692 161.207 1.00 14.02 18 THR B CA 1
ATOM 2596 C C . THR B 1 19 ? 10.715 30.518 160.257 1.00 15.92 18 THR B C 1
ATOM 2597 O O . THR B 1 19 ? 11.370 30.636 159.220 1.00 15.80 18 THR B O 1
ATOM 2601 N N . GLY B 1 20 ? 10.141 29.382 160.629 1.00 16.45 19 GLY B N 1
ATOM 2602 C CA . GLY B 1 20 ? 10.142 28.186 159.806 1.00 13.37 19 GLY B CA 1
ATOM 2603 C C . GLY B 1 20 ? 9.151 27.212 160.400 1.00 17.47 19 GLY B C 1
ATOM 2604 O O . GLY B 1 20 ? 8.791 27.320 161.576 1.00 15.57 19 GLY B O 1
ATOM 2605 N N . SER B 1 21 ? 8.679 26.282 159.566 1.00 14.28 20 SER B N 1
ATOM 2606 C CA . SER B 1 21 ? 7.650 25.359 160.032 1.00 13.60 20 SER B CA 1
ATOM 2607 C C . SER B 1 21 ? 7.757 24.037 159.292 1.00 17.70 20 SER B C 1
ATOM 2608 O O . SER B 1 21 ? 8.283 23.960 158.178 1.00 18.92 20 SER B O 1
ATOM 2611 N N . ALA B 1 22 ? 7.244 22.991 159.932 1.00 13.15 21 ALA B N 1
ATOM 2612 C CA . ALA B 1 22 ? 7.251 21.656 159.344 1.00 13.00 21 ALA B CA 1
ATOM 2613 C C . ALA B 1 22 ? 6.094 20.896 159.967 1.00 16.36 21 ALA B C 1
ATOM 2614 O O . ALA B 1 22 ? 6.147 20.557 161.154 1.00 18.29 21 ALA B O 1
ATOM 2616 N N . ARG B 1 23 ? 5.053 20.647 159.190 1.00 13.40 22 ARG B N 1
ATOM 2617 C CA . ARG B 1 23 ? 3.902 19.909 159.679 1.00 14.70 22 ARG B CA 1
ATOM 2618 C C . ARG B 1 23 ? 4.042 18.439 159.313 1.00 17.39 22 ARG B C 1
ATOM 2619 O O . ARG B 1 23 ? 4.847 18.064 158.453 1.00 16.06 22 ARG B O 1
ATOM 2627 N N . GLY B 1 24 ? 3.239 17.603 159.972 1.00 17.68 23 GLY B N 1
ATOM 2628 C CA . GLY B 1 24 ? 3.133 16.220 159.549 1.00 13.94 23 GLY B CA 1
ATOM 2629 C C . GLY B 1 24 ? 2.683 16.117 158.102 1.00 17.21 23 GLY B C 1
ATOM 2630 O O . GLY B 1 24 ? 1.956 16.972 157.594 1.00 14.32 23 GLY B O 1
ATOM 2631 N N . SER B 1 25 ? 3.131 15.046 157.428 1.00 16.20 24 SER B N 1
ATOM 2632 C CA . SER B 1 25 ? 2.896 14.855 155.999 1.00 17.95 24 SER B CA 1
ATOM 2633 C C . SER B 1 25 ? 1.580 14.173 155.681 1.00 17.97 24 SER B C 1
ATOM 2634 O O . SER B 1 25 ? 1.175 14.170 154.514 1.00 18.69 24 SER B O 1
ATOM 2637 N N . ARG B 1 26 ? 0.930 13.557 156.662 1.00 12.74 25 ARG B N 1
ATOM 2638 C CA . ARG B 1 26 ? -0.286 12.806 156.406 1.00 13.87 25 ARG B CA 1
ATOM 2639 C C . ARG B 1 26 ? -1.481 13.748 156.497 1.00 15.40 25 ARG B C 1
ATOM 2640 O O . ARG B 1 26 ? -1.771 14.293 157.570 1.00 13.74 25 ARG B O 1
ATOM 2648 N N . VAL B 1 27 ? -2.167 13.934 155.373 1.00 12.37 26 VAL B N 1
ATOM 2649 C CA . VAL B 1 27 ? -3.377 14.748 155.316 1.00 12.97 26 VAL B CA 1
ATOM 2650 C C . VAL B 1 27 ? -4.553 13.886 155.746 1.00 14.41 26 VAL B C 1
ATOM 2651 O O . VAL B 1 27 ? -4.839 12.859 155.125 1.00 14.12 26 VAL B O 1
ATOM 2655 N N . VAL B 1 28 ? -5.251 14.317 156.786 1.00 11.77 27 VAL B N 1
ATOM 2656 C CA . VAL B 1 28 ? -6.414 13.617 157.311 1.00 13.06 27 VAL B CA 1
ATOM 2657 C C . VAL B 1 28 ? -7.596 14.555 157.112 1.00 14.25 27 VAL B C 1
ATOM 2658 O O . VAL B 1 28 ? -7.794 15.506 157.884 1.00 13.48 27 VAL B O 1
ATOM 2662 N N . THR B 1 29 ? -8.379 14.298 156.070 1.00 16.25 28 THR B N 1
ATOM 2663 C CA . THR B 1 29 ? -9.560 15.091 155.790 1.00 14.94 28 THR B CA 1
ATOM 2664 C C . THR B 1 29 ? -10.655 14.756 156.786 1.00 16.40 28 THR B C 1
ATOM 2665 O O . THR B 1 29 ? -10.611 13.730 157.474 1.00 14.51 28 THR B O 1
ATOM 2669 N N . ASN B 1 30 ? -11.664 15.634 156.849 1.00 13.15 29 ASN B N 1
ATOM 2670 C CA . ASN B 1 30 ? -12.833 15.332 157.671 1.00 14.37 29 ASN B CA 1
ATOM 2671 C C . ASN B 1 30 ? -13.546 14.083 157.179 1.00 18.52 29 ASN B C 1
ATOM 2672 O O . ASN B 1 30 ? -14.125 13.341 157.982 1.00 17.68 29 ASN B O 1
ATOM 2677 N N . LYS B 1 31 ? -13.528 13.850 155.865 1.00 15.70 30 LYS B N 1
ATOM 2678 C CA . LYS B 1 31 ? -14.105 12.632 155.307 1.00 16.15 30 LYS B CA 1
ATOM 2679 C C . LYS B 1 31 ? -13.438 11.395 155.897 1.00 15.99 30 LYS B C 1
ATOM 2680 O O . LYS B 1 31 ? -14.116 10.482 156.382 1.00 20.36 30 LYS B O 1
ATOM 2686 N N . GLU B 1 32 ? -12.104 11.353 155.881 1.00 14.39 31 GLU B N 1
ATOM 2687 C CA . GLU B 1 32 ? -11.420 10.231 156.515 1.00 18.34 31 GLU B CA 1
ATOM 2688 C C . GLU B 1 32 ? -11.707 10.185 158.017 1.00 21.05 31 GLU B C 1
ATOM 2689 O O . GLU B 1 32 ? -11.956 9.110 158.576 1.00 21.71 31 GLU B O 1
ATOM 2695 N N . MET B 1 33 ? -11.699 11.342 158.686 1.00 19.01 32 MET B N 1
ATOM 2696 C CA . MET B 1 33 ? -11.988 11.363 160.121 1.00 19.58 32 MET B CA 1
ATOM 2697 C C . MET B 1 33 ? -13.342 10.726 160.418 1.00 25.93 32 MET B C 1
ATOM 2698 O O . MET B 1 33 ? -13.512 10.047 161.438 1.00 21.32 32 MET B O 1
ATOM 2703 N N . CYS B 1 34 ? -14.314 10.908 159.528 1.00 23.83 33 CYS B N 1
ATOM 2704 C CA . CYS B 1 34 ? -15.646 10.385 159.802 1.00 27.21 33 CYS B CA 1
ATOM 2705 C C . CYS B 1 34 ? -15.796 8.908 159.469 1.00 24.94 33 CYS B C 1
ATOM 2706 O O . CYS B 1 34 ? -16.877 8.358 159.674 1.00 29.37 33 CYS B O 1
ATOM 2709 N N . THR B 1 35 ? -14.748 8.259 158.966 1.00 28.22 34 THR B N 1
ATOM 2710 C CA . THR B 1 35 ? -14.680 6.808 159.023 1.00 28.48 34 THR B CA 1
ATOM 2711 C C . THR B 1 35 ? -14.125 6.320 160.358 1.00 29.46 34 THR B C 1
ATOM 2712 O O . THR B 1 35 ? -14.331 5.156 160.717 1.00 33.07 34 THR B O 1
ATOM 2716 N N . LEU B 1 36 ? -13.429 7.179 161.106 1.00 29.37 35 LEU B N 1
ATOM 2717 C CA . LEU B 1 36 ? -12.857 6.769 162.386 1.00 32.29 35 LEU B CA 1
ATOM 2718 C C . LEU B 1 36 ? -13.764 7.080 163.567 1.00 32.63 35 LEU B C 1
ATOM 2719 O O . LEU B 1 36 ? -13.748 6.341 164.561 1.00 36.33 35 LEU B O 1
ATOM 2724 N N . ILE B 1 37 ? -14.549 8.155 163.500 1.00 30.50 36 ILE B N 1
ATOM 2725 C CA . ILE B 1 37 ? -15.464 8.520 164.576 1.00 31.68 36 ILE B CA 1
ATOM 2726 C C . ILE B 1 37 ? -16.865 8.671 163.997 1.00 36.45 36 ILE B C 1
ATOM 2727 O O . ILE B 1 37 ? -17.059 8.754 162.783 1.00 33.37 36 ILE B O 1
ATOM 2732 N N . ASP B 1 38 ? -17.850 8.704 164.895 1.00 37.01 37 ASP B N 1
ATOM 2733 C CA . ASP B 1 38 ? -19.250 8.843 164.498 1.00 46.39 37 ASP B CA 1
ATOM 2734 C C . ASP B 1 38 ? -19.591 10.329 164.445 1.00 44.40 37 ASP B C 1
ATOM 2735 O O . ASP B 1 38 ? -20.129 10.914 165.387 1.00 46.64 37 ASP B O 1
ATOM 2740 N N . SER B 1 39 ? -19.274 10.945 163.307 1.00 40.94 38 SER B N 1
ATOM 2741 C CA . SER B 1 39 ? -19.593 12.347 163.067 1.00 40.46 38 SER B CA 1
ATOM 2742 C C . SER B 1 39 ? -19.752 12.543 161.565 1.00 35.50 38 SER B C 1
ATOM 2743 O O . SER B 1 39 ? -19.683 11.588 160.791 1.00 36.05 38 SER B O 1
ATOM 2746 N N . THR B 1 40 ? -19.978 13.790 161.153 1.00 33.20 39 THR B N 1
ATOM 2747 C CA . THR B 1 40 ? -20.035 14.150 159.742 1.00 32.90 39 THR B CA 1
ATOM 2748 C C . THR B 1 40 ? -19.098 15.319 159.477 1.00 27.32 39 THR B C 1
ATOM 2749 O O . THR B 1 40 ? -18.805 16.102 160.386 1.00 27.19 39 THR B O 1
ATOM 2753 N N . PRO B 1 41 ? -18.587 15.446 158.250 1.00 27.86 40 PRO B N 1
ATOM 2754 C CA . PRO B 1 41 ? -17.724 16.601 157.953 1.00 23.25 40 PRO B CA 1
ATOM 2755 C C . PRO B 1 41 ? -18.417 17.935 158.168 1.00 25.76 40 PRO B C 1
ATOM 2756 O O . PRO B 1 41 ? -17.788 18.904 158.616 1.00 21.98 40 PRO B O 1
ATOM 2760 N N . GLU B 1 42 ? -19.714 18.006 157.873 1.00 26.29 41 GLU B N 1
ATOM 2761 C CA . GLU B 1 42 ? -20.452 19.242 158.081 1.00 27.31 41 GLU B CA 1
ATOM 2762 C C . GLU B 1 42 ? -20.480 19.622 159.552 1.00 27.80 41 GLU B C 1
ATOM 2763 O O . GLU B 1 42 ? -20.303 20.794 159.904 1.00 21.75 41 GLU B O 1
ATOM 2769 N N . TRP B 1 43 ? -20.709 18.645 160.428 1.00 24.25 42 TRP B N 1
ATOM 2770 C CA . TRP B 1 43 ? -20.765 18.948 161.851 1.00 25.70 42 TRP B CA 1
ATOM 2771 C C . TRP B 1 43 ? -19.409 19.431 162.353 1.00 23.78 42 TRP B C 1
ATOM 2772 O O . TRP B 1 43 ? -19.322 20.458 163.038 1.00 25.18 42 TRP B O 1
ATOM 2783 N N . ILE B 1 44 ? -18.331 18.719 161.990 1.00 19.77 43 ILE B N 1
ATOM 2784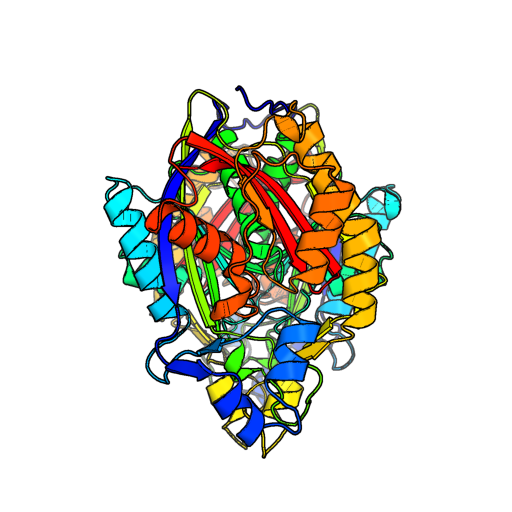 C CA . ILE B 1 44 ? -16.987 19.123 162.412 1.00 23.16 43 ILE B CA 1
ATOM 2785 C C . ILE B 1 44 ? -16.705 20.558 161.990 1.00 20.40 43 ILE B C 1
ATOM 2786 O O . ILE B 1 44 ? -16.250 21.390 162.787 1.00 17.61 43 ILE B O 1
ATOM 2791 N N . GLU B 1 45 ? -16.989 20.868 160.727 1.00 18.84 44 GLU B N 1
ATOM 2792 C CA . GLU B 1 45 ? -16.692 22.188 160.186 1.00 21.08 44 GLU B CA 1
ATOM 2793 C C . GLU B 1 45 ? -17.535 23.268 160.858 1.00 21.87 44 GLU B C 1
ATOM 2794 O O . GLU B 1 45 ? -17.034 24.361 161.150 1.00 20.02 44 GLU B O 1
ATOM 2800 N N . GLN B 1 46 ? -18.816 22.990 161.113 1.00 20.47 45 GLN B N 1
ATOM 2801 C CA . GLN B 1 46 ? -19.643 24.005 161.749 1.00 27.81 45 GLN B CA 1
ATOM 2802 C C . GLN B 1 46 ? -19.189 24.254 163.185 1.00 26.64 45 GLN B C 1
ATOM 2803 O O . GLN B 1 46 ? -19.216 25.393 163.661 1.00 32.11 45 GLN B O 1
ATOM 2809 N N . ARG B 1 47 ? -18.735 23.210 163.881 1.00 26.08 46 ARG B N 1
ATOM 2810 C CA . ARG B 1 47 ? -18.363 23.375 165.284 1.00 29.30 46 ARG B CA 1
ATOM 2811 C C . ARG B 1 47 ? -17.030 24.094 165.448 1.00 30.23 46 ARG B C 1
ATOM 2812 O O . ARG B 1 47 ? -16.863 24.857 166.405 1.00 30.33 46 ARG B O 1
ATOM 2820 N N . THR B 1 48 ? -16.077 23.876 164.536 1.00 24.87 47 THR B N 1
ATOM 2821 C CA . THR B 1 48 ? -14.689 24.297 164.743 1.00 22.96 47 THR B CA 1
ATOM 2822 C C . THR B 1 48 ? -14.076 25.064 163.586 1.00 24.34 47 THR B C 1
ATOM 2823 O O . THR B 1 48 ? -13.082 25.771 163.809 1.00 19.36 47 THR B O 1
ATOM 2827 N N . GLY B 1 49 ? -14.601 24.937 162.368 1.00 17.17 48 GLY B N 1
ATOM 2828 C CA . GLY B 1 49 ? -13.942 25.469 161.200 1.00 18.77 48 GLY B CA 1
ATOM 2829 C C . GLY B 1 49 ? -12.887 24.565 160.593 1.00 16.17 48 GLY B C 1
ATOM 2830 O O . GLY B 1 49 ? -12.280 24.946 159.586 1.00 20.19 48 GLY B O 1
ATOM 2831 N N . ILE B 1 50 ? -12.648 23.386 161.161 1.00 13.19 49 ILE B N 1
ATOM 2832 C CA . ILE B 1 50 ? -11.662 22.459 160.607 1.00 17.68 49 ILE B CA 1
ATOM 2833 C C . ILE B 1 50 ? -12.265 21.698 159.428 1.00 15.06 49 ILE B C 1
ATOM 2834 O O . ILE B 1 50 ? -13.356 21.127 159.537 1.00 14.87 49 ILE B O 1
ATOM 2839 N N . THR B 1 51 ? -11.557 21.682 158.293 1.00 13.20 50 THR B N 1
ATOM 2840 C CA . THR B 1 51 ? -11.890 20.756 157.217 1.00 12.40 50 THR B CA 1
ATOM 2841 C C . THR B 1 51 ? -10.859 19.653 157.036 1.00 14.62 50 THR B C 1
ATOM 2842 O O . THR B 1 51 ? -11.190 18.612 156.459 1.00 13.75 50 THR B O 1
ATOM 2846 N N . GLU B 1 52 ? -9.629 19.858 157.497 1.00 14.76 51 GLU B N 1
ATOM 2847 C CA . GLU B 1 52 ? -8.609 18.817 157.474 1.00 14.55 51 GLU B CA 1
ATOM 2848 C C . GLU B 1 52 ? -7.520 19.203 158.466 1.00 12.79 51 GLU B C 1
ATOM 2849 O O . GLU B 1 52 ? -7.492 20.326 158.983 1.00 14.86 51 GLU B O 1
ATOM 2855 N N . ARG B 1 53 ? -6.644 18.245 158.754 1.00 11.57 52 ARG B N 1
ATOM 2856 C CA . ARG B 1 53 ? -5.531 18.458 159.668 1.00 13.66 52 ARG B CA 1
ATOM 2857 C C . ARG B 1 53 ? -4.393 17.535 159.254 1.00 11.33 52 ARG B C 1
ATOM 2858 O O . ARG B 1 53 ? -4.597 16.556 158.531 1.00 12.68 52 ARG B O 1
ATOM 2866 N N . ARG B 1 54 ? -3.184 17.877 159.685 1.00 11.79 53 ARG B N 1
ATOM 2867 C CA . ARG B 1 54 ? -1.993 17.087 159.395 1.00 12.38 53 ARG B CA 1
ATOM 2868 C C . ARG B 1 54 ? -1.658 16.186 160.576 1.00 14.79 53 ARG B C 1
ATOM 2869 O O . ARG B 1 54 ? -1.649 16.637 161.729 1.00 12.79 53 ARG B O 1
ATOM 2877 N N . TRP B 1 55 ? -1.354 14.924 160.288 1.00 13.46 54 TRP B N 1
ATOM 2878 C CA . TRP B 1 55 ? -0.773 14.022 161.268 1.00 10.35 54 TRP B CA 1
ATOM 2879 C C . TRP B 1 55 ? 0.606 13.627 160.778 1.00 12.80 54 TRP B C 1
ATOM 2880 O O . TRP B 1 55 ? 0.865 13.601 159.571 1.00 12.62 54 TRP B O 1
ATOM 2891 N N . ALA B 1 56 ? 1.493 13.340 161.721 1.00 11.75 55 ALA B N 1
ATOM 2892 C CA . ALA B 1 56 ? 2.841 12.909 161.393 1.00 11.56 55 ALA B CA 1
ATOM 2893 C C . ALA B 1 56 ? 2.856 11.424 161.053 1.00 14.19 55 ALA B C 1
ATOM 2894 O O . ALA B 1 56 ? 2.098 10.634 161.615 1.00 17.98 55 ALA B O 1
ATOM 2896 N N . THR B 1 57 ? 3.722 11.053 160.116 1.00 14.79 56 THR B N 1
ATOM 2897 C CA . THR B 1 57 ? 3.963 9.652 159.824 1.00 20.29 56 THR B CA 1
ATOM 2898 C C . THR B 1 57 ? 4.883 9.064 160.885 1.00 24.36 56 THR B C 1
ATOM 2899 O O . THR B 1 57 ? 5.479 9.781 161.695 1.00 18.94 56 THR B O 1
ATOM 2903 N N . ASN B 1 58 ? 5.029 7.739 160.853 1.00 24.63 57 ASN B N 1
ATOM 2904 C CA . ASN B 1 58 ? 5.844 7.085 161.868 1.00 26.35 57 ASN B CA 1
ATOM 2905 C C . ASN B 1 58 ? 7.303 7.519 161.812 1.00 24.33 57 ASN B C 1
ATOM 2906 O O . ASN B 1 58 ? 7.982 7.470 162.841 1.00 27.08 57 ASN B O 1
ATOM 2911 N N . SER B 1 59 ? 7.795 7.989 160.664 1.00 22.19 58 SER B N 1
ATOM 2912 C CA . SER B 1 59 ? 9.161 8.501 160.613 1.00 23.07 58 SER B CA 1
ATOM 2913 C C . SER B 1 59 ? 9.272 9.979 160.992 1.00 18.14 58 SER B C 1
ATOM 2914 O O . SER B 1 59 ? 10.387 10.492 161.129 1.00 18.98 58 SER B O 1
ATOM 2917 N N . GLU B 1 60 ? 8.163 10.683 161.159 1.00 17.18 59 GLU B N 1
ATOM 2918 C CA . GLU B 1 60 ? 8.192 12.093 161.532 1.00 16.05 59 GLU B CA 1
ATOM 2919 C C . GLU B 1 60 ? 7.995 12.174 163.044 1.00 13.32 59 GLU B C 1
ATOM 2920 O O . GLU B 1 60 ? 6.891 11.963 163.546 1.00 15.46 59 GLU B O 1
ATOM 2926 N N . THR B 1 61 ? 9.070 12.459 163.764 1.00 14.21 60 THR B N 1
ATOM 2927 C CA . THR B 1 61 ? 9.037 12.575 165.215 1.00 15.55 60 THR B CA 1
ATOM 2928 C C . THR B 1 61 ? 8.990 14.046 165.627 1.00 14.14 60 THR B C 1
ATOM 2929 O O . THR B 1 61 ? 9.144 14.945 164.800 1.00 15.05 60 THR B O 1
ATOM 2933 N N . VAL B 1 62 ? 8.776 14.299 166.924 1.00 11.63 61 VAL B N 1
ATOM 2934 C CA . VAL B 1 62 ? 8.865 15.695 167.349 1.00 10.96 61 VAL B CA 1
ATOM 2935 C C . VAL B 1 62 ? 10.294 16.190 167.173 1.00 13.52 61 VAL B C 1
ATOM 2936 O O . VAL B 1 62 ? 10.517 17.363 166.841 1.00 10.73 61 VAL B O 1
ATOM 2940 N N . ALA B 1 63 ? 11.283 15.308 167.346 1.00 8.07 62 ALA B N 1
ATOM 2941 C CA . ALA B 1 63 ? 12.665 15.718 167.120 1.00 11.42 62 ALA B CA 1
ATOM 2942 C C . ALA B 1 63 ? 12.928 16.037 165.646 1.00 12.17 62 ALA B C 1
ATOM 2943 O O . ALA B 1 63 ? 13.577 17.044 165.337 1.00 13.63 62 ALA B O 1
ATOM 2945 N N . SER B 1 64 ? 12.429 15.210 164.719 1.00 10.87 63 SER B N 1
ATOM 2946 C CA . SER B 1 64 ? 12.707 15.470 163.305 1.00 13.57 63 SER B CA 1
ATOM 2947 C C . SER B 1 64 ? 11.915 16.673 162.786 1.00 12.53 63 SER B C 1
ATOM 2948 O O . SER B 1 64 ? 12.464 17.500 162.048 1.00 13.50 63 SER B O 1
ATOM 2951 N N . MET B 1 65 ? 10.635 16.807 163.164 1.00 13.54 64 MET B N 1
ATOM 2952 C CA . MET B 1 65 ? 9.873 17.988 162.739 1.00 15.37 64 MET B CA 1
ATOM 2953 C C . MET B 1 65 ? 10.432 19.258 163.368 1.00 14.94 64 MET B C 1
ATOM 2954 O O . MET B 1 65 ? 10.576 20.289 162.694 1.00 11.99 64 MET B O 1
ATOM 2959 N N . GLY B 1 66 ? 10.740 19.201 164.663 1.00 12.10 65 GLY B N 1
ATOM 2960 C CA . GLY B 1 66 ? 11.369 20.336 165.317 1.00 10.80 65 GLY B CA 1
ATOM 2961 C C . GLY B 1 66 ? 12.661 20.754 164.646 1.00 12.79 65 GLY B C 1
ATOM 2962 O O . GLY B 1 66 ? 12.896 21.946 164.427 1.00 9.12 65 GLY B O 1
ATOM 2963 N N . THR B 1 67 ? 13.518 19.779 164.309 1.00 12.17 66 THR B N 1
ATOM 2964 C CA . THR B 1 67 ? 14.778 20.092 163.635 1.00 13.49 66 THR B CA 1
ATOM 2965 C C . THR B 1 67 ? 14.541 20.730 162.265 1.00 14.96 66 THR B C 1
ATOM 2966 O O . THR B 1 67 ? 15.202 21.714 161.912 1.00 15.38 66 THR B O 1
ATOM 2970 N N . THR B 1 68 ? 13.605 20.184 161.482 1.00 15.45 67 THR B N 1
ATOM 2971 C CA . THR B 1 68 ? 13.341 20.706 160.134 1.00 16.98 67 THR B CA 1
ATOM 2972 C C . THR B 1 68 ? 12.875 22.161 160.188 1.00 16.17 67 THR B C 1
ATOM 2973 O O . THR B 1 68 ? 13.425 23.026 159.497 1.00 14.35 67 THR B O 1
ATOM 2977 N N . ALA B 1 69 ? 11.856 22.450 161.008 1.00 14.90 68 ALA B N 1
ATOM 2978 C CA . ALA B 1 69 ? 11.424 23.835 161.208 1.00 13.78 68 ALA B CA 1
ATOM 2979 C C . ALA B 1 69 ? 12.586 24.722 161.647 1.00 17.84 68 ALA B C 1
ATOM 2980 O O . ALA B 1 69 ? 12.743 25.850 161.165 1.00 15.72 68 ALA B O 1
ATOM 2982 N N . ALA B 1 70 ? 13.417 24.224 162.558 1.00 13.81 69 ALA B N 1
ATOM 2983 C CA . ALA B 1 70 ? 14.500 25.051 163.067 1.00 14.34 69 ALA B CA 1
ATOM 2984 C C . ALA B 1 70 ? 15.548 25.315 161.991 1.00 17.29 69 ALA B C 1
ATOM 2985 O O . ALA B 1 70 ? 16.086 26.426 161.902 1.00 15.05 69 ALA B O 1
ATOM 2987 N N . ARG B 1 71 ? 15.865 24.301 161.179 1.00 13.20 70 ARG B N 1
ATOM 2988 C CA . ARG B 1 71 ? 16.810 24.487 160.080 1.00 14.72 70 ARG B CA 1
ATOM 2989 C C . ARG B 1 71 ? 16.322 25.542 159.097 1.00 17.30 70 ARG B C 1
ATOM 2990 O O . ARG B 1 71 ? 17.119 26.344 158.591 1.00 18.39 70 ARG B O 1
ATOM 2998 N N . THR B 1 72 ? 15.018 25.553 158.804 1.00 16.17 71 THR B N 1
ATOM 2999 C CA . THR B 1 72 ? 14.471 26.579 157.918 1.00 17.20 71 THR B CA 1
ATOM 3000 C C . THR B 1 72 ? 14.629 27.965 158.529 1.00 19.11 71 THR B C 1
ATOM 3001 O O . THR B 1 72 ? 15.109 28.894 157.869 1.00 19.68 71 THR B O 1
ATOM 3005 N N . ALA B 1 73 ? 14.247 28.115 159.803 1.00 15.05 72 ALA B N 1
ATOM 3006 C CA . ALA B 1 73 ? 14.407 29.392 160.487 1.00 14.34 72 ALA B CA 1
ATOM 3007 C C . ALA B 1 73 ? 15.872 29.821 160.526 1.00 15.99 72 ALA B C 1
ATOM 3008 O O . ALA B 1 73 ? 16.186 31.004 160.351 1.00 19.22 72 ALA B O 1
ATOM 3010 N N . LEU B 1 74 ? 16.781 28.872 160.757 1.00 13.42 73 LEU B N 1
ATOM 3011 C CA . LEU B 1 74 ? 18.197 29.203 160.811 1.00 16.21 73 LEU B CA 1
ATOM 3012 C C . LEU B 1 74 ? 18.696 29.706 159.461 1.00 21.57 73 LEU B C 1
ATOM 3013 O O . LEU B 1 74 ? 19.420 30.706 159.389 1.00 20.67 73 LEU B O 1
ATOM 3018 N N . GLU B 1 75 ? 18.314 29.026 158.376 1.00 22.04 74 GLU B N 1
ATOM 3019 C CA . GLU B 1 75 ? 18.754 29.465 157.053 1.00 27.16 74 GLU B CA 1
ATOM 3020 C C . GLU B 1 75 ? 18.226 30.857 156.732 1.00 25.88 74 GLU B C 1
ATOM 3021 O O . GLU B 1 75 ? 18.964 31.705 156.226 1.00 27.77 74 GLU B O 1
ATOM 3027 N N . ARG B 1 76 ? 16.959 31.122 157.051 1.00 20.62 75 ARG B N 1
ATOM 3028 C CA . ARG B 1 76 ? 16.363 32.406 156.723 1.00 20.69 75 ARG B CA 1
ATOM 3029 C C . ARG B 1 76 ? 16.934 33.554 157.547 1.00 24.31 75 ARG B C 1
ATOM 3030 O O . ARG B 1 76 ? 16.776 34.713 157.160 1.00 30.04 75 ARG B O 1
ATOM 3038 N N . SER B 1 77 ? 17.598 33.262 158.659 1.00 20.25 76 SER B N 1
ATOM 3039 C CA . SER B 1 77 ? 18.071 34.301 159.560 1.00 21.46 76 SER B CA 1
ATOM 3040 C C . SER B 1 77 ? 19.442 34.838 159.189 1.00 24.16 76 SER B C 1
ATOM 3041 O O . SER B 1 77 ? 19.818 35.909 159.673 1.00 28.28 76 SER B O 1
ATOM 3044 N N . GLY B 1 78 ? 20.205 34.116 158.372 1.00 22.69 77 GLY B N 1
ATOM 3045 C CA . GLY B 1 78 ? 21.561 34.534 158.082 1.00 28.54 77 GLY B CA 1
ATOM 3046 C C . GLY B 1 78 ? 22.557 34.315 159.199 1.00 30.51 77 GLY B C 1
ATOM 3047 O O . GLY B 1 78 ? 23.684 34.811 159.102 1.00 27.85 77 GLY B O 1
ATOM 3048 N N . LEU B 1 79 ? 22.185 33.600 160.259 1.00 24.37 78 LEU B N 1
ATOM 3049 C CA . LEU B 1 79 ? 23.141 33.243 161.294 1.00 19.09 78 LEU B CA 1
ATOM 3050 C C . LEU B 1 79 ? 23.765 31.889 160.992 1.00 22.94 78 LEU B C 1
ATOM 3051 O O . LEU B 1 79 ? 23.195 31.060 160.283 1.00 24.22 78 LEU B O 1
ATOM 3056 N N . GLU B 1 80 ? 24.952 31.677 161.546 1.00 24.50 79 GLU B N 1
ATOM 3057 C CA . GLU B 1 80 ? 25.506 30.339 161.674 1.00 26.07 79 GLU B CA 1
ATOM 3058 C C . GLU B 1 80 ? 24.887 29.645 162.882 1.00 25.09 79 GLU B C 1
ATOM 3059 O O . GLU B 1 80 ? 24.522 30.290 163.866 1.00 19.86 79 GLU B O 1
ATOM 3065 N N . ALA B 1 81 ? 24.799 28.315 162.806 1.00 21.69 80 ALA B N 1
ATOM 3066 C CA . ALA B 1 81 ? 24.337 27.523 163.944 1.00 23.82 80 ALA B CA 1
ATOM 3067 C C . ALA B 1 81 ? 25.141 27.836 165.200 1.00 24.33 80 ALA B C 1
ATOM 3068 O O . ALA B 1 81 ? 24.587 27.890 166.303 1.00 21.95 80 ALA B O 1
ATOM 3070 N N . SER B 1 82 ? 26.451 28.074 165.046 1.00 23.36 81 SER B N 1
ATOM 3071 C CA . SER B 1 82 ? 27.326 28.348 166.180 1.00 21.69 81 SER B CA 1
ATOM 3072 C C . SER B 1 82 ? 27.010 29.661 166.878 1.00 23.00 81 SER B C 1
ATOM 3073 O O . SER B 1 82 ? 27.546 29.904 167.964 1.00 26.03 81 SER B O 1
ATOM 3076 N N . GLN B 1 83 ? 26.165 30.514 166.304 1.00 20.26 82 GLN B N 1
ATOM 3077 C CA . GLN B 1 83 ? 25.805 31.743 166.995 1.00 21.89 82 GLN B CA 1
ATOM 3078 C C . GLN B 1 83 ? 24.587 31.593 167.897 1.00 18.56 82 GLN B C 1
ATOM 3079 O O . GLN B 1 83 ? 24.339 32.481 168.714 1.00 18.81 82 GLN B O 1
ATOM 3085 N N . ILE B 1 84 ? 23.821 30.513 167.762 1.00 15.65 83 ILE B N 1
ATOM 3086 C CA . ILE B 1 84 ? 22.677 30.284 168.637 1.00 15.00 83 ILE B CA 1
ATOM 3087 C C . ILE B 1 84 ? 23.207 29.970 170.029 1.00 15.64 83 ILE B C 1
ATOM 3088 O O . ILE B 1 84 ? 24.018 29.053 170.206 1.00 17.76 83 ILE B O 1
ATOM 3093 N N . ASP B 1 85 ? 22.763 30.722 171.036 1.00 15.29 84 ASP B N 1
ATOM 3094 C CA . ASP B 1 85 ? 23.223 30.402 172.385 1.00 17.53 84 ASP B CA 1
ATOM 3095 C C . ASP B 1 85 ? 22.092 30.142 173.371 1.00 15.17 84 ASP B C 1
ATOM 3096 O O . ASP B 1 85 ? 22.349 30.085 174.580 1.00 15.19 84 ASP B O 1
ATOM 3101 N N . ALA B 1 86 ? 20.862 29.967 172.890 1.00 13.15 85 ALA B N 1
ATOM 3102 C CA . ALA B 1 86 ? 19.774 29.393 173.673 1.00 10.93 85 ALA B CA 1
ATOM 3103 C C . ALA B 1 86 ? 18.805 28.712 172.717 1.00 12.17 85 ALA B C 1
ATOM 3104 O O . ALA B 1 86 ? 18.575 29.199 171.605 1.00 11.57 85 ALA B O 1
ATOM 3106 N N . ILE B 1 87 ? 18.271 27.569 173.137 1.00 8.96 86 ILE B N 1
ATOM 3107 C CA . ILE B 1 87 ? 17.205 26.889 172.418 1.00 11.62 86 ILE B CA 1
ATOM 3108 C C . ILE B 1 87 ? 16.145 26.515 173.445 1.00 10.80 86 ILE B C 1
ATOM 3109 O O . ILE B 1 87 ? 16.454 25.886 174.466 1.00 10.99 86 ILE B O 1
ATOM 3114 N N . ILE B 1 88 ? 14.914 26.957 173.202 1.00 10.71 87 ILE B N 1
ATOM 3115 C CA . ILE B 1 88 ? 13.759 26.672 174.042 1.00 11.19 87 ILE B CA 1
ATOM 3116 C C . ILE B 1 88 ? 12.772 25.873 173.206 1.00 12.85 87 ILE B C 1
ATOM 3117 O O . ILE B 1 88 ? 12.395 26.299 172.106 1.00 9.02 87 ILE B O 1
ATOM 3122 N N . VAL B 1 89 ? 12.357 24.718 173.712 1.00 8.27 88 VAL B N 1
ATOM 3123 C CA . VAL B 1 89 ? 11.402 23.873 173.006 1.00 8.87 88 VAL B CA 1
ATOM 3124 C C . VAL B 1 89 ? 10.140 23.806 173.840 1.00 9.29 88 VAL B C 1
ATOM 3125 O O . VAL B 1 89 ? 10.176 23.373 174.999 1.00 10.49 88 VAL B O 1
ATOM 3129 N N . ALA B 1 90 ? 9.033 24.239 173.259 1.00 9.07 89 ALA B N 1
ATOM 3130 C CA . ALA B 1 90 ? 7.734 24.205 173.915 1.00 9.14 89 ALA B CA 1
ATOM 3131 C C . ALA B 1 90 ? 6.957 23.015 173.366 1.00 13.40 89 ALA B C 1
ATOM 3132 O O . ALA B 1 90 ? 6.690 22.937 172.155 1.00 9.44 89 ALA B O 1
ATOM 3134 N N . THR B 1 91 ? 6.598 22.088 174.253 1.00 12.93 90 THR B N 1
ATOM 3135 C CA . THR B 1 91 ? 5.996 20.837 173.817 1.00 14.17 90 THR B CA 1
ATOM 3136 C C . THR B 1 91 ? 5.357 20.160 175.021 1.00 13.82 90 THR B C 1
ATOM 3137 O O . THR B 1 91 ? 5.732 20.424 176.169 1.00 12.62 90 THR B O 1
ATOM 3141 N N . VAL B 1 92 ? 4.331 19.349 174.746 1.00 12.65 91 VAL B N 1
ATOM 3142 C CA . VAL B 1 92 ? 3.858 18.328 175.668 1.00 12.46 91 VAL B CA 1
ATOM 3143 C C . VAL B 1 92 ? 4.027 16.939 175.077 1.00 13.50 91 VAL B C 1
ATOM 3144 O O . VAL B 1 92 ? 3.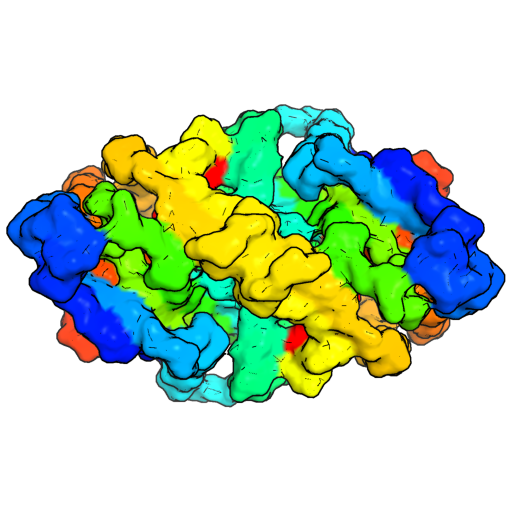492 15.972 175.615 1.00 13.54 91 VAL B O 1
ATOM 3148 N N . SER B 1 93 ? 4.787 16.826 173.988 1.00 7.93 92 SER B N 1
ATOM 3149 C CA . SER B 1 93 ? 4.843 15.614 173.181 1.00 13.10 92 SER B CA 1
ATOM 3150 C C . SER B 1 93 ? 6.208 14.943 173.212 1.00 11.29 92 SER B C 1
ATOM 3151 O O . SER B 1 93 ? 6.464 14.040 172.402 1.00 12.28 92 SER B O 1
ATOM 3154 N N . HIS B 1 94 ? 7.106 15.378 174.091 1.00 7.46 93 HIS B N 1
ATOM 3155 C CA . HIS B 1 94 ? 8.409 14.735 174.232 1.00 10.89 93 HIS B CA 1
ATOM 3156 C C . HIS B 1 94 ? 8.260 13.678 175.318 1.00 12.23 93 HIS B C 1
ATOM 3157 O O . HIS B 1 94 ? 8.271 13.989 176.508 1.00 12.03 93 HIS B O 1
ATOM 3164 N N . HIS B 1 95 ? 8.084 12.428 174.913 1.00 11.73 94 HIS B N 1
ATOM 3165 C CA . HIS B 1 95 ? 7.731 11.379 175.869 1.00 12.70 94 HIS B CA 1
ATOM 3166 C C . HIS B 1 95 ? 8.950 10.647 176.399 1.00 17.35 94 HIS B C 1
ATOM 3167 O O . HIS B 1 95 ? 8.927 9.438 176.611 1.00 23.51 94 HIS B O 1
ATOM 3174 N N . ARG B 1 96 ? 10.041 11.365 176.614 1.00 14.42 95 ARG B N 1
ATOM 3175 C CA . ARG B 1 96 ? 11.196 10.832 177.282 1.00 13.87 95 ARG B CA 1
ATOM 3176 C C . ARG B 1 96 ? 11.491 11.741 178.465 1.00 13.62 95 ARG B C 1
ATOM 3177 O O . ARG B 1 96 ? 11.514 12.963 178.292 1.00 16.30 95 ARG B O 1
ATOM 3185 N N . PRO B 1 97 ? 11.664 11.211 179.679 1.00 14.61 96 PRO B N 1
ATOM 3186 C CA . PRO B 1 97 ? 11.882 12.120 180.818 1.00 12.15 96 PRO B CA 1
ATOM 3187 C C . PRO B 1 97 ? 13.078 13.045 180.632 1.00 11.30 96 PRO B C 1
ATOM 3188 O O . PRO B 1 97 ? 12.989 14.233 180.965 1.00 9.47 96 PRO B O 1
ATOM 3192 N N . SER B 1 98 ? 14.180 12.537 180.080 1.00 9.72 97 SER B N 1
ATOM 3193 C CA . SER B 1 98 ? 15.468 13.214 180.092 1.00 10.96 97 SER B CA 1
ATOM 3194 C C . SER B 1 98 ? 16.397 12.460 179.145 1.00 11.19 97 SER B C 1
ATOM 3195 O O . SER B 1 98 ? 16.342 11.223 179.100 1.00 11.98 97 SER B O 1
ATOM 3198 N N . PRO B 1 99 ? 17.245 13.145 178.350 1.00 11.64 98 PRO B N 1
ATOM 3199 C CA . PRO B 1 99 ? 17.394 14.608 178.276 1.00 10.87 98 PRO B CA 1
ATOM 3200 C C . PRO B 1 99 ? 16.248 15.274 177.506 1.00 11.13 98 PRO B C 1
ATOM 3201 O O . PRO B 1 99 ? 15.370 14.588 176.983 1.00 10.60 98 PRO B O 1
ATOM 3205 N N . SER B 1 100 ? 16.242 16.603 177.479 1.00 9.65 99 SER B N 1
ATOM 3206 C CA . SER B 1 100 ? 15.128 17.353 176.927 1.00 8.90 99 SER B CA 1
ATOM 3207 C C . SER B 1 100 ? 15.097 17.245 175.400 1.00 10.05 99 SER B C 1
ATOM 3208 O O . SER B 1 100 ? 16.084 16.886 174.752 1.00 11.37 99 SER B O 1
ATOM 3211 N N . LEU B 1 101 ? 13.942 17.585 174.819 1.00 9.98 100 LEU B N 1
ATOM 3212 C CA . LEU B 1 101 ? 13.868 17.658 173.363 1.00 10.11 100 LEU B CA 1
ATOM 3213 C C . LEU B 1 101 ? 14.773 18.756 172.827 1.00 8.86 100 LEU B C 1
ATOM 3214 O O . LEU B 1 101 ? 15.349 18.616 171.742 1.00 10.34 100 LEU B O 1
ATOM 3219 N N . ALA B 1 102 ? 14.926 19.849 173.582 1.00 11.00 101 ALA B N 1
ATOM 3220 C CA . ALA B 1 102 ? 15.881 20.895 173.219 1.00 10.89 101 ALA B CA 1
ATOM 3221 C C . ALA B 1 102 ? 17.278 20.322 173.029 1.00 11.47 101 ALA B C 1
ATOM 3222 O O . ALA B 1 102 ? 17.991 20.689 172.089 1.00 12.65 101 ALA B O 1
ATOM 3224 N N . ALA B 1 103 ? 17.675 19.394 173.896 1.00 13.16 102 ALA B N 1
ATOM 3225 C CA . ALA B 1 103 ? 19.001 18.793 173.779 1.00 11.13 102 ALA B CA 1
ATOM 3226 C C . ALA B 1 103 ? 19.115 17.917 172.529 1.00 10.18 102 ALA B C 1
ATOM 3227 O O . ALA B 1 103 ? 20.144 17.946 171.848 1.00 12.75 102 ALA B O 1
ATOM 3229 N N . TYR B 1 104 ? 18.086 17.112 172.224 1.00 12.05 103 TYR B N 1
ATOM 3230 C CA . TYR B 1 104 ? 18.122 16.283 171.013 1.00 12.98 103 TYR B CA 1
ATOM 3231 C C . TYR B 1 104 ? 18.186 17.143 169.753 1.00 13.54 103 TYR B C 1
ATOM 3232 O O . TYR B 1 104 ? 18.909 16.817 168.802 1.00 13.16 103 TYR B O 1
ATOM 3241 N N . ILE B 1 105 ? 17.422 18.238 169.718 1.00 11.48 104 ILE B N 1
ATOM 3242 C CA . ILE B 1 105 ? 17.429 19.097 168.538 1.00 10.29 104 ILE B CA 1
ATOM 3243 C C . ILE B 1 105 ? 18.741 19.867 168.452 1.00 14.97 104 ILE B C 1
ATOM 3244 O O . ILE B 1 105 ? 19.314 20.020 167.367 1.00 15.35 104 ILE B O 1
ATOM 3249 N N . ALA B 1 106 ? 19.257 20.340 169.594 1.00 12.45 105 ALA B N 1
ATOM 3250 C CA . ALA B 1 106 ? 20.563 20.993 169.596 1.00 12.17 105 ALA B CA 1
ATOM 3251 C C . ALA B 1 106 ? 21.623 20.082 169.001 1.00 16.52 105 ALA B C 1
ATOM 3252 O O . ALA B 1 106 ? 22.499 20.534 168.249 1.00 15.30 105 ALA B O 1
ATOM 3254 N N . ARG B 1 107 ? 21.562 18.792 169.325 1.00 14.62 106 ARG B N 1
ATOM 3255 C CA . ARG B 1 107 ? 22.537 17.864 168.765 1.00 15.89 106 ARG B CA 1
ATOM 3256 C C . ARG B 1 107 ? 22.342 17.696 167.263 1.00 15.36 106 ARG B C 1
ATOM 3257 O O . ARG B 1 107 ? 23.320 17.588 166.525 1.00 16.94 106 ARG B O 1
ATOM 3265 N N . GLU B 1 108 ? 21.095 17.665 166.789 1.00 13.90 107 GLU B N 1
ATOM 3266 C CA . GLU B 1 108 ? 20.875 17.531 165.348 1.00 17.90 107 GLU B CA 1
ATOM 3267 C C . GLU B 1 108 ? 21.401 18.748 164.606 1.00 21.18 107 GLU B C 1
ATOM 3268 O O . GLU B 1 108 ? 22.026 18.618 163.550 1.00 20.72 107 GLU B O 1
ATOM 3274 N N . LEU B 1 109 ? 21.176 19.939 165.153 1.00 21.13 108 LEU B N 1
ATOM 3275 C CA . LEU B 1 109 ? 21.647 21.166 164.526 1.00 18.73 108 LEU B CA 1
ATOM 3276 C C . LEU B 1 109 ? 23.135 21.404 164.714 1.00 20.44 108 LEU B C 1
ATOM 3277 O O . LEU B 1 109 ? 23.680 22.308 164.079 1.00 22.57 108 LEU B O 1
ATOM 3282 N N . GLY B 1 110 ? 23.803 20.642 165.572 1.00 18.99 109 GLY B N 1
ATOM 3283 C CA . GLY B 1 110 ? 25.197 20.933 165.834 1.00 16.78 109 GLY B CA 1
ATOM 3284 C C . GLY B 1 110 ? 25.423 22.237 166.570 1.00 22.72 109 GLY B C 1
ATOM 3285 O O . GLY B 1 110 ? 26.428 22.913 166.324 1.00 22.39 109 GLY B O 1
ATOM 3286 N N . LEU B 1 111 ? 24.507 22.622 167.458 1.00 19.76 110 LEU B N 1
ATOM 3287 C CA . LEU B 1 111 ? 24.723 23.812 168.265 1.00 20.15 110 LEU B CA 1
ATOM 3288 C C . LEU B 1 111 ? 25.907 23.596 169.194 1.00 19.58 110 LEU B C 1
ATOM 3289 O O . LEU B 1 111 ? 26.236 22.470 169.568 1.00 21.16 110 LEU B O 1
ATOM 3294 N N . GLY B 1 112 ? 26.566 24.685 169.553 1.00 18.21 111 GLY B N 1
ATOM 3295 C CA . GLY B 1 112 ? 27.608 24.561 170.548 1.00 16.83 111 GLY B CA 1
ATOM 3296 C C . GLY B 1 112 ? 27.066 24.799 171.944 1.00 19.63 111 GLY B C 1
ATOM 3297 O O . GLY B 1 112 ? 26.093 24.163 172.375 1.00 20.28 111 GLY B O 1
ATOM 3298 N N . ASP B 1 113 ? 27.668 25.752 172.647 1.00 17.54 112 ASP B N 1
ATOM 3299 C CA . ASP B 1 113 ? 27.415 25.949 174.074 1.00 19.95 112 ASP B CA 1
ATOM 3300 C C . ASP B 1 113 ? 26.160 26.803 174.283 1.00 21.30 112 ASP B C 1
ATOM 3301 O O . ASP B 1 113 ? 26.203 27.948 174.738 1.00 29.47 112 ASP B O 1
ATOM 3306 N N . ALA B 1 114 ? 25.011 26.211 173.976 1.00 17.86 113 ALA B N 1
ATOM 3307 C CA . ALA B 1 114 ? 23.737 26.911 174.062 1.00 13.84 113 ALA B CA 1
ATOM 3308 C C . ALA B 1 114 ? 22.959 26.469 175.298 1.00 14.27 113 ALA B C 1
ATOM 3309 O O . ALA B 1 114 ? 22.838 25.272 175.566 1.00 16.03 113 ALA B O 1
ATOM 3311 N N . ALA B 1 115 ? 22.410 27.432 176.034 1.00 11.73 114 ALA B N 1
ATOM 3312 C CA . ALA B 1 115 ? 21.409 27.096 177.041 1.00 13.57 114 ALA B CA 1
ATOM 3313 C C . ALA B 1 115 ? 20.254 26.342 176.386 1.00 16.20 114 ALA B C 1
ATOM 3314 O O . ALA B 1 115 ? 19.792 26.709 175.303 1.00 15.58 114 ALA B O 1
ATOM 3316 N N . ALA B 1 116 ? 19.802 25.257 177.017 1.00 11.61 115 ALA B N 1
ATOM 3317 C CA . ALA B 1 116 ? 18.845 24.365 176.365 1.00 9.01 115 ALA B CA 1
ATOM 3318 C C . ALA B 1 116 ? 17.847 23.819 177.379 1.00 10.23 115 ALA B C 1
ATOM 3319 O O . ALA B 1 116 ? 18.240 23.131 178.327 1.00 10.95 115 ALA B O 1
ATOM 3321 N N . PHE B 1 117 ? 16.560 24.098 177.174 1.00 8.46 116 PHE B N 1
ATOM 3322 C CA . PHE B 1 117 ? 15.545 23.540 178.055 1.00 9.93 116 PHE B CA 1
ATOM 3323 C C . PHE B 1 117 ? 14.228 23.402 177.309 1.00 9.65 116 PHE B C 1
ATOM 3324 O O . PHE B 1 117 ? 13.979 24.112 176.333 1.00 9.87 116 PHE B O 1
ATOM 3332 N N . ASP B 1 118 ? 13.420 22.424 177.745 1.00 9.38 117 ASP B N 1
ATOM 3333 C CA . ASP B 1 118 ? 12.025 22.267 177.347 1.00 9.64 117 ASP B CA 1
ATOM 3334 C C . ASP B 1 118 ? 11.137 23.050 178.306 1.00 8.96 117 ASP B C 1
ATOM 3335 O O . ASP B 1 118 ? 11.393 23.104 179.507 1.00 9.15 117 ASP B O 1
ATOM 3340 N N . LEU B 1 119 ? 10.046 23.587 177.778 1.00 9.57 118 LEU B N 1
ATOM 3341 C CA . LEU B 1 119 ? 9.066 24.326 178.555 1.00 9.36 118 LEU B CA 1
ATOM 3342 C C . LEU B 1 119 ? 7.702 23.692 178.332 1.00 11.66 118 LEU B C 1
ATOM 3343 O O . LEU B 1 119 ? 7.328 23.419 177.186 1.00 9.47 118 LEU B O 1
ATOM 3348 N N . ASN B 1 120 ? 6.951 23.468 179.419 1.00 7.03 119 ASN B N 1
ATOM 3349 C CA . ASN B 1 120 ? 5.578 22.977 179.326 1.00 10.07 119 ASN B CA 1
ATOM 3350 C C . ASN B 1 120 ? 4.660 24.121 179.734 1.00 11.64 119 ASN B C 1
ATOM 3351 O O . ASN B 1 120 ? 4.489 24.402 180.928 1.00 12.27 119 ASN B O 1
ATOM 3356 N N . GLY B 1 121 ? 4.072 24.770 178.732 1.00 10.33 120 GLY B N 1
ATOM 3357 C CA . GLY B 1 121 ? 3.058 25.786 178.921 1.00 9.84 120 GLY B CA 1
ATOM 3358 C C . GLY B 1 121 ? 1.821 25.444 178.119 1.00 11.56 120 GLY B C 1
ATOM 3359 O O . GLY B 1 121 ? 1.045 26.335 177.746 1.00 10.53 120 GLY B O 1
ATOM 3360 N N . ALA B 1 122 ? 1.633 24.145 177.856 1.00 10.59 121 ALA B N 1
ATOM 3361 C CA . ALA B 1 122 ? 0.506 23.660 177.063 1.00 13.81 121 ALA B CA 1
ATOM 3362 C C . ALA B 1 122 ? 0.427 24.421 175.742 1.00 10.17 121 ALA B C 1
ATOM 3363 O O . ALA B 1 122 ? 1.464 24.805 175.187 1.00 10.53 121 ALA B O 1
ATOM 3365 N N . ALA B 1 123 ? -0.784 24.696 175.250 1.00 8.89 122 ALA B N 1
ATOM 3366 C CA . ALA B 1 123 ? -0.880 25.445 173.993 1.00 12.50 122 ALA B CA 1
ATOM 3367 C C . ALA B 1 123 ? -0.439 26.905 174.129 1.00 13.23 122 ALA B C 1
ATOM 3368 O O . ALA B 1 123 ? -0.300 27.587 173.106 1.00 14.35 122 ALA B O 1
ATOM 3370 N N . ALA B 1 124 ? -0.204 27.405 175.342 1.00 11.25 123 ALA B N 1
ATOM 3371 C CA . ALA B 1 124 ? 0.391 28.727 175.498 1.00 11.38 123 ALA B CA 1
ATOM 3372 C C . ALA B 1 124 ? 1.915 28.699 175.425 1.00 10.94 123 ALA B C 1
ATOM 3373 O O . ALA B 1 124 ? 2.549 29.748 175.588 1.00 13.60 123 ALA B O 1
ATOM 3375 N N . GLY B 1 125 ? 2.516 27.538 175.147 1.00 8.35 124 GLY B N 1
ATOM 3376 C CA . GLY B 1 125 ? 3.948 27.378 175.354 1.00 9.54 124 GLY B CA 1
ATOM 3377 C C . GLY B 1 125 ? 4.831 28.254 174.479 1.00 9.33 124 GLY B C 1
ATOM 3378 O O . GLY B 1 125 ? 5.914 28.669 174.906 1.00 10.27 124 GLY B O 1
ATOM 3379 N N . PHE B 1 126 ? 4.431 28.492 173.221 1.00 8.06 125 PHE B N 1
ATOM 3380 C CA . PHE B 1 126 ? 5.273 29.314 172.351 1.00 10.02 125 PHE B CA 1
ATOM 3381 C C . PHE B 1 126 ? 5.308 30.760 172.823 1.00 8.35 125 PHE B C 1
ATOM 3382 O O . PHE B 1 126 ? 6.355 31.413 172.762 1.00 11.46 125 PHE B O 1
ATOM 3390 N N . CYS B 1 127 ? 4.162 31.292 173.244 1.00 8.24 126 CYS B N 1
ATOM 3391 C CA . CYS B 1 127 ? 4.125 32.656 173.761 1.00 11.20 126 CYS B CA 1
ATOM 3392 C C . CYS B 1 127 ? 4.850 32.771 175.105 1.00 12.67 126 CYS B C 1
ATOM 3393 O O . CYS B 1 127 ? 5.502 33.786 175.364 1.00 12.12 126 CYS B O 1
ATOM 3396 N N . TYR B 1 128 ? 4.752 31.753 175.975 1.00 9.97 127 TYR B N 1
ATOM 3397 C CA . TYR B 1 128 ? 5.605 31.719 177.167 1.00 10.86 127 TYR B CA 1
ATOM 3398 C C . TYR B 1 128 ? 7.074 31.778 176.781 1.00 10.20 127 TYR B C 1
ATOM 3399 O O . TYR B 1 128 ? 7.840 32.565 177.341 1.00 10.59 127 TYR B O 1
ATOM 3408 N N . SER B 1 129 ? 7.486 30.943 175.817 1.00 9.18 128 SER B N 1
ATOM 3409 C CA . SER B 1 129 ? 8.895 30.877 175.440 1.00 10.98 128 SER B CA 1
ATOM 3410 C C . SER B 1 129 ? 9.366 32.149 174.746 1.00 10.98 128 SER B C 1
ATOM 3411 O O . SER B 1 129 ? 10.524 32.548 174.900 1.00 10.71 128 SER B O 1
ATOM 3414 N N . THR B 1 130 ? 8.495 32.779 173.965 1.00 10.31 129 THR B N 1
ATOM 3415 C CA . THR B 1 130 ? 8.826 34.060 173.347 1.00 13.42 129 THR B CA 1
ATOM 3416 C C . THR B 1 130 ? 9.132 35.117 174.407 1.00 12.02 129 THR B C 1
ATOM 3417 O O . THR B 1 130 ? 10.145 35.822 174.322 1.00 12.06 129 THR B O 1
ATOM 3421 N N . ALA B 1 131 ? 8.266 35.239 175.419 1.00 12.47 130 ALA B N 1
ATOM 3422 C CA . ALA B 1 131 ? 8.504 36.207 176.491 1.00 11.61 130 ALA B CA 1
ATOM 3423 C C . ALA B 1 131 ? 9.810 35.930 177.230 1.00 14.11 130 ALA B C 1
ATOM 3424 O O . ALA B 1 131 ? 10.545 36.863 177.580 1.00 13.61 130 ALA B O 1
ATOM 3426 N N . LEU B 1 132 ? 10.109 34.654 177.503 1.00 10.62 131 LEU B N 1
ATOM 3427 C CA . LEU B 1 132 ? 11.371 34.333 178.175 1.00 10.60 131 LEU B CA 1
ATOM 3428 C C . LEU B 1 132 ? 12.568 34.676 177.302 1.00 11.57 131 LEU B C 1
ATOM 3429 O O . LEU B 1 132 ? 13.567 35.221 177.790 1.00 10.44 131 LEU B O 1
ATOM 3434 N N . ALA B 1 133 ? 12.508 34.327 176.013 1.00 11.78 132 ALA B N 1
ATOM 3435 C CA . ALA B 1 133 ? 13.601 34.665 175.104 1.00 11.52 132 ALA B CA 1
ATOM 3436 C C . ALA B 1 133 ? 13.889 36.164 175.133 1.00 12.08 132 ALA B C 1
ATOM 3437 O O . ALA B 1 133 ? 15.047 36.587 175.217 1.00 10.79 132 ALA B O 1
ATOM 3439 N N . ASP B 1 134 ? 12.834 36.978 175.061 1.00 14.62 133 ASP B N 1
ATOM 3440 C CA . ASP B 1 134 ? 12.983 38.430 175.122 1.00 15.58 133 ASP B CA 1
ATOM 3441 C C . ASP B 1 134 ? 13.649 38.847 176.431 1.00 16.17 133 ASP B C 1
ATOM 3442 O O . ASP B 1 134 ? 14.613 39.623 176.436 1.00 15.25 133 ASP B O 1
ATOM 3447 N N . SER B 1 135 ? 13.178 38.299 177.553 1.00 11.93 134 SER B N 1
ATOM 3448 C CA . SER B 1 135 ? 13.768 38.644 178.844 1.00 13.68 134 SER B CA 1
ATOM 3449 C C . SER B 1 135 ? 15.215 38.194 178.935 1.00 14.45 134 SER B C 1
ATOM 3450 O O . SER B 1 135 ? 16.057 38.918 179.479 1.00 14.89 134 SER B O 1
ATOM 3453 N N . MET B 1 136 ? 15.521 36.991 178.431 1.00 13.44 135 MET B N 1
ATOM 3454 C CA . MET B 1 136 ? 16.891 36.493 178.476 1.00 11.94 135 MET B CA 1
ATOM 3455 C C . MET B 1 136 ? 17.821 37.396 177.677 1.00 15.90 135 MET B C 1
ATOM 3456 O O . MET B 1 136 ? 18.917 37.737 178.129 1.00 14.61 135 MET B O 1
ATOM 3461 N N . ILE B 1 137 ? 17.399 37.781 176.472 1.00 14.43 136 ILE B N 1
ATOM 3462 C CA . ILE B 1 137 ? 18.232 38.629 175.633 1.00 14.25 136 ILE B CA 1
ATOM 3463 C C . ILE B 1 137 ? 18.461 39.978 176.306 1.00 12.86 136 ILE B C 1
ATOM 3464 O O . ILE B 1 137 ? 19.594 40.443 176.417 1.00 14.59 136 ILE B O 1
ATOM 3469 N N . ARG B 1 138 ? 17.394 40.598 176.810 1.00 13.12 137 ARG B N 1
ATOM 3470 C CA . ARG B 1 138 ? 17.518 41.937 177.382 1.00 20.26 137 ARG B CA 1
ATOM 3471 C C . ARG B 1 138 ? 18.366 41.962 178.653 1.00 22.04 137 ARG B C 1
ATOM 3472 O O . ARG B 1 138 ? 18.996 42.984 178.948 1.00 20.89 137 ARG B O 1
ATOM 3480 N N . THR B 1 139 ? 18.400 40.873 179.419 1.00 17.53 138 THR B N 1
ATOM 3481 C CA . THR B 1 139 ? 19.246 40.818 180.605 1.00 16.34 138 THR B CA 1
ATOM 3482 C C . THR B 1 139 ? 20.593 40.155 180.335 1.00 17.76 138 THR B C 1
ATOM 3483 O O . THR B 1 139 ? 21.364 39.946 181.274 1.00 19.48 138 THR B O 1
ATOM 3487 N N . GLY B 1 140 ? 20.896 39.816 179.081 1.00 16.65 139 GLY B N 1
ATOM 3488 C CA . GLY B 1 140 ? 22.237 39.401 178.709 1.00 13.19 139 GLY B CA 1
ATOM 3489 C C . GLY B 1 140 ? 22.581 37.934 178.884 1.00 15.93 139 GLY B C 1
ATOM 3490 O O . GLY B 1 140 ? 23.753 37.574 178.734 1.00 13.03 139 GLY B O 1
ATOM 3491 N N . SER B 1 141 ? 21.618 37.073 179.208 1.00 15.20 140 SER B N 1
ATOM 3492 C CA . SER B 1 141 ? 21.917 35.650 179.350 1.00 15.32 140 SER B CA 1
ATOM 3493 C C . SER B 1 141 ? 21.858 34.901 178.024 1.00 12.86 140 SER B C 1
ATOM 3494 O O . SER B 1 141 ? 22.226 33.722 177.971 1.00 12.74 140 SER B O 1
ATOM 3497 N N . ALA B 1 142 ? 21.412 35.557 176.957 1.00 12.68 141 ALA B N 1
ATOM 3498 C CA . ALA B 1 142 ? 21.444 34.989 175.620 1.00 14.33 141 ALA B CA 1
ATOM 3499 C C . ALA B 1 142 ? 21.487 36.129 174.615 1.00 18.70 141 ALA B C 1
ATOM 3500 O O . ALA B 1 142 ? 21.171 37.278 174.937 1.00 13.71 141 ALA B O 1
ATOM 3502 N N . ASN B 1 143 ? 21.864 35.791 173.388 1.00 15.63 142 ASN B N 1
ATOM 3503 C CA . ASN B 1 143 ? 21.943 36.745 172.284 1.00 21.12 142 ASN B CA 1
ATOM 3504 C C . ASN B 1 143 ? 21.083 36.354 171.099 1.00 18.99 142 ASN B C 1
ATOM 3505 O O . ASN B 1 143 ? 20.393 37.208 170.540 1.00 17.35 142 ASN B O 1
ATOM 3510 N N . TYR B 1 144 ? 21.099 35.080 170.710 1.00 16.12 143 TYR B N 1
ATOM 3511 C CA . TYR B 1 144 ? 20.270 34.566 169.626 1.00 16.73 143 TYR B CA 1
ATOM 3512 C C . TYR B 1 144 ? 19.576 33.316 170.134 1.00 18.40 143 TYR B C 1
ATOM 3513 O O . TYR B 1 144 ? 20.239 32.328 170.465 1.00 14.20 143 TYR B O 1
ATOM 3522 N N . VAL B 1 145 ? 18.251 33.374 170.225 1.00 14.79 144 VAL B N 1
ATOM 3523 C CA . VAL B 1 145 ? 17.466 32.338 170.879 1.00 10.83 144 VAL B CA 1
ATOM 3524 C C . VAL B 1 145 ? 16.619 31.656 169.819 1.00 14.05 144 VAL B C 1
ATOM 3525 O O . VAL B 1 145 ? 15.859 32.317 169.089 1.00 13.06 144 VAL B O 1
ATOM 3529 N N . LEU B 1 146 ? 16.753 30.338 169.736 1.00 11.18 145 LEU B N 1
ATOM 3530 C CA . LEU B 1 146 ? 15.905 29.511 168.888 1.00 9.25 145 LEU B CA 1
ATOM 3531 C C . LEU B 1 146 ? 14.728 29.016 169.722 1.00 12.39 145 LEU B C 1
ATOM 3532 O O . LEU B 1 146 ? 14.925 28.354 170.747 1.00 10.52 145 LEU B O 1
ATOM 3537 N N . VAL B 1 147 ? 13.511 29.373 169.319 1.00 8.98 146 VAL B N 1
ATOM 3538 C CA . VAL B 1 147 ? 12.297 28.980 170.019 1.00 11.94 146 VAL B CA 1
ATOM 3539 C C . VAL B 1 147 ? 11.495 28.058 169.102 1.00 15.00 146 VAL B C 1
ATOM 3540 O O . VAL B 1 147 ? 11.200 28.415 167.954 1.00 12.25 146 VAL B O 1
ATOM 3544 N N . ILE B 1 148 ? 11.148 26.872 169.600 1.00 11.69 147 ILE B N 1
ATOM 3545 C CA . ILE B 1 148 ? 10.434 25.864 168.817 1.00 9.62 147 ILE B CA 1
ATOM 3546 C C . ILE B 1 148 ? 9.195 25.418 169.582 1.00 12.44 147 ILE B C 1
ATOM 3547 O O . ILE B 1 148 ? 9.305 24.974 170.730 1.00 13.45 147 ILE B O 1
ATOM 3552 N N . GLY B 1 149 ? 8.031 25.509 168.949 1.00 8.66 148 GLY B N 1
ATOM 3553 C CA . GLY B 1 149 ? 6.840 24.830 169.419 1.00 10.68 148 GLY B CA 1
ATOM 3554 C C . GLY B 1 149 ? 6.591 23.631 168.528 1.00 12.04 148 GLY B C 1
ATOM 3555 O O . GLY B 1 149 ? 6.513 23.764 167.302 1.00 11.04 148 GLY B O 1
ATOM 3556 N N . VAL B 1 150 ? 6.505 22.451 169.137 1.00 9.49 149 VAL B N 1
ATOM 3557 C CA . VAL B 1 150 ? 6.394 21.215 168.370 1.00 11.35 149 VAL B CA 1
ATOM 3558 C C . VAL B 1 150 ? 5.491 20.247 169.120 1.00 15.23 149 VAL B C 1
ATOM 3559 O O . VAL B 1 150 ? 5.584 20.121 170.345 1.00 14.16 149 VAL B O 1
ATOM 3563 N N . GLU B 1 151 ? 4.578 19.596 168.394 1.00 12.21 150 GLU B N 1
ATOM 3564 C CA . GLU B 1 151 ? 3.648 18.660 169.011 1.00 12.90 150 GLU B CA 1
ATOM 3565 C C . GLU B 1 151 ? 3.393 17.492 168.074 1.00 16.04 150 GLU B C 1
ATOM 3566 O O . GLU B 1 151 ? 3.511 17.618 166.856 1.00 13.97 150 GLU B O 1
ATOM 3572 N N . LYS B 1 152 ? 3.050 16.341 168.662 1.00 13.27 151 LYS B N 1
ATOM 3573 C CA . LYS B 1 152 ? 2.565 15.185 167.911 1.00 12.65 151 LYS B CA 1
ATOM 3574 C C . LYS B 1 152 ? 1.343 14.652 168.666 1.00 14.58 151 LYS B C 1
ATOM 3575 O O . LYS B 1 152 ? 1.372 13.587 169.290 1.00 12.01 151 LYS B O 1
ATOM 3581 N N . LEU B 1 153 ? 0.264 15.435 168.625 1.00 11.68 152 LEU B N 1
ATOM 3582 C CA . LEU B 1 153 ? -0.920 15.148 169.420 1.00 12.09 152 LEU B CA 1
ATOM 3583 C C . LEU B 1 153 ? -1.737 13.981 168.883 1.00 12.27 152 LEU B C 1
ATOM 3584 O O . LEU B 1 153 ? -2.576 13.444 169.615 1.00 12.70 152 LEU B O 1
ATOM 3589 N N . SER B 1 154 ? -1.537 13.586 167.626 1.00 10.27 153 SER B N 1
ATOM 3590 C CA . SER B 1 154 ? -2.308 12.458 167.115 1.00 13.30 153 SER B CA 1
ATOM 3591 C C . SER B 1 154 ? -2.042 11.189 167.921 1.00 11.99 153 SER B C 1
ATOM 3592 O O . SER B 1 154 ? -2.955 10.390 168.118 1.00 15.39 153 SER B O 1
ATOM 3595 N N . GLU B 1 155 ? -0.817 10.999 168.421 1.00 12.83 154 GLU B N 1
ATOM 3596 C CA . GLU B 1 155 ? -0.550 9.830 169.259 1.00 14.35 154 GLU B CA 1
ATOM 3597 C C . GLU B 1 155 ? -1.389 9.822 170.536 1.00 16.36 154 GLU B C 1
ATOM 3598 O O . GLU B 1 155 ? -1.632 8.748 171.093 1.00 13.65 154 GLU B O 1
ATOM 3604 N N . MET B 1 156 ? -1.834 10.984 171.024 1.00 12.77 155 MET B N 1
ATOM 3605 C CA . MET B 1 156 ? -2.611 11.038 172.259 1.00 13.17 155 MET B CA 1
ATOM 3606 C C . MET B 1 156 ? -4.078 11.346 172.011 1.00 13.44 155 MET B C 1
ATOM 3607 O O . MET B 1 156 ? -4.799 11.683 172.954 1.00 12.16 155 MET B O 1
ATOM 3612 N N . THR B 1 157 ? -4.536 11.244 170.766 1.00 14.22 156 THR B N 1
ATOM 3613 C CA . THR B 1 157 ? -5.921 11.537 170.433 1.00 14.37 156 THR B CA 1
ATOM 3614 C C . THR B 1 157 ? -6.780 10.298 170.653 1.00 14.36 156 THR B C 1
ATOM 3615 O O . THR B 1 157 ? -6.387 9.185 170.304 1.00 16.44 156 THR B O 1
ATOM 3619 N N . ASN B 1 158 ? -7.944 10.492 171.260 1.00 15.87 157 ASN B N 1
ATOM 3620 C CA . ASN B 1 158 ? -8.830 9.379 171.592 1.00 17.46 157 ASN B CA 1
ATOM 3621 C C . ASN B 1 158 ? -9.816 9.196 170.444 1.00 17.67 157 ASN B C 1
ATOM 3622 O O . ASN B 1 158 ? -10.815 9.908 170.360 1.00 16.95 157 ASN B O 1
ATOM 3627 N N . LEU B 1 159 ? -9.548 8.226 169.562 1.00 18.81 158 LEU B N 1
ATOM 3628 C CA . LEU B 1 159 ? -10.439 7.987 168.430 1.00 21.17 158 LEU B CA 1
ATOM 3629 C C . LEU B 1 159 ? -11.798 7.457 168.853 1.00 24.61 158 LEU B C 1
ATOM 3630 O O . LEU B 1 159 ? -12.718 7.457 168.033 1.00 23.72 158 LEU B O 1
ATOM 3635 N N . ASP B 1 160 ? -11.957 7.032 170.102 1.00 20.82 159 ASP B N 1
ATOM 3636 C CA . ASP B 1 160 ? -13.264 6.662 170.621 1.00 24.51 159 ASP B CA 1
ATOM 3637 C C . ASP B 1 160 ? -13.998 7.833 171.254 1.00 26.91 159 ASP B C 1
ATOM 3638 O O . ASP B 1 160 ? -15.066 7.634 171.841 1.00 25.57 159 ASP B O 1
ATOM 3643 N N . ASP B 1 161 ? -13.447 9.037 171.181 1.00 21.98 160 ASP B N 1
ATOM 3644 C CA . ASP B 1 161 ? -14.062 10.213 171.793 1.00 21.49 160 ASP B CA 1
ATOM 3645 C C . ASP B 1 161 ? -14.463 11.149 170.659 1.00 25.37 160 ASP B C 1
ATOM 3646 O O . ASP B 1 161 ? -13.644 11.931 170.163 1.00 23.06 160 ASP B O 1
ATOM 3651 N N . ARG B 1 162 ? -15.726 11.077 170.244 1.00 22.81 161 ARG B N 1
ATOM 3652 C CA . ARG B 1 162 ? -16.085 11.878 169.087 1.00 26.11 161 ARG B CA 1
ATOM 3653 C C . ARG B 1 162 ? -16.140 13.367 169.397 1.00 26.19 161 ARG B C 1
ATOM 3654 O O . ARG B 1 162 ? -16.225 14.167 168.463 1.00 25.97 161 ARG B O 1
ATOM 3662 N N . SER B 1 163 ? -16.042 13.765 170.665 1.00 24.62 162 SER B N 1
ATOM 3663 C CA . SER B 1 163 ? -16.053 15.185 170.981 1.00 20.32 162 SER B CA 1
ATOM 3664 C C . SER B 1 163 ? -14.676 15.835 170.864 1.00 20.67 162 SER B C 1
ATOM 3665 O O . SER B 1 163 ? -14.591 17.065 170.874 1.00 20.72 162 SER B O 1
ATOM 3668 N N . THR B 1 164 ? -13.595 15.062 170.747 1.00 20.53 163 THR B N 1
ATOM 3669 C CA . THR B 1 164 ? -12.268 15.654 170.610 1.00 21.91 163 THR B CA 1
ATOM 3670 C C . THR B 1 164 ? -11.409 15.058 169.513 1.00 17.17 163 THR B C 1
ATOM 3671 O O . THR B 1 164 ? -10.405 15.680 169.157 1.00 16.91 163 THR B O 1
ATOM 3675 N N . ALA B 1 165 ? -11.739 13.882 168.981 1.00 18.58 164 ALA B N 1
ATOM 3676 C CA . ALA B 1 165 ? -10.812 13.181 168.093 1.00 16.99 164 ALA B CA 1
ATOM 3677 C C . ALA B 1 165 ? -10.487 13.987 166.834 1.00 19.14 164 ALA B C 1
ATOM 3678 O O . ALA B 1 165 ? -9.401 13.826 166.252 1.00 16.41 164 ALA B O 1
ATOM 3680 N N . PHE B 1 166 ? -11.405 14.861 166.407 1.00 17.07 165 PHE B N 1
ATOM 3681 C CA . PHE B 1 166 ? -11.239 15.639 165.183 1.00 16.72 165 PHE B CA 1
ATOM 3682 C C . PHE B 1 166 ? -10.420 16.909 165.389 1.00 18.31 165 PHE B C 1
ATOM 3683 O O . PHE B 1 166 ? -10.176 17.629 164.415 1.00 13.42 165 PHE B O 1
ATOM 3691 N N . LEU B 1 167 ? -9.967 17.187 166.616 1.00 13.85 166 LEU B N 1
ATOM 3692 C CA . LEU B 1 167 ? -9.346 18.469 166.920 1.00 13.58 166 LEU B CA 1
ATOM 3693 C C . LEU B 1 167 ? -7.860 18.525 166.587 1.00 12.55 166 LEU B C 1
ATOM 3694 O O . LEU B 1 167 ? -7.388 19.537 166.065 1.00 13.46 166 LEU B O 1
ATOM 3699 N N . PHE B 1 168 ? -7.099 17.474 166.869 1.00 11.62 167 PHE B N 1
ATOM 3700 C CA . PHE B 1 168 ? -5.671 17.636 167.125 1.00 11.38 167 PHE B CA 1
ATOM 3701 C C . PHE B 1 168 ? -4.804 17.272 165.933 1.00 13.58 167 PHE B C 1
ATOM 3702 O O . PHE B 1 168 ? -5.184 16.457 165.092 1.00 14.24 167 PHE B O 1
ATOM 3710 N N . SER B 1 169 ? -3.620 17.880 165.877 1.00 12.30 168 SER B N 1
ATOM 3711 C CA . SER B 1 169 ? -2.726 17.695 164.742 1.00 12.07 168 SER B CA 1
ATOM 3712 C C . SER B 1 169 ? -1.278 17.754 165.213 1.00 12.67 168 SER B C 1
ATOM 3713 O O . SER B 1 169 ? -0.994 18.003 166.389 1.00 11.06 168 SER B O 1
ATOM 3716 N N . ASP B 1 170 ? -0.359 17.536 164.270 1.00 9.87 169 ASP B N 1
ATOM 3717 C CA . ASP B 1 170 ? 1.062 17.345 164.528 1.00 13.41 169 ASP B CA 1
ATOM 3718 C C . ASP B 1 170 ? 1.879 18.305 163.680 1.00 14.65 169 ASP B C 1
ATOM 3719 O O . ASP B 1 170 ? 1.588 18.492 162.495 1.00 9.53 169 ASP B O 1
ATOM 3724 N N . GLY B 1 171 ? 2.925 18.872 164.269 1.00 9.55 170 GLY B N 1
ATOM 3725 C CA . GLY B 1 171 ? 3.798 19.752 163.514 1.00 10.62 170 GLY B CA 1
ATOM 3726 C C . GLY B 1 171 ? 4.701 20.536 164.437 1.00 12.35 170 GLY B C 1
ATOM 3727 O O . GLY B 1 171 ? 4.592 20.477 165.670 1.00 10.25 170 GLY B O 1
ATOM 3728 N N . ALA B 1 172 ? 5.607 21.271 163.812 1.00 9.86 171 ALA B N 1
ATOM 3729 C CA . ALA B 1 172 ? 6.571 22.119 164.496 1.00 11.26 171 ALA B CA 1
ATOM 3730 C C . ALA B 1 172 ? 6.601 23.498 163.852 1.00 14.71 171 ALA B C 1
ATOM 3731 O O . ALA B 1 172 ? 6.533 23.624 162.626 1.00 12.87 171 ALA B O 1
ATOM 3733 N N . GLY B 1 173 ? 6.718 24.530 164.676 1.00 11.10 172 GLY B N 1
ATOM 3734 C CA . GLY B 1 173 ? 7.022 25.857 164.183 1.00 12.60 172 GLY B CA 1
ATOM 3735 C C . GLY B 1 173 ? 8.162 26.434 164.992 1.00 15.00 172 GLY B C 1
ATOM 3736 O O . GLY B 1 173 ? 8.308 26.152 166.182 1.00 12.81 172 GLY B O 1
ATOM 3737 N N . ALA B 1 174 ? 8.980 27.248 164.327 1.00 11.42 173 ALA B N 1
ATOM 3738 C CA . ALA B 1 174 ? 10.218 27.727 164.922 1.00 12.63 173 ALA B CA 1
ATOM 3739 C C . ALA B 1 174 ? 10.410 29.200 164.607 1.00 16.86 173 ALA B C 1
ATOM 3740 O O . ALA B 1 174 ? 9.906 29.712 163.607 1.00 11.90 173 ALA B O 1
ATOM 3742 N N . ALA B 1 175 ? 11.159 29.866 165.472 1.00 14.90 174 ALA B N 1
ATOM 3743 C CA . ALA B 1 175 ? 11.493 31.265 165.288 1.00 16.91 174 ALA B CA 1
ATOM 3744 C C . ALA B 1 175 ? 12.844 31.494 165.932 1.00 15.93 174 ALA B C 1
ATOM 3745 O O . ALA B 1 175 ? 13.184 30.854 166.936 1.00 14.07 174 ALA B O 1
ATOM 3747 N N . ILE B 1 176 ? 13.620 32.391 165.334 1.00 13.32 175 ILE B N 1
ATOM 3748 C CA . ILE B 1 176 ? 14.859 32.867 165.926 1.00 12.77 175 ILE B CA 1
ATOM 3749 C C . ILE B 1 176 ? 14.653 34.314 166.345 1.00 15.68 175 ILE B C 1
ATOM 3750 O O . ILE B 1 176 ? 14.147 35.135 165.563 1.00 13.18 175 ILE B O 1
ATOM 3755 N N . ILE B 1 177 ? 15.004 34.604 167.597 1.00 15.95 176 ILE B N 1
ATOM 3756 C CA . ILE B 1 177 ? 14.844 35.909 168.225 1.00 14.99 176 ILE B CA 1
ATOM 3757 C C . ILE B 1 177 ? 16.233 36.442 168.553 1.00 17.70 176 ILE B C 1
ATOM 3758 O O . ILE B 1 177 ? 17.106 35.681 168.988 1.00 16.24 176 ILE B O 1
ATOM 3763 N N . GLY B 1 178 ? 16.450 37.742 168.324 1.00 16.39 177 GLY B N 1
ATOM 3764 C CA . GLY B 1 178 ? 17.769 38.318 168.491 1.00 14.84 177 GLY B CA 1
ATOM 3765 C C . GLY B 1 178 ? 17.705 39.700 169.108 1.00 14.37 177 GLY B C 1
ATOM 3766 O O . GLY B 1 178 ? 16.659 40.337 169.149 1.00 15.47 177 GLY B O 1
ATOM 3767 N N . ALA B 1 179 ? 18.857 40.154 169.591 1.00 16.05 178 ALA B N 1
ATOM 3768 C CA . ALA B 1 179 ? 18.938 41.481 170.186 1.00 20.72 178 ALA B CA 1
ATOM 3769 C C . ALA B 1 179 ? 18.568 42.546 169.160 1.00 20.88 178 ALA B C 1
ATOM 3770 O O . ALA B 1 179 ? 18.765 42.376 167.955 1.00 21.61 178 ALA B O 1
ATOM 3772 N N . SER B 1 180 ? 18.032 43.656 169.650 1.00 21.44 179 SER B N 1
ATOM 3773 C CA . SER B 1 180 ? 17.534 44.708 168.779 1.00 24.34 179 SER B CA 1
ATOM 3774 C C . SER B 1 180 ? 17.668 46.055 169.478 1.00 29.21 179 SER B C 1
ATOM 3775 O O . SER B 1 180 ? 17.603 46.138 170.709 1.00 24.46 179 SER B O 1
ATOM 3778 N N . ASP B 1 181 ? 17.827 47.117 168.677 1.00 26.65 180 ASP B N 1
ATOM 3779 C CA . ASP B 1 181 ? 17.934 48.464 169.233 1.00 27.90 180 ASP B CA 1
ATOM 3780 C C . ASP B 1 181 ? 16.578 49.071 169.544 1.00 28.61 180 ASP B C 1
ATOM 3781 O O . ASP B 1 181 ? 16.478 49.953 170.404 1.00 28.14 180 ASP B O 1
ATOM 3786 N N . GLU B 1 182 ? 15.540 48.648 168.847 1.00 24.49 181 GLU B N 1
ATOM 3787 C CA . GLU B 1 182 ? 14.187 49.080 169.138 1.00 29.11 181 GLU B CA 1
ATOM 3788 C C . GLU B 1 182 ? 13.330 47.853 169.438 1.00 23.57 181 GLU B C 1
ATOM 3789 O O . GLU B 1 182 ? 13.694 46.732 169.065 1.00 23.40 181 GLU B O 1
ATOM 3795 N N . PRO B 1 183 ? 12.225 48.017 170.169 1.00 25.07 182 PRO B N 1
ATOM 3796 C CA . PRO B 1 183 ? 11.460 46.846 170.632 1.00 24.81 182 PRO B CA 1
ATOM 3797 C C . PRO B 1 183 ? 10.763 46.140 169.482 1.00 23.57 182 PRO B C 1
ATOM 3798 O O . PRO B 1 183 ? 9.958 46.744 168.770 1.00 21.88 182 PRO B O 1
ATOM 3802 N N . GLY B 1 184 ? 11.052 44.846 169.329 1.00 18.24 183 GLY B N 1
ATOM 3803 C CA . GLY B 1 184 ? 10.322 44.009 168.391 1.00 17.79 183 GLY B CA 1
ATOM 3804 C C . GLY B 1 184 ? 9.323 43.080 169.063 1.00 19.24 183 GLY B C 1
ATOM 3805 O O . GLY B 1 184 ? 8.556 42.396 168.377 1.00 14.46 183 GLY B O 1
ATOM 3806 N N . ILE B 1 185 ? 9.322 43.052 170.402 1.00 18.72 184 ILE B N 1
ATOM 3807 C CA . ILE B 1 185 ? 8.467 42.168 171.195 1.00 16.20 184 ILE B CA 1
ATOM 3808 C C . ILE B 1 185 ? 7.924 42.972 172.372 1.00 16.63 184 ILE B C 1
ATOM 3809 O O . ILE B 1 185 ? 8.700 43.509 173.169 1.00 19.43 184 ILE B O 1
ATOM 3814 N N . GLY B 1 186 ? 6.598 43.057 172.482 1.00 15.56 185 GLY B N 1
ATOM 3815 C CA . GLY B 1 186 ? 5.976 43.801 173.550 1.00 13.76 185 GLY B CA 1
ATOM 3816 C C . GLY B 1 186 ? 5.925 43.014 174.842 1.00 15.69 185 GLY B C 1
ATOM 3817 O O . GLY B 1 186 ? 6.328 41.844 174.923 1.00 13.02 185 GLY B O 1
ATOM 3818 N N . PRO B 1 187 ? 5.416 43.666 175.886 1.00 15.02 186 PRO B N 1
ATOM 3819 C CA . PRO B 1 187 ? 5.340 43.015 177.203 1.00 15.51 186 PRO B CA 1
ATOM 3820 C C . PRO B 1 187 ? 4.387 41.823 177.189 1.00 15.76 186 PRO B C 1
ATOM 3821 O O . PRO B 1 187 ? 3.297 41.883 176.618 1.00 15.57 186 PRO B O 1
ATOM 3825 N N . VAL B 1 188 ? 4.798 40.731 177.834 1.00 12.26 187 VAL B N 1
ATOM 3826 C CA . VAL B 1 188 ? 3.918 39.574 177.916 1.00 11.01 187 VAL B CA 1
ATOM 3827 C C . VAL B 1 188 ? 2.786 39.857 178.894 1.00 13.90 187 VAL B C 1
ATOM 3828 O O . VAL B 1 188 ? 2.965 40.527 179.921 1.00 12.12 187 VAL B O 1
ATOM 3832 N N . VAL B 1 189 ? 1.598 39.375 178.561 1.00 10.21 188 VAL B N 1
ATOM 3833 C CA . VAL B 1 189 ? 0.500 39.277 179.508 1.00 10.39 188 VAL B CA 1
ATOM 3834 C C . VAL B 1 189 ? 0.223 37.792 179.647 1.00 12.33 188 VAL B C 1
ATOM 3835 O O . VAL B 1 189 ? -0.123 37.133 178.663 1.00 10.70 188 VAL B O 1
ATOM 3839 N N . TRP B 1 190 ? 0.458 37.249 180.836 1.00 11.69 189 TRP B N 1
ATOM 3840 C CA . TRP B 1 190 ? 0.398 35.805 180.997 1.00 11.37 189 TRP B CA 1
ATOM 3841 C C . TRP B 1 190 ? -0.091 35.472 182.394 1.00 12.07 189 TRP B C 1
ATOM 3842 O O . TRP B 1 190 ? -0.037 36.293 183.315 1.00 12.20 189 TRP B O 1
ATOM 3853 N N . GLY B 1 191 ? -0.566 34.247 182.541 1.00 11.79 190 GLY B N 1
ATOM 3854 C CA . GLY B 1 191 ? -1.034 33.807 183.838 1.00 10.49 190 GLY B CA 1
ATOM 3855 C C . GLY B 1 191 ? -1.672 32.448 183.734 1.00 13.89 190 GLY B C 1
ATOM 3856 O O . GLY B 1 191 ? -1.352 31.659 182.839 1.00 11.93 190 GLY B O 1
ATOM 3857 N N . SER B 1 192 ? -2.576 32.181 184.669 1.00 12.46 191 SER B N 1
ATOM 3858 C CA . SER B 1 192 ? -3.174 30.864 184.757 1.00 13.04 191 SER B CA 1
ATOM 3859 C C . SER B 1 192 ? -4.462 30.973 185.542 1.00 14.61 191 SER B C 1
ATOM 3860 O O . SER B 1 192 ? -4.708 31.953 186.251 1.00 15.68 191 SER B O 1
ATOM 3863 N N . ARG B 1 193 ? -5.278 29.930 185.407 1.00 16.37 192 ARG B N 1
ATOM 3864 C CA . ARG B 1 193 ? -6.528 29.786 186.103 1.00 14.07 192 ARG B CA 1
ATOM 3865 C C . ARG B 1 193 ? -6.583 28.328 186.575 1.00 17.31 192 ARG B C 1
ATOM 3866 O O . ARG B 1 193 ? -7.343 27.495 186.069 1.00 15.98 192 ARG B O 1
ATOM 3874 N N . SER B 1 194 ? -5.732 28.001 187.556 1.00 14.56 193 SER B N 1
ATOM 3875 C CA . SER B 1 194 ? -5.538 26.610 187.951 1.00 14.84 193 SER B CA 1
ATOM 3876 C C . SER B 1 194 ? -6.724 26.039 188.719 1.00 15.74 193 SER B C 1
ATOM 3877 O O . SER B 1 194 ? -6.810 24.819 188.883 1.00 15.43 193 SER B O 1
ATOM 3880 N N . ASP B 1 195 ? -7.642 26.878 189.190 1.00 17.10 194 ASP B N 1
ATOM 3881 C CA . ASP B 1 195 ? -8.867 26.338 189.758 1.00 19.74 194 ASP B CA 1
ATOM 3882 C C . ASP B 1 195 ? -9.766 25.744 188.688 1.00 20.83 194 ASP B C 1
ATOM 3883 O O . ASP B 1 195 ? -10.757 25.100 189.027 1.00 21.04 194 ASP B O 1
ATOM 3888 N N . GLN B 1 196 ? -9.441 25.952 187.411 1.00 17.54 195 GLN B N 1
ATOM 3889 C CA . GLN B 1 196 ? -10.149 25.350 186.292 1.00 19.67 195 GLN B CA 1
ATOM 3890 C C . GLN B 1 196 ? -9.383 24.195 185.673 1.00 16.90 195 GLN B C 1
ATOM 3891 O O . GLN B 1 196 ? -9.667 23.822 184.529 1.00 15.88 195 GLN B O 1
ATOM 3897 N N . LEU B 1 197 ? -8.410 23.638 186.403 1.00 15.16 196 LEU B N 1
ATOM 3898 C CA . LEU B 1 197 ? -7.491 22.655 185.839 1.00 16.57 196 LEU B CA 1
ATOM 3899 C C . LEU B 1 197 ? -8.228 21.495 185.173 1.00 16.51 196 LEU B C 1
ATOM 3900 O O . LEU B 1 197 ? -7.798 20.993 184.126 1.00 17.09 196 LEU B O 1
ATOM 3905 N N . LYS B 1 198 ? -9.336 21.053 185.763 1.00 17.32 197 LYS B N 1
ATOM 3906 C CA . LYS B 1 198 ? -9.996 19.835 185.299 1.00 23.06 197 LYS B CA 1
ATOM 3907 C C . LYS B 1 198 ? -10.604 19.975 183.908 1.00 20.64 197 LYS B C 1
ATOM 3908 O O . LYS B 1 198 ? -11.082 18.980 183.354 1.00 25.80 197 LYS B O 1
ATOM 3914 N N . THR B 1 199 ? -10.584 21.178 183.333 1.00 18.35 198 THR B N 1
ATOM 3915 C CA . THR B 1 199 ? -11.153 21.411 182.010 1.00 18.44 198 THR B CA 1
ATOM 3916 C C . THR B 1 199 ? -10.419 20.627 180.924 1.00 21.59 198 THR B C 1
ATOM 3917 O O . THR B 1 199 ? -11.039 20.191 179.947 1.00 23.01 198 THR B O 1
ATOM 3921 N N . ILE B 1 200 ? -9.103 20.458 181.054 1.00 17.80 199 ILE B N 1
ATOM 3922 C CA . ILE B 1 200 ? -8.293 19.745 180.063 1.00 19.14 199 ILE B CA 1
ATOM 3923 C C . ILE B 1 200 ? -7.262 18.931 180.836 1.00 19.77 199 ILE B C 1
ATOM 3924 O O . ILE B 1 200 ? -6.377 19.505 181.482 1.00 17.35 199 ILE B O 1
ATOM 3929 N N . GLU B 1 201 ? -7.370 17.605 180.780 1.00 17.88 200 GLU B N 1
ATOM 3930 C CA . GLU B 1 201 ? -6.403 16.742 181.445 1.00 17.43 200 GLU B CA 1
ATOM 3931 C C . GLU B 1 201 ? -6.025 15.587 180.537 1.00 17.39 200 GLU B C 1
ATOM 3932 O O . GLU B 1 201 ? -6.904 14.896 180.022 1.00 19.48 200 GLU B O 1
ATOM 3938 N N . LEU B 1 202 ? -4.726 15.377 180.350 1.00 14.10 201 LEU B N 1
ATOM 3939 C CA . LEU B 1 202 ? -4.230 14.175 179.695 1.00 15.20 201 LEU B CA 1
ATOM 3940 C C . LEU B 1 202 ? -3.975 13.090 180.741 1.00 17.34 201 LEU B C 1
ATOM 3941 O O . LEU B 1 202 ? -3.679 13.381 181.901 1.00 15.20 201 LEU B O 1
ATOM 3946 N N . GLU B 1 203 ? -4.099 11.830 180.325 1.00 13.84 202 GLU B N 1
ATOM 3947 C CA . GLU B 1 203 ? -3.830 10.729 181.240 1.00 15.49 202 GLU B CA 1
ATOM 3948 C C . GLU B 1 203 ? -2.358 10.710 181.645 1.00 16.63 202 GLU B C 1
ATOM 3949 O O . GLU B 1 203 ? -1.486 11.203 180.927 1.00 13.89 202 GLU B O 1
ATOM 3955 N N . ASP B 1 204 ? -2.096 10.135 182.816 1.00 14.74 203 ASP B N 1
ATOM 3956 C CA . ASP B 1 204 ? -0.728 9.959 183.290 1.00 16.01 203 ASP B CA 1
ATOM 3957 C C . ASP B 1 204 ? -0.061 8.826 182.519 1.00 12.21 203 ASP B C 1
ATOM 3958 O O . ASP B 1 204 ? -0.688 7.808 182.226 1.00 11.80 203 ASP B O 1
ATOM 3963 N N . TRP B 1 205 ? 1.214 9.002 182.188 1.00 10.41 204 TRP B N 1
ATOM 3964 C CA . TRP B 1 205 ? 1.944 7.928 181.525 1.00 13.18 204 TRP B CA 1
ATOM 3965 C C . TRP B 1 205 ? 1.925 6.602 182.286 1.00 13.07 204 TRP B C 1
ATOM 3966 O O . TRP B 1 205 ? 1.785 5.559 181.625 1.00 11.81 204 TRP B O 1
ATOM 3977 N N . PRO B 1 206 ? 2.085 6.549 183.624 1.00 14.11 205 PRO B N 1
ATOM 3978 C CA . PRO B 1 206 ? 2.004 5.243 184.315 1.00 11.22 205 PRO B CA 1
ATOM 3979 C C . PRO B 1 206 ? 0.697 4.506 184.078 1.00 13.71 205 PRO B C 1
ATOM 3980 O O . PRO B 1 206 ? 0.695 3.271 183.962 1.00 12.92 205 PRO B O 1
ATOM 3984 N N . THR B 1 207 ? -0.415 5.241 183.999 1.00 11.73 206 THR B N 1
ATOM 3985 C CA . THR B 1 207 ? -1.703 4.647 183.665 1.00 14.03 206 THR B CA 1
ATOM 3986 C C . THR B 1 207 ? -1.677 4.036 182.271 1.00 15.34 206 THR B C 1
ATOM 3987 O O . THR B 1 207 ? -2.146 2.912 182.060 1.00 13.85 206 THR B O 1
ATOM 3991 N N . ALA B 1 208 ? -1.136 4.772 181.300 1.00 12.84 207 ALA B N 1
ATOM 3992 C CA . ALA B 1 208 ? -1.052 4.243 179.944 1.00 13.15 207 ALA B CA 1
ATOM 3993 C C . ALA B 1 208 ? -0.104 3.053 179.889 1.00 13.49 207 ALA B C 1
ATOM 3994 O O . ALA B 1 208 ? -0.382 2.060 179.202 1.00 12.99 207 ALA B O 1
ATOM 3996 N N . SER B 1 209 ? 1.003 3.120 180.635 1.00 10.45 208 SER B N 1
ATOM 3997 C CA . SER B 1 209 ? 1.987 2.040 180.588 1.00 12.37 208 SER B CA 1
ATOM 3998 C C . SER B 1 209 ? 1.413 0.738 181.134 1.00 12.56 208 SER B C 1
ATOM 3999 O O . SER B 1 209 ? 1.669 -0.342 180.584 1.00 12.76 208 SER B O 1
ATOM 4002 N N . ALA B 1 210 ? 0.639 0.825 182.218 1.00 10.46 209 ALA B N 1
ATOM 4003 C CA . ALA B 1 210 ? 0.036 -0.348 182.840 1.00 14.80 209 ALA B CA 1
ATOM 4004 C C . ALA B 1 210 ? -1.031 -0.977 181.946 1.00 17.47 209 ALA B C 1
ATOM 4005 O O . ALA B 1 210 ? -1.307 -2.173 182.067 1.00 15.63 209 ALA B O 1
ATOM 4007 N N . ASP B 1 211 ? -1.637 -0.196 181.056 1.00 13.54 210 ASP B N 1
ATOM 4008 C CA . ASP B 1 211 ? -2.754 -0.648 180.225 1.00 15.59 210 ASP B CA 1
ATOM 4009 C C . ASP B 1 211 ? -2.241 -1.528 179.094 1.00 15.19 210 ASP B C 1
ATOM 4010 O O . ASP B 1 211 ? -1.544 -1.035 178.201 1.00 14.72 210 ASP B O 1
ATOM 4015 N N . PRO B 1 212 ? -2.562 -2.824 179.089 1.00 16.10 211 PRO B N 1
ATOM 4016 C CA . PRO B 1 212 ? -2.063 -3.699 178.015 1.00 16.38 211 PRO B CA 1
ATOM 4017 C C . PRO B 1 212 ? -2.544 -3.324 176.621 1.00 16.18 211 PRO B C 1
ATOM 4018 O O . PRO B 1 212 ? -1.927 -3.757 175.643 1.00 16.12 211 PRO B O 1
ATOM 4022 N N . ASN B 1 213 ? -3.629 -2.561 176.480 1.00 15.33 212 ASN B N 1
ATOM 4023 C CA . ASN B 1 213 ? -4.170 -2.269 175.154 1.00 18.96 212 ASN B CA 1
ATOM 4024 C C . ASN B 1 213 ? -3.906 -0.834 174.709 1.00 21.86 212 ASN B C 1
ATOM 4025 O O . ASN B 1 213 ? -4.628 -0.308 173.858 1.00 22.15 212 ASN B O 1
ATOM 4030 N N . LYS B 1 214 ? -2.878 -0.192 175.252 1.00 18.44 213 LYS B N 1
ATOM 4031 C CA . LYS B 1 214 ? -2.657 1.217 174.971 1.00 21.08 213 LYS B CA 1
ATOM 4032 C C . LYS B 1 214 ? -1.160 1.470 174.996 1.00 16.18 213 LYS B C 1
ATOM 4033 O O . LYS B 1 214 ? -0.445 0.839 175.773 1.00 16.09 213 LYS B O 1
ATOM 4039 N N . ILE B 1 215 ? -0.675 2.361 174.131 1.00 14.58 214 ILE B N 1
ATOM 4040 C CA . ILE B 1 215 ? 0.708 2.817 174.274 1.00 14.58 214 ILE B CA 1
ATOM 4041 C C . ILE B 1 215 ? 0.720 4.167 174.984 1.00 15.72 214 ILE B C 1
ATOM 4042 O O . ILE B 1 215 ? 1.294 4.297 176.071 1.00 14.39 214 ILE B O 1
ATOM 4047 N N . HIS B 1 216 ? 0.046 5.221 174.363 1.00 14.39 215 HIS B N 1
ATOM 4048 C CA . HIS B 1 216 ? 0.125 6.612 174.771 1.00 12.69 215 HIS B CA 1
ATOM 4049 C C . HIS B 1 216 ? -1.041 7.012 175.669 1.00 14.98 215 HIS B C 1
ATOM 4050 O O . HIS B 1 216 ? -2.156 6.514 175.515 1.00 13.79 215 HIS B O 1
ATOM 4057 N N . PRO B 1 217 ? -0.829 7.934 176.611 1.00 15.79 216 PRO B N 1
ATOM 4058 C CA . PRO B 1 217 ? -1.969 8.521 177.321 1.00 14.07 216 PRO B CA 1
ATOM 4059 C C . PRO B 1 217 ? -2.835 9.318 176.357 1.00 14.02 216 PRO B C 1
ATOM 4060 O O . PRO B 1 217 ? -2.407 9.701 175.266 1.00 13.40 216 PRO B O 1
ATOM 4064 N N . LEU B 1 218 ? -4.064 9.580 176.783 1.00 14.29 217 LEU B N 1
ATOM 4065 C CA . LEU B 1 218 ? -5.094 10.157 175.937 1.00 14.40 217 LEU B CA 1
ATOM 4066 C C . LEU B 1 218 ? -5.505 11.536 176.436 1.00 15.56 217 LEU B C 1
ATOM 4067 O O . LEU B 1 218 ? -5.483 11.814 177.640 1.00 13.53 217 LEU B O 1
ATOM 4072 N N . ILE B 1 219 ? -5.940 12.371 175.497 1.00 14.22 218 ILE B N 1
ATOM 4073 C CA . ILE B 1 219 ? -6.439 13.709 175.800 1.00 13.84 218 ILE B CA 1
ATOM 4074 C C . ILE B 1 219 ? -7.907 13.621 176.192 1.00 15.43 218 ILE B C 1
ATOM 4075 O O . ILE B 1 219 ? -8.696 12.953 175.521 1.00 17.40 218 ILE B O 1
ATOM 4080 N N . ARG B 1 220 ? -8.277 14.291 177.285 1.00 15.81 219 ARG B N 1
ATOM 4081 C CA . ARG B 1 220 ? -9.668 14.531 177.648 1.00 21.31 219 ARG B CA 1
ATOM 4082 C C . ARG B 1 220 ? -9.874 16.033 177.815 1.00 25.43 219 ARG B C 1
ATOM 4083 O O . ARG B 1 220 ? -9.001 16.723 178.351 1.00 22.22 219 ARG B O 1
ATOM 4091 N N . MET B 1 221 ? -11.022 16.542 177.356 1.00 24.44 220 MET B N 1
ATOM 4092 C CA . MET B 1 221 ? -11.233 17.982 177.247 1.00 29.01 220 MET B CA 1
ATOM 4093 C C . MET B 1 221 ? -12.710 18.311 177.430 1.00 35.90 220 MET B C 1
ATOM 4094 O O . MET B 1 221 ? -13.570 17.595 176.918 1.00 40.36 220 MET B O 1
ATOM 4099 N N . GLU B 1 222 ? -13.000 19.390 178.168 1.00 35.01 221 GLU B N 1
ATOM 4100 C CA . GLU B 1 222 ? -14.362 19.939 178.286 1.00 37.25 221 GLU B CA 1
ATOM 4101 C C . GLU B 1 222 ? -14.442 21.176 177.392 1.00 39.34 221 GLU B C 1
ATOM 4102 O O . GLU B 1 222 ? -14.234 22.308 177.838 1.00 34.20 221 GLU B O 1
ATOM 4108 N N . GLY B 1 223 ? -14.755 20.951 176.113 1.00 32.86 222 GLY B N 1
ATOM 4109 C CA . GLY B 1 223 ? -14.619 22.005 175.123 1.00 36.69 222 GLY B CA 1
ATOM 4110 C C . GLY B 1 223 ? -15.512 23.201 175.384 1.00 40.50 222 GLY B C 1
ATOM 4111 O O . GLY B 1 223 ? -15.139 24.341 175.085 1.00 44.73 222 GLY B O 1
ATOM 4112 N N . ARG B 1 224 ? -16.684 22.971 175.963 1.00 38.10 223 ARG B N 1
ATOM 4113 C CA . ARG B 1 224 ? -17.607 24.078 176.166 1.00 41.57 223 ARG B CA 1
ATOM 4114 C C . ARG B 1 224 ? -17.175 24.941 177.343 1.00 38.28 223 ARG B C 1
ATOM 4115 O O . ARG B 1 224 ? -17.357 26.161 177.312 1.00 32.66 223 ARG B O 1
ATOM 4123 N N . ALA B 1 225 ? -16.571 24.332 178.368 1.00 37.29 224 ALA B N 1
ATOM 4124 C CA . ALA B 1 225 ? -15.894 25.111 179.400 1.00 33.96 224 ALA B CA 1
ATOM 4125 C C . ALA B 1 225 ? -14.690 25.858 178.830 1.00 33.24 224 ALA B C 1
ATOM 4126 O O . ALA B 1 225 ? -14.425 27.002 179.218 1.00 29.67 224 ALA B O 1
ATOM 4128 N N . VAL B 1 226 ? -13.953 25.234 177.902 1.00 30.64 225 VAL B N 1
ATOM 4129 C CA . VAL B 1 226 ? -12.841 25.931 177.254 1.00 31.83 225 VAL B CA 1
ATOM 4130 C C . VAL B 1 226 ? -13.352 27.164 176.524 1.00 36.01 225 VAL B C 1
ATOM 4131 O O . VAL B 1 226 ? -12.771 28.252 176.637 1.00 34.33 225 VAL B O 1
ATOM 4135 N N . PHE B 1 227 ? -14.449 27.011 175.763 1.00 36.78 226 PHE B N 1
ATOM 4136 C CA . PHE B 1 227 ? -14.982 28.141 175.006 1.00 33.01 226 PHE B CA 1
ATOM 4137 C C . PHE B 1 227 ? -15.408 29.268 175.934 1.00 31.45 226 PHE B C 1
ATOM 4138 O O . PHE B 1 227 ? -15.066 30.435 175.704 1.00 31.28 226 PHE B O 1
ATOM 4146 N N . LYS B 1 228 ? -16.198 28.948 176.964 1.00 32.42 227 LYS B N 1
ATOM 4147 C CA . LYS B 1 228 ? -16.660 29.995 177.868 1.00 34.45 227 LYS B CA 1
ATOM 4148 C C . LYS B 1 228 ? -15.482 30.752 178.470 1.00 36.59 227 LYS B C 1
ATOM 4149 O O . LYS B 1 228 ? -15.491 31.987 178.535 1.00 33.18 227 LYS B O 1
ATOM 4155 N N . TRP B 1 229 ? -14.448 30.024 178.892 1.00 31.63 228 TRP B N 1
ATOM 4156 C CA . TRP B 1 229 ? -13.258 30.665 179.433 1.00 27.69 228 TRP B CA 1
ATOM 4157 C C . TRP B 1 229 ? -12.553 31.509 178.373 1.00 30.81 228 TRP B C 1
ATOM 4158 O O . TRP B 1 229 ? -12.200 32.670 178.615 1.00 29.01 228 TRP B O 1
ATOM 4169 N N . ALA B 1 230 ? -12.341 30.942 177.184 1.00 30.64 229 ALA B N 1
ATOM 4170 C CA . ALA B 1 230 ? -11.631 31.683 176.150 1.00 30.91 229 ALA B CA 1
ATOM 4171 C C . ALA B 1 230 ? -12.390 32.948 175.753 1.00 32.24 229 ALA B C 1
ATOM 4172 O O . ALA B 1 230 ? -11.792 34.024 175.637 1.00 30.89 229 ALA B O 1
ATOM 4174 N N . MET B 1 231 ? -13.714 32.855 175.599 1.00 32.34 230 MET B N 1
ATOM 4175 C CA . MET B 1 231 ? -14.496 34.026 175.197 1.00 34.32 230 MET B CA 1
ATOM 4176 C C . MET B 1 231 ? -14.482 35.121 176.262 1.00 41.95 230 MET B C 1
ATOM 4177 O O . MET B 1 231 ? -14.349 36.307 175.936 1.00 44.32 230 MET B O 1
ATOM 4182 N N . THR B 1 232 ? -14.629 34.754 177.538 1.00 36.44 231 THR B N 1
ATOM 4183 C CA . THR B 1 232 ? -14.824 35.760 178.577 1.00 39.74 231 THR B CA 1
ATOM 4184 C C . THR B 1 232 ? -13.524 36.218 179.234 1.00 42.14 231 THR B C 1
ATOM 4185 O O . THR B 1 232 ? -13.372 37.411 179.516 1.00 52.10 231 THR B O 1
ATOM 4189 N N . ASP B 1 233 ? -12.576 35.315 179.492 1.00 38.03 232 ASP B N 1
ATOM 4190 C CA . ASP B 1 233 ? -11.359 35.700 180.203 1.00 32.61 232 ASP B CA 1
ATOM 4191 C C . ASP B 1 233 ? -10.163 35.917 179.279 1.00 27.81 232 ASP B C 1
ATOM 4192 O O . ASP B 1 233 ? -9.493 36.948 179.378 1.00 29.44 232 ASP B O 1
ATOM 4197 N N . VAL B 1 234 ? -9.881 34.976 178.375 1.00 22.54 233 VAL B N 1
ATOM 4198 C CA . VAL B 1 234 ? -8.718 35.121 177.498 1.00 26.15 233 VAL B CA 1
ATOM 4199 C C . VAL B 1 234 ? -8.871 36.327 176.580 1.00 22.81 233 VAL B C 1
ATOM 4200 O O . VAL B 1 234 ? -7.885 37.001 176.257 1.00 22.45 233 VAL B O 1
ATOM 4204 N N . ALA B 1 235 ? -10.101 36.635 176.166 1.00 23.73 234 ALA B N 1
ATOM 4205 C CA . ALA B 1 235 ? -10.328 37.825 175.351 1.00 23.17 234 ALA B CA 1
ATOM 4206 C C . ALA B 1 235 ? -9.878 39.088 176.082 1.00 26.97 234 ALA B C 1
ATOM 4207 O O . ALA B 1 235 ? -9.279 39.985 175.478 1.00 25.34 234 ALA B O 1
ATOM 4209 N N . LYS B 1 236 ? -10.154 39.171 177.388 1.00 25.55 235 LYS B N 1
ATOM 4210 C CA . LYS B 1 236 ? -9.714 40.323 178.168 1.00 26.90 235 LYS B CA 1
ATOM 4211 C C . LYS B 1 236 ? -8.192 40.398 178.255 1.00 27.44 235 LYS B C 1
ATOM 4212 O O . LYS B 1 236 ? -7.616 41.492 178.232 1.00 24.04 235 LYS B O 1
ATOM 4218 N N . ARG B 1 237 ? -7.521 39.245 178.372 1.00 26.06 236 ARG B N 1
ATOM 4219 C CA . ARG B 1 237 ? -6.060 39.252 178.436 1.00 24.77 236 ARG B CA 1
ATOM 4220 C C . ARG B 1 237 ? -5.461 39.680 177.105 1.00 24.80 236 ARG B C 1
ATOM 4221 O O . ARG B 1 237 ? -4.460 40.413 177.068 1.00 25.30 236 ARG B O 1
ATOM 4229 N N . ALA B 1 238 ? -6.063 39.231 176.002 1.00 19.79 237 ALA B N 1
ATOM 4230 C CA . ALA B 1 238 ? -5.659 39.709 174.686 1.00 16.85 237 ALA B CA 1
ATOM 4231 C C . ALA B 1 238 ? -5.736 41.234 174.611 1.00 17.13 237 ALA B C 1
ATOM 4232 O O . ALA B 1 238 ? -4.795 41.891 174.152 1.00 13.92 237 ALA B O 1
ATOM 4234 N N . ALA B 1 239 ? -6.850 41.818 175.072 1.00 19.87 238 ALA B N 1
ATOM 4235 C CA . ALA B 1 239 ? -6.959 43.279 175.085 1.00 21.20 238 ALA B CA 1
ATOM 4236 C C . ALA B 1 239 ? -5.846 43.910 175.913 1.00 24.00 238 ALA B C 1
ATOM 4237 O O . ALA B 1 239 ? -5.308 44.957 175.539 1.00 22.66 238 ALA B O 1
ATOM 4239 N N . GLU B 1 240 ? -5.457 43.269 177.023 1.00 23.34 239 GLU B N 1
ATOM 4240 C CA . GLU B 1 240 ? -4.415 43.841 177.873 1.00 19.97 239 GLU B CA 1
ATOM 4241 C C . GLU B 1 240 ? -3.052 43.815 177.191 1.00 19.29 239 GLU B C 1
ATOM 4242 O O . GLU B 1 240 ? -2.268 44.762 177.331 1.00 20.31 239 GLU B O 1
ATOM 4248 N N . ALA B 1 241 ? -2.741 42.739 176.456 1.00 15.41 240 ALA B N 1
ATOM 4249 C CA . ALA B 1 241 ? -1.443 42.667 175.788 1.00 15.82 240 ALA B CA 1
ATOM 4250 C C . ALA B 1 241 ? -1.290 43.747 174.719 1.00 17.32 240 ALA B C 1
ATOM 4251 O O . ALA B 1 241 ? -0.176 44.240 174.490 1.00 15.96 240 ALA B O 1
ATOM 4253 N N . ILE B 1 242 ? -2.384 44.103 174.038 1.00 16.18 241 ILE B N 1
ATOM 4254 C CA . ILE B 1 242 ? -2.349 45.231 173.111 1.00 18.73 241 ILE B CA 1
ATOM 4255 C C . ILE B 1 242 ? -2.098 46.526 173.871 1.00 18.57 241 ILE B C 1
ATOM 4256 O O . ILE B 1 242 ? -1.232 47.323 173.497 1.00 19.13 241 ILE B O 1
ATOM 4261 N N . ALA B 1 243 ? -2.866 46.758 174.939 1.00 18.40 242 ALA B N 1
ATOM 4262 C CA . ALA B 1 243 ? -2.676 47.948 175.765 1.00 23.23 242 ALA B CA 1
ATOM 4263 C C . ALA B 1 243 ? -1.252 48.036 176.305 1.00 23.52 242 ALA B C 1
ATOM 4264 O O . ALA B 1 243 ? -0.604 49.083 176.204 1.00 22.18 242 ALA B O 1
ATOM 4266 N N . GLU B 1 244 ? -0.741 46.938 176.878 1.00 21.16 243 GLU B N 1
ATOM 4267 C CA . GLU B 1 244 ? 0.620 46.941 177.416 1.00 20.52 243 GLU B CA 1
ATOM 4268 C C . GLU B 1 244 ? 1.648 47.340 176.370 1.00 21.84 243 GLU B C 1
ATOM 4269 O O . GLU B 1 244 ? 2.693 47.910 176.712 1.00 20.18 243 GLU B O 1
ATOM 4275 N N . ALA B 1 245 ? 1.398 47.030 175.100 1.00 19.30 244 ALA B N 1
ATOM 4276 C CA . ALA B 1 245 ? 2.359 47.409 174.079 1.00 18.68 244 ALA B CA 1
ATOM 4277 C C . ALA B 1 245 ? 2.231 48.874 173.679 1.00 20.18 244 ALA B C 1
ATOM 4278 O O . ALA B 1 245 ? 2.982 49.325 172.809 1.00 21.12 244 ALA B O 1
ATOM 4280 N N . GLY B 1 246 ? 1.307 49.615 174.290 1.00 20.69 245 GLY B N 1
ATOM 4281 C CA . GLY B 1 246 ? 1.147 51.026 173.997 1.00 24.87 245 GLY B CA 1
ATOM 4282 C C . GLY B 1 246 ? 0.462 51.331 172.687 1.00 30.95 245 GLY B C 1
ATOM 4283 O O . GLY B 1 246 ? 0.640 52.425 172.147 1.00 29.70 245 GLY B O 1
ATOM 4284 N N . ILE B 1 247 ? -0.319 50.394 172.152 1.00 25.36 246 ILE B N 1
ATOM 4285 C CA . ILE B 1 247 ? -1.019 50.584 170.895 1.00 25.08 246 ILE B CA 1
ATOM 4286 C C . ILE B 1 247 ? -2.499 50.291 171.111 1.00 26.67 246 ILE B C 1
ATOM 4287 O O . ILE B 1 247 ? -2.931 49.874 172.187 1.00 24.54 246 ILE B O 1
ATOM 4292 N N . THR B 1 248 ? -3.282 50.563 170.086 1.00 27.23 247 THR B N 1
ATOM 4293 C CA . THR B 1 248 ? -4.691 50.223 170.087 1.00 29.38 247 THR B CA 1
ATOM 4294 C C . THR B 1 248 ? -4.927 49.064 169.130 1.00 27.74 247 THR B C 1
ATOM 4295 O O . THR B 1 248 ? -4.063 48.753 168.302 1.00 21.43 247 THR B O 1
ATOM 4299 N N . PRO B 1 249 ? -6.083 48.392 169.214 1.00 26.14 248 PRO B N 1
ATOM 4300 C CA . PRO B 1 249 ? -6.357 47.316 168.249 1.00 27.71 248 PRO B CA 1
ATOM 4301 C C . PRO B 1 249 ? -6.263 47.767 166.801 1.00 30.06 248 PRO B C 1
ATOM 4302 O O . PRO B 1 249 ? -5.784 47.002 165.953 1.00 29.65 248 PRO B O 1
ATOM 4306 N N . ALA B 1 250 ? -6.654 49.007 166.494 1.00 30.67 249 ALA B N 1
ATOM 4307 C CA . ALA B 1 250 ? -6.560 49.475 165.117 1.00 29.37 249 ALA B CA 1
ATOM 4308 C C . ALA B 1 250 ? -5.120 49.566 164.624 1.00 26.26 249 ALA B C 1
ATOM 4309 O O . ALA B 1 250 ? -4.893 49.528 163.408 1.00 27.30 249 ALA B O 1
ATOM 4311 N N . ASP B 1 251 ? -4.143 49.686 165.530 1.00 23.92 250 ASP B N 1
ATOM 4312 C CA . ASP B 1 251 ? -2.737 49.709 165.127 1.00 25.11 250 ASP B CA 1
ATOM 4313 C C . ASP B 1 251 ? -2.212 48.343 164.720 1.00 24.19 250 ASP B C 1
ATOM 4314 O O . ASP B 1 251 ? -1.117 48.270 164.156 1.00 19.44 250 ASP B O 1
ATOM 4319 N N . LEU B 1 252 ? -2.929 47.270 165.047 1.00 22.84 251 LEU B N 1
ATOM 4320 C CA . LEU B 1 252 ? -2.500 45.933 164.667 1.00 23.95 251 LEU B CA 1
ATOM 4321 C C . LEU B 1 252 ? -2.604 45.747 163.161 1.00 23.28 251 LEU B C 1
ATOM 4322 O O . LEU B 1 252 ? -3.527 46.245 162.518 1.00 21.80 251 LEU B O 1
ATOM 4327 N N . ASP B 1 253 ? -1.672 44.988 162.606 1.00 18.95 252 ASP B N 1
ATOM 4328 C CA . ASP B 1 253 ? -1.818 44.500 161.248 1.00 23.22 252 ASP B CA 1
ATOM 4329 C C . ASP B 1 253 ? -2.392 43.091 161.183 1.00 24.52 252 ASP B C 1
ATOM 4330 O O . ASP B 1 253 ? -3.146 42.785 160.252 1.00 17.86 252 ASP B O 1
ATOM 4335 N N . VAL B 1 254 ? -2.071 42.247 162.169 1.00 17.76 253 VAL B N 1
ATOM 4336 C CA . VAL B 1 254 ? -2.406 40.826 162.173 1.00 18.36 253 VAL B CA 1
ATOM 4337 C C . VAL B 1 254 ? -2.838 40.426 163.578 1.00 19.54 253 VAL B C 1
ATOM 4338 O O . VAL B 1 254 ? -2.328 40.949 164.572 1.00 19.50 253 VAL B O 1
ATOM 4342 N N . PHE B 1 255 ? -3.785 39.490 163.661 1.00 15.00 254 PHE B N 1
ATOM 4343 C CA . PHE B 1 255 ? -4.168 38.858 164.920 1.00 15.79 254 PHE B CA 1
ATOM 4344 C C . PHE B 1 255 ? -3.987 37.354 164.753 1.00 18.84 254 PHE B C 1
ATOM 4345 O O . PHE B 1 255 ? -4.653 36.738 163.913 1.00 17.09 254 PHE B O 1
ATOM 4353 N N . ILE B 1 256 ? -3.075 36.771 165.530 1.00 15.38 255 ILE B N 1
ATOM 4354 C CA . ILE B 1 256 ? -2.745 35.353 165.382 1.00 14.14 255 ILE B CA 1
ATOM 4355 C C . ILE B 1 256 ? -2.931 34.643 166.713 1.00 17.05 255 ILE B C 1
ATOM 4356 O O . ILE B 1 256 ? -1.953 34.420 167.441 1.00 15.60 255 ILE B O 1
ATOM 4361 N N . PRO B 1 257 ? -4.151 34.268 167.064 1.00 14.60 256 PRO B N 1
ATOM 4362 C CA . PRO B 1 257 ? -4.350 33.475 168.268 1.00 14.93 256 PRO B CA 1
ATOM 4363 C C . PRO B 1 257 ? -4.035 32.016 167.984 1.00 18.64 256 PRO B C 1
ATOM 4364 O O . PRO B 1 257 ? -4.099 31.551 166.841 1.00 14.89 256 PRO B O 1
ATOM 4368 N N . HIS B 1 258 ? -3.654 31.304 169.044 1.00 14.05 257 HIS B N 1
ATOM 4369 C CA . HIS B 1 258 ? -3.642 29.847 169.014 1.00 13.47 257 HIS B CA 1
ATOM 4370 C C . HIS B 1 258 ? -4.890 29.339 168.297 1.00 14.99 257 HIS B C 1
ATOM 4371 O O . HIS B 1 258 ? -6.007 29.777 168.590 1.00 18.39 257 HIS B O 1
ATOM 4378 N N . GLN B 1 259 ? -4.696 28.445 167.326 1.00 14.70 258 GLN B N 1
ATOM 4379 C CA . GLN B 1 259 ? -5.795 27.966 166.480 1.00 13.46 258 GLN B CA 1
ATOM 4380 C C . GLN B 1 259 ? -6.460 26.782 167.173 1.00 17.33 258 GLN B C 1
ATOM 4381 O O . GLN B 1 259 ? -6.050 25.633 167.027 1.00 16.06 258 GLN B O 1
ATOM 4387 N N . ALA B 1 260 ? -7.495 27.071 167.951 1.00 15.45 259 ALA B N 1
ATOM 4388 C CA . ALA B 1 260 ? -8.216 26.052 168.695 1.00 18.65 259 ALA B CA 1
ATOM 4389 C C . ALA B 1 260 ? -9.640 25.868 168.211 1.00 23.44 259 ALA B C 1
ATOM 4390 O O . ALA B 1 260 ? -10.126 24.740 168.162 1.00 20.93 259 ALA B O 1
ATOM 4392 N N . ASN B 1 261 ? -10.304 26.950 167.817 1.00 19.61 260 ASN B N 1
ATOM 4393 C CA . ASN B 1 261 ? -11.695 26.899 167.400 1.00 21.99 260 ASN B CA 1
ATOM 4394 C C . ASN B 1 261 ? -12.019 28.209 166.697 1.00 20.19 260 ASN B C 1
ATOM 4395 O O . ASN B 1 261 ? -11.737 29.284 167.239 1.00 18.74 260 ASN B O 1
ATOM 4400 N N . ASP B 1 262 ? -12.591 28.148 165.489 1.00 19.73 261 ASP B N 1
ATOM 4401 C CA . ASP B 1 262 ? -12.811 29.386 164.750 1.00 21.28 261 ASP B CA 1
ATOM 4402 C C . ASP B 1 262 ? -13.793 30.295 165.476 1.00 20.72 261 ASP B C 1
ATOM 4403 O O . ASP B 1 262 ? -13.707 31.520 165.347 1.00 21.04 261 ASP B O 1
ATOM 4408 N N . ARG B 1 263 ? -14.712 29.724 166.261 1.00 18.97 262 ARG B N 1
ATOM 4409 C CA . ARG B 1 263 ? -15.630 30.558 167.032 1.00 24.15 262 ARG B CA 1
ATOM 4410 C C . ARG B 1 263 ? -14.909 31.273 168.168 1.00 25.82 262 ARG B C 1
ATOM 4411 O O . ARG B 1 263 ? -15.246 32.418 168.486 1.00 24.98 262 ARG B O 1
ATOM 4419 N N . ILE B 1 264 ? -13.911 30.630 168.777 1.00 22.18 263 ILE B N 1
ATOM 4420 C CA . ILE B 1 264 ? -13.085 31.316 169.767 1.00 21.27 263 ILE B CA 1
ATOM 4421 C C . ILE B 1 264 ? -12.352 32.480 169.117 1.00 18.47 263 ILE B C 1
ATOM 4422 O O . ILE B 1 264 ? -12.369 33.609 169.620 1.00 20.99 263 ILE B O 1
ATOM 4427 N N . THR B 1 265 ? -11.709 32.226 167.980 1.00 16.84 264 THR B N 1
ATOM 4428 C CA . THR B 1 265 ? -11.003 33.291 167.278 1.00 17.83 264 THR B CA 1
ATOM 4429 C C . THR B 1 265 ? -11.932 34.468 166.980 1.00 22.00 264 THR B C 1
ATOM 4430 O O . THR B 1 265 ? -11.554 35.632 167.158 1.00 22.16 264 THR B O 1
ATOM 4434 N N . ASP B 1 266 ? -13.165 34.180 166.560 1.00 23.22 265 ASP B N 1
ATOM 4435 C CA . ASP B 1 266 ? -14.083 35.240 166.153 1.00 26.29 265 ASP B CA 1
ATOM 4436 C C . ASP B 1 266 ? -14.594 36.042 167.343 1.00 25.31 265 ASP B C 1
ATOM 4437 O O . ASP B 1 266 ? -14.682 37.270 167.263 1.00 27.57 265 ASP B O 1
ATOM 4442 N N . VAL B 1 267 ? -14.941 35.383 168.451 1.00 25.03 266 VAL B N 1
ATOM 4443 C CA . VAL B 1 267 ? -15.442 36.145 169.592 1.00 26.50 266 VAL B CA 1
ATOM 4444 C C . VAL B 1 267 ? -14.338 37.010 170.183 1.00 25.52 266 VAL B C 1
ATOM 4445 O O . VAL B 1 267 ? -14.591 38.137 170.620 1.00 27.34 266 VAL B O 1
ATOM 4449 N N . VAL B 1 268 ? -13.093 36.524 170.178 1.00 24.48 267 VAL B N 1
ATOM 4450 C CA . VAL B 1 268 ? -12.007 37.350 170.692 1.00 24.83 267 VAL B CA 1
ATOM 4451 C C . VAL B 1 268 ? -11.765 38.532 169.761 1.00 23.82 267 VAL B C 1
ATOM 4452 O O . VAL B 1 268 ? -11.537 39.656 170.216 1.00 23.89 267 VAL B O 1
ATOM 4456 N N . SER B 1 269 ? -11.854 38.306 168.447 1.00 26.83 268 SER B N 1
ATOM 4457 C CA . SER B 1 269 ? -11.748 39.400 167.483 1.00 25.30 268 SER B CA 1
ATOM 4458 C C . SER B 1 269 ? -12.800 40.474 167.722 1.00 27.60 268 SER B C 1
ATOM 4459 O O . SER B 1 269 ? -12.504 41.674 167.640 1.00 26.96 268 SER B O 1
ATOM 4462 N N . ARG B 1 270 ? -14.046 40.064 167.973 1.00 29.68 269 ARG B N 1
ATOM 4463 C CA . ARG B 1 270 ? -15.113 41.036 168.183 1.00 30.91 269 ARG B CA 1
ATOM 4464 C C . ARG B 1 270 ? -14.972 41.722 169.532 1.00 31.74 269 ARG B C 1
ATOM 4465 O O . ARG B 1 270 ? -15.239 42.921 169.647 1.00 32.69 269 ARG B O 1
ATOM 4473 N N . HIS B 1 271 ? -14.537 40.986 170.561 1.00 27.52 270 HIS B N 1
ATOM 4474 C CA . HIS B 1 271 ? -14.274 41.619 171.850 1.00 26.07 270 HIS B CA 1
ATOM 4475 C C . HIS B 1 271 ? -13.201 42.686 171.719 1.00 30.29 270 HIS B C 1
ATOM 4476 O O . HIS B 1 271 ? -13.290 43.749 172.342 1.00 25.83 270 HIS B O 1
ATOM 4483 N N . LEU B 1 272 ? -12.180 42.423 170.911 1.00 27.07 271 LEU B N 1
ATOM 4484 C CA . LEU B 1 272 ? -11.135 43.406 170.673 1.00 26.28 271 LEU B CA 1
ATOM 4485 C C . LEU B 1 272 ? -11.577 44.508 169.727 1.00 30.18 271 LEU B C 1
ATOM 4486 O O . LEU B 1 272 ? -10.841 45.487 169.565 1.00 34.90 271 LEU B O 1
ATOM 4491 N N . LYS B 1 273 ? -12.741 44.360 169.092 1.00 32.20 272 LYS B N 1
ATOM 4492 C CA . LYS B 1 273 ? -13.244 45.317 168.108 1.00 33.80 272 LYS B CA 1
ATOM 4493 C C . LYS B 1 273 ? -12.197 45.601 167.032 1.00 34.73 272 LYS B C 1
ATOM 4494 O O . LYS B 1 273 ? -11.859 46.750 166.739 1.00 35.68 272 LYS B O 1
ATOM 4500 N N . LEU B 1 274 ? -11.675 44.532 166.437 1.00 31.09 273 LEU B N 1
ATOM 4501 C CA . LEU B 1 274 ? -10.672 44.691 165.396 1.00 29.62 273 LEU B CA 1
ATOM 4502 C C . LEU B 1 274 ? -11.315 45.320 164.161 1.00 30.06 273 LEU B C 1
ATOM 4503 O O . LEU B 1 274 ? -12.371 44.861 163.719 1.00 28.25 273 LEU B O 1
ATOM 4508 N N . PRO B 1 275 ? -10.732 46.373 163.593 1.00 28.49 274 PRO B N 1
ATOM 4509 C CA . PRO B 1 275 ? -11.230 46.892 162.312 1.00 30.61 274 PRO B CA 1
ATOM 4510 C C . PRO B 1 275 ? -10.915 45.938 161.166 1.00 31.21 274 PRO B C 1
ATOM 4511 O O . PRO B 1 275 ? -10.162 44.968 161.298 1.00 30.46 274 PRO B O 1
ATOM 4515 N N . GLU B 1 276 ? -11.503 46.250 160.008 1.00 29.89 275 GLU B N 1
ATOM 4516 C CA . GLU B 1 276 ? -11.397 45.376 158.843 1.00 29.76 275 GLU B CA 1
ATOM 4517 C C . GLU B 1 276 ? -9.959 45.231 158.360 1.00 28.12 275 GLU B C 1
ATOM 4518 O O . GLU B 1 276 ? -9.588 44.182 157.822 1.00 25.59 275 GLU B O 1
ATOM 4524 N N . SER B 1 277 ? -9.129 46.257 158.556 1.00 25.02 276 SER B N 1
ATOM 4525 C CA . SER B 1 277 ? -7.742 46.189 158.107 1.00 29.80 276 SER B CA 1
ATOM 4526 C C . SER B 1 277 ? -6.917 45.140 158.853 1.00 26.30 276 SER B C 1
ATOM 4527 O O . SER B 1 277 ? -5.843 44.756 158.371 1.00 31.50 276 SER B O 1
ATOM 4530 N N . VAL B 1 278 ? -7.373 44.683 160.015 1.00 21.73 277 VAL B N 1
ATOM 4531 C CA . VAL B 1 278 ? -6.635 43.673 160.768 1.00 24.61 277 VAL B CA 1
ATOM 4532 C C . VAL B 1 278 ? -6.891 42.298 160.155 1.00 22.57 277 VAL B C 1
ATOM 4533 O O . VAL B 1 278 ? -8.040 41.855 160.050 1.00 23.06 277 VAL B O 1
ATOM 4537 N N . THR B 1 279 ? -5.820 41.616 159.758 1.00 20.68 278 THR B N 1
ATOM 4538 C CA . THR B 1 279 ? -5.927 40.262 159.226 1.00 19.53 278 THR B CA 1
ATOM 4539 C C . THR B 1 279 ? -5.969 39.252 160.375 1.00 17.77 278 THR B C 1
ATOM 4540 O O . THR B 1 279 ? -5.054 39.206 161.198 1.00 20.12 278 THR B O 1
ATOM 4544 N N . VAL B 1 280 ? -7.025 38.444 160.435 1.00 18.07 279 VAL B N 1
ATOM 4545 C CA . VAL B 1 280 ? -7.199 37.455 161.494 1.00 17.16 279 VAL B CA 1
ATOM 4546 C C . VAL B 1 280 ? -6.805 36.082 160.959 1.00 23.78 279 VAL B C 1
ATOM 4547 O O . VAL B 1 280 ? -7.236 35.688 159.868 1.00 21.03 279 VAL B O 1
ATOM 4551 N N . CYS B 1 281 ? -5.992 35.350 161.723 1.00 17.85 280 CYS B N 1
ATOM 4552 C CA . CYS B 1 281 ? -5.632 33.986 161.344 1.00 19.58 280 CYS B CA 1
ATOM 4553 C C . CYS B 1 281 ? -6.806 33.043 161.564 1.00 18.04 280 CYS B C 1
ATOM 4554 O O . CYS B 1 281 ? -7.328 32.930 162.677 1.00 14.55 280 CYS B O 1
ATOM 4557 N N . HIS B 1 282 ? -7.206 32.352 160.508 1.00 17.62 281 HIS B N 1
ATOM 4558 C CA . HIS B 1 282 ? -8.184 31.280 160.598 1.00 16.40 281 HIS B CA 1
ATOM 4559 C C . HIS B 1 282 ? -7.632 30.026 159.945 1.00 18.55 281 HIS B C 1
ATOM 4560 O O . HIS B 1 282 ? -8.351 29.270 159.280 1.00 18.66 281 HIS B O 1
ATOM 4567 N N . ASP B 1 283 ? -6.333 29.782 160.135 1.00 18.94 282 ASP B N 1
ATOM 4568 C CA . ASP B 1 283 ? -5.686 28.624 159.536 1.00 18.83 282 ASP B CA 1
ATOM 4569 C C . ASP B 1 283 ? -6.110 27.304 160.167 1.00 19.28 282 ASP B C 1
ATOM 4570 O O . ASP B 1 283 ? -5.711 26.253 159.657 1.00 16.17 282 ASP B O 1
ATOM 4575 N N . ILE B 1 284 ? -6.919 27.325 161.236 1.00 18.39 283 ILE B N 1
ATOM 4576 C CA . ILE B 1 284 ? -7.484 26.088 161.772 1.00 18.05 283 ILE B CA 1
ATOM 4577 C C . ILE B 1 284 ? -8.171 25.275 160.674 1.00 19.98 283 ILE B C 1
ATOM 4578 O O . ILE B 1 284 ? -8.264 24.040 160.766 1.00 16.47 283 ILE B O 1
ATOM 4583 N N . ALA B 1 285 ? -8.628 25.952 159.612 1.00 15.45 284 ALA B N 1
ATOM 4584 C CA . ALA B 1 285 ? -9.328 25.319 158.491 1.00 15.35 284 ALA B CA 1
ATOM 4585 C C . ALA B 1 285 ? -8.608 24.078 157.959 1.00 14.94 284 ALA B C 1
ATOM 4586 O O . ALA B 1 285 ? -9.242 23.042 157.716 1.00 15.57 284 ALA B O 1
ATOM 4588 N N . ASP B 1 286 ? -7.289 24.151 157.766 1.00 13.97 285 ASP B N 1
ATOM 4589 C CA . ASP B 1 286 ? -6.540 22.976 157.333 1.00 15.84 285 ASP B CA 1
ATOM 4590 C C . ASP B 1 286 ? -5.416 22.591 158.294 1.00 14.86 285 ASP B C 1
ATOM 4591 O O . ASP B 1 286 ? -4.589 21.732 157.951 1.00 16.52 285 ASP B O 1
ATOM 4596 N N . MET B 1 287 ? -5.379 23.179 159.493 1.00 15.89 286 MET B N 1
ATOM 4597 C CA . MET B 1 287 ? -4.394 22.881 160.529 1.00 17.47 286 MET B CA 1
ATOM 4598 C C . MET B 1 287 ? -4.934 21.989 161.636 1.00 16.42 286 MET B C 1
ATOM 4599 O O . MET B 1 287 ? -4.211 21.130 162.143 1.00 16.76 286 MET B O 1
ATOM 4604 N N . GLY B 1 288 ? -6.167 22.213 162.065 1.00 12.26 287 GLY B N 1
ATOM 4605 C CA . GLY B 1 288 ? -6.559 21.654 163.334 1.00 15.14 287 GLY B CA 1
ATOM 4606 C C . GLY B 1 288 ? -5.820 22.357 164.464 1.00 16.37 287 GLY B C 1
ATOM 4607 O O . GLY B 1 288 ? -5.268 23.444 164.309 1.00 13.56 287 GLY B O 1
ATOM 4608 N N . ASN B 1 289 ? -5.804 21.689 165.616 1.00 16.18 288 ASN B N 1
ATOM 4609 C CA . ASN B 1 289 ? -5.219 22.202 166.853 1.00 12.23 288 ASN B CA 1
ATOM 4610 C C . ASN B 1 289 ? -3.856 21.537 167.049 1.00 12.46 288 ASN B C 1
ATOM 4611 O O . ASN B 1 289 ? -3.790 20.365 167.424 1.00 11.61 288 ASN B O 1
ATOM 4616 N N . THR B 1 290 ? -2.772 22.289 166.826 1.00 9.39 289 THR B N 1
ATOM 4617 C CA . THR B 1 290 ? -1.412 21.793 167.012 1.00 12.27 289 THR B CA 1
ATOM 4618 C C . THR B 1 290 ? -0.758 22.308 168.307 1.00 11.60 289 THR B C 1
ATOM 4619 O O . THR B 1 290 ? 0.472 22.376 168.386 1.00 12.06 289 THR B O 1
ATOM 4623 N N . SER B 1 291 ? -1.557 22.675 169.309 1.00 10.30 290 SER B N 1
ATOM 4624 C CA . SER B 1 291 ? -1.092 23.085 170.660 1.00 13.55 290 SER B CA 1
ATOM 4625 C C . SER B 1 291 ? 0.023 24.125 170.529 1.00 12.53 290 SER B C 1
ATOM 4626 O O . SER B 1 291 ? -0.147 25.110 169.796 1.00 14.97 290 SER B O 1
ATOM 4629 N N . ALA B 1 292 ? 1.175 23.944 171.187 1.00 11.90 291 ALA B N 1
ATOM 4630 C CA . ALA B 1 292 ? 2.194 24.999 171.210 1.00 13.29 291 ALA B CA 1
ATOM 4631 C C . ALA B 1 292 ? 2.800 25.282 169.842 1.00 12.84 291 ALA B C 1
ATOM 4632 O O . ALA B 1 292 ? 3.429 26.334 169.666 1.00 12.39 291 ALA B O 1
ATOM 4634 N N . ALA B 1 293 ? 2.646 24.376 168.877 1.00 12.05 292 ALA B N 1
ATOM 4635 C CA . ALA B 1 293 ? 3.137 24.646 167.531 1.00 13.54 292 ALA B CA 1
ATOM 4636 C C . ALA B 1 293 ? 2.209 25.567 166.741 1.00 12.13 292 ALA B C 1
ATOM 4637 O O . ALA B 1 293 ? 2.611 26.065 165.689 1.00 10.87 292 ALA B O 1
ATOM 4639 N N . SER B 1 294 ? 0.993 25.804 167.232 1.00 11.62 293 SER B N 1
ATOM 4640 C CA . SER B 1 294 ? -0.034 26.465 166.431 1.00 15.16 293 SER B CA 1
ATOM 4641 C C . SER B 1 294 ? 0.396 27.865 165.991 1.00 14.31 293 SER B C 1
ATOM 4642 O O . SER B 1 294 ? 0.314 28.214 164.807 1.00 14.42 293 SER B O 1
ATOM 4645 N N . VAL B 1 295 ? 0.862 28.684 166.927 1.00 13.86 294 VAL B N 1
ATOM 4646 C CA . VAL B 1 295 ? 1.167 30.083 166.623 1.00 11.40 294 VAL B CA 1
ATOM 4647 C C . VAL B 1 295 ? 2.375 30.195 165.693 1.00 11.74 294 VAL B C 1
ATOM 4648 O O . VAL B 1 295 ? 2.294 30.925 164.690 1.00 12.26 294 VAL B O 1
ATOM 4652 N N . PRO B 1 296 ? 3.509 29.522 165.953 1.00 10.65 295 PRO B N 1
ATOM 4653 C CA . PRO B 1 296 ? 4.649 29.694 165.034 1.00 10.87 295 PRO B CA 1
ATOM 4654 C C . PRO B 1 296 ? 4.407 29.095 163.651 1.00 13.11 295 PRO B C 1
ATOM 4655 O O . PRO B 1 296 ? 4.948 29.615 162.668 1.00 13.56 295 PRO B O 1
ATOM 4659 N N . ILE B 1 297 ? 3.614 28.024 163.530 1.00 13.90 296 ILE B N 1
ATOM 4660 C CA . ILE B 1 297 ? 3.249 27.541 162.196 1.00 13.14 296 ILE B CA 1
ATOM 4661 C C . ILE B 1 297 ? 2.400 28.585 161.474 1.00 13.27 296 ILE B C 1
ATOM 4662 O O . ILE B 1 297 ? 2.642 28.909 160.305 1.00 14.23 296 ILE B O 1
ATOM 4667 N N . ALA B 1 298 ? 1.400 29.132 162.167 1.00 11.90 297 ALA B N 1
ATOM 4668 C CA . ALA B 1 298 ? 0.523 30.126 161.554 1.00 15.29 297 ALA B CA 1
ATOM 4669 C C . ALA B 1 298 ? 1.301 31.359 161.120 1.00 14.72 297 ALA B C 1
ATOM 4670 O O . ALA B 1 298 ? 1.081 31.877 160.020 1.00 16.76 297 ALA B O 1
ATOM 4672 N N . ILE B 1 299 ? 2.215 31.846 161.966 1.00 14.32 298 ILE B N 1
ATOM 4673 C CA . ILE B 1 299 ? 3.054 32.976 161.572 1.00 13.37 298 ILE B CA 1
ATOM 4674 C C . ILE B 1 299 ? 3.791 32.654 160.284 1.00 17.76 298 ILE B C 1
ATOM 4675 O O . ILE B 1 299 ? 3.776 33.435 159.324 1.00 16.53 298 ILE B O 1
ATOM 4680 N N . ASP B 1 300 ? 4.452 31.496 160.250 1.00 15.23 299 ASP B N 1
ATOM 4681 C CA . ASP B 1 300 ? 5.262 31.133 159.096 1.00 13.82 299 ASP B CA 1
ATOM 4682 C C . ASP B 1 300 ? 4.413 30.981 157.837 1.00 16.92 299 ASP B C 1
ATOM 4683 O O . ASP B 1 300 ? 4.805 31.435 156.757 1.00 17.53 299 ASP B O 1
ATOM 4688 N N . ARG B 1 301 ? 3.255 30.333 157.948 1.00 14.82 300 ARG B N 1
ATOM 4689 C CA . ARG B 1 301 ? 2.443 30.092 156.757 1.00 17.80 300 ARG B CA 1
ATOM 4690 C C . ARG B 1 301 ? 1.761 31.366 156.272 1.00 18.37 300 ARG B C 1
ATOM 4691 O O . ARG B 1 301 ? 1.633 31.578 155.061 1.00 16.09 300 ARG B O 1
ATOM 4699 N N . MET B 1 302 ? 1.319 32.224 157.199 1.00 17.33 301 MET B N 1
ATOM 4700 C CA . MET B 1 302 ? 0.735 33.502 156.810 1.00 15.00 301 MET B CA 1
ATOM 4701 C C . MET B 1 302 ? 1.754 34.376 156.103 1.00 18.87 301 MET B C 1
ATOM 4702 O O . MET B 1 302 ? 1.430 35.032 155.106 1.00 18.50 301 MET B O 1
ATOM 4707 N N . LEU B 1 303 ? 2.993 34.398 156.595 1.00 15.08 302 LEU B N 1
ATOM 4708 C CA . LEU B 1 303 ? 4.040 35.111 155.873 1.00 16.67 302 LEU B CA 1
ATOM 4709 C C . LEU B 1 303 ? 4.259 34.507 154.490 1.00 23.77 302 LEU B C 1
ATOM 4710 O O . LEU B 1 303 ? 4.425 35.238 153.502 1.00 22.89 302 LEU B O 1
ATOM 4715 N N . GLN B 1 304 ? 4.249 33.171 154.399 1.00 20.51 303 GLN B N 1
ATOM 4716 C CA . GLN B 1 304 ? 4.573 32.502 153.144 1.00 21.04 303 GLN B CA 1
ATOM 4717 C C . GLN B 1 304 ? 3.556 32.828 152.058 1.00 21.65 303 GLN B C 1
ATOM 4718 O O . GLN B 1 304 ? 3.924 33.056 150.900 1.00 22.93 303 GLN B O 1
ATOM 4724 N N . ARG B 1 305 ? 2.273 32.841 152.409 1.00 22.22 304 ARG B N 1
ATOM 4725 C CA . ARG B 1 305 ? 1.218 33.052 151.432 1.00 19.21 304 ARG B CA 1
ATOM 4726 C C . ARG B 1 305 ? 0.887 34.527 151.238 1.00 23.15 304 ARG B C 1
ATOM 4727 O O . ARG B 1 305 ? -0.053 34.846 150.501 1.00 21.39 304 ARG B O 1
ATOM 4735 N N . GLY B 1 306 ? 1.642 35.429 151.865 1.00 21.47 305 GLY B N 1
ATOM 4736 C CA . GLY B 1 306 ? 1.416 36.850 151.706 1.00 23.04 305 GLY B CA 1
ATOM 4737 C C . GLY B 1 306 ? 0.228 37.395 152.457 1.00 23.00 305 GLY B C 1
ATOM 4738 O O . GLY B 1 306 ? -0.171 38.536 152.203 1.00 24.88 305 GLY B O 1
ATOM 4739 N N . GLN B 1 307 ? -0.367 36.608 153.356 1.00 20.58 306 GLN B N 1
ATOM 4740 C CA . GLN B 1 307 ? -1.431 37.109 154.216 1.00 18.93 306 GLN B CA 1
ATOM 4741 C C . GLN B 1 307 ? -0.883 38.076 155.260 1.00 25.06 306 GLN B C 1
ATOM 4742 O O . GLN B 1 307 ? -1.567 39.022 155.664 1.00 24.20 306 GLN B O 1
ATOM 4748 N N . ALA B 1 308 ? 0.351 37.863 155.689 1.00 22.43 307 ALA B N 1
ATOM 4749 C CA . ALA B 1 308 ? 1.041 38.757 156.592 1.00 23.22 307 ALA B CA 1
ATOM 4750 C C . ALA B 1 308 ? 2.345 39.169 155.935 1.00 21.04 307 ALA B C 1
ATOM 4751 O O . ALA B 1 308 ? 2.833 38.505 155.015 1.00 19.38 307 ALA B O 1
ATOM 4753 N N . HIS B 1 309 ? 2.916 40.267 156.418 1.00 20.38 308 HIS B N 1
ATOM 4754 C CA . HIS B 1 309 ? 4.108 40.824 155.805 1.00 18.66 308 HIS B CA 1
ATOM 4755 C C . HIS B 1 309 ? 5.132 41.203 156.853 1.00 18.89 308 HIS B C 1
ATOM 4756 O O . HIS B 1 309 ? 4.784 41.656 157.946 1.00 18.73 308 HIS B O 1
ATOM 4763 N N . SER B 1 310 ? 6.397 41.005 156.497 1.00 20.76 309 SER B N 1
ATOM 4764 C CA . SER B 1 310 ? 7.520 41.496 157.272 1.00 22.00 309 SER B CA 1
ATOM 4765 C C . SER B 1 310 ? 7.269 42.922 157.751 1.00 25.27 309 SER B C 1
ATOM 4766 O O . SER B 1 310 ? 6.904 43.799 156.966 1.00 20.62 309 SER B O 1
ATOM 4769 N N . GLY B 1 311 ? 7.434 43.143 159.057 1.00 19.45 310 GLY B N 1
ATOM 4770 C CA . GLY B 1 311 ? 7.192 44.439 159.652 1.00 15.56 310 GLY B CA 1
ATOM 4771 C C . GLY B 1 311 ? 5.789 44.671 160.168 1.00 19.83 310 GLY B C 1
ATOM 4772 O O . GLY B 1 311 ? 5.550 45.701 160.812 1.00 20.51 310 GLY B O 1
ATOM 4773 N N . ASP B 1 312 ? 4.848 43.761 159.909 1.00 17.76 311 ASP B N 1
ATOM 4774 C CA . ASP B 1 312 ? 3.510 43.904 160.468 1.00 18.70 311 ASP B CA 1
ATOM 4775 C C . ASP B 1 312 ? 3.571 43.805 161.991 1.00 22.44 311 ASP B C 1
ATOM 4776 O O . ASP B 1 312 ? 4.435 43.131 162.553 1.00 17.56 311 ASP B O 1
ATOM 4781 N N . LEU B 1 313 ? 2.629 44.467 162.660 1.00 20.35 312 LEU B N 1
ATOM 4782 C CA . LEU B 1 313 ? 2.417 44.268 164.088 1.00 20.40 312 LEU B CA 1
ATOM 4783 C C . LEU B 1 313 ? 1.379 43.168 164.278 1.00 20.43 312 LEU B C 1
ATOM 4784 O O . LEU B 1 313 ? 0.280 43.242 163.725 1.00 16.91 312 LEU B O 1
ATOM 4789 N N . ALA B 1 314 ? 1.723 42.156 165.067 1.00 16.61 313 ALA B N 1
ATOM 4790 C CA . ALA B 1 314 ? 0.855 41.004 165.262 1.00 16.89 313 ALA B CA 1
ATOM 4791 C C . ALA B 1 314 ? 0.645 40.783 166.747 1.00 12.78 313 ALA B C 1
ATOM 4792 O O . ALA B 1 314 ? 1.607 40.790 167.516 1.00 15.33 313 ALA B O 1
ATOM 4794 N N . LEU B 1 315 ? -0.605 40.617 167.155 1.00 13.90 314 LEU B N 1
ATOM 4795 C CA . LEU B 1 315 ? -0.902 40.089 168.477 1.00 12.15 314 LEU B CA 1
ATOM 4796 C C . LEU B 1 315 ? -0.943 38.567 168.364 1.00 16.63 314 LEU B C 1
ATOM 4797 O O . LEU B 1 315 ? -1.731 38.017 167.581 1.00 14.76 314 LEU B O 1
ATOM 4802 N N . ILE B 1 316 ? -0.057 37.894 169.095 1.00 15.01 315 ILE B N 1
ATOM 4803 C CA . ILE B 1 316 ? -0.081 36.441 169.227 1.00 14.25 315 ILE B CA 1
ATOM 4804 C C . ILE B 1 316 ? -0.514 36.130 170.649 1.00 16.77 315 ILE B C 1
ATOM 4805 O O . ILE B 1 316 ? -0.108 36.819 171.594 1.00 14.74 315 ILE B O 1
ATOM 4810 N N . ILE B 1 317 ? -1.395 35.146 170.799 1.00 12.80 316 ILE B N 1
ATOM 4811 C CA . ILE B 1 317 ? -1.832 34.733 172.127 1.00 11.60 316 ILE B CA 1
ATOM 4812 C C . ILE B 1 317 ? -2.054 33.227 172.122 1.00 14.32 316 ILE B C 1
ATOM 4813 O O . ILE B 1 317 ? -2.624 32.670 171.180 1.00 15.03 316 ILE B O 1
ATOM 4818 N N . GLY B 1 318 ? -1.566 32.572 173.170 1.00 12.99 317 GLY B N 1
ATOM 4819 C CA . GLY B 1 318 ? -1.796 31.161 173.375 1.00 11.80 317 GLY B CA 1
ATOM 4820 C C . GLY B 1 318 ? -2.545 30.924 174.672 1.00 15.06 317 GLY B C 1
ATOM 4821 O O . GLY B 1 318 ? -2.471 31.719 175.612 1.00 11.61 317 GLY B O 1
ATOM 4822 N N . PHE B 1 319 ? -3.267 29.816 174.719 1.00 10.66 318 PHE B N 1
ATOM 4823 C CA . PHE B 1 319 ? -4.092 29.508 175.877 1.00 14.02 318 PHE B CA 1
ATOM 4824 C C . PHE B 1 319 ? -4.358 28.014 175.819 1.00 14.20 318 PHE B C 1
ATOM 4825 O O . PHE B 1 319 ? -4.529 27.465 174.726 1.00 12.30 318 PHE B O 1
ATOM 4833 N N . GLY B 1 320 ? -4.366 27.353 176.969 1.00 13.04 319 GLY B N 1
ATOM 4834 C CA . GLY B 1 320 ? -4.498 25.907 176.956 1.00 11.78 319 GLY B CA 1
ATOM 4835 C C . GLY B 1 320 ? -4.598 25.337 178.349 1.00 13.31 319 GLY B C 1
ATOM 4836 O O . GLY B 1 320 ? -4.911 26.050 179.304 1.00 10.47 319 GLY B O 1
ATOM 4837 N N . ALA B 1 321 ? -4.304 24.035 178.437 1.00 12.69 320 ALA B N 1
ATOM 4838 C CA . ALA B 1 321 ? -4.501 23.260 179.656 1.00 13.59 320 ALA B CA 1
ATOM 4839 C C . ALA B 1 321 ? -3.746 23.870 180.834 1.00 12.37 320 ALA B C 1
ATOM 4840 O O . ALA B 1 321 ? -2.600 24.316 180.701 1.00 10.43 320 ALA B O 1
ATOM 4842 N N . GLY B 1 322 ? -4.395 23.881 181.992 1.00 13.43 321 GLY B N 1
ATOM 4843 C CA . GLY B 1 322 ? -3.803 24.484 183.174 1.00 10.62 321 GLY B CA 1
ATOM 4844 C C . GLY B 1 322 ? -4.830 25.049 184.133 1.00 12.33 321 GLY B C 1
ATOM 4845 O O . GLY B 1 322 ? -4.824 24.679 185.312 1.00 13.35 321 GLY B O 1
ATOM 4846 N N . LEU B 1 323 ? -5.687 25.969 183.689 1.00 11.30 322 LEU B N 1
ATOM 4847 C CA . LEU B 1 323 ? -5.609 26.659 182.402 1.00 12.19 322 LEU B CA 1
ATOM 4848 C C . LEU B 1 323 ? -4.479 27.688 182.434 1.00 14.43 322 LEU B C 1
ATOM 4849 O O . LEU B 1 323 ? -4.212 28.277 183.478 1.00 13.11 322 LEU B O 1
ATOM 4854 N N . VAL B 1 324 ? -3.783 27.881 181.315 1.00 10.24 323 VAL B N 1
ATOM 4855 C CA . VAL B 1 324 ? -2.713 28.866 181.241 1.00 11.20 323 VAL B CA 1
ATOM 4856 C C . VAL B 1 324 ? -2.924 29.694 179.982 1.00 14.06 323 VAL B C 1
ATOM 4857 O O . VAL B 1 324 ? -3.623 29.284 179.054 1.00 13.60 323 VAL B O 1
ATOM 4861 N N . TYR B 1 325 ? -2.323 30.881 179.967 1.00 9.85 324 TYR B N 1
ATOM 4862 C CA . TYR B 1 325 ? -2.402 31.750 178.803 1.00 10.00 324 TYR B CA 1
ATOM 4863 C C . TYR B 1 325 ? -1.161 32.628 178.785 1.00 10.64 324 TYR B C 1
ATOM 4864 O O . TYR B 1 325 ? -0.514 32.839 179.812 1.00 10.13 324 TYR B O 1
ATOM 4873 N N . ALA B 1 326 ? -0.844 33.146 177.600 1.00 9.52 325 ALA B N 1
ATOM 4874 C CA . ALA B 1 326 ? 0.254 34.084 177.407 1.00 9.66 325 ALA B CA 1
ATOM 4875 C C . ALA B 1 326 ? 0.097 34.709 176.034 1.00 14.40 325 ALA B C 1
ATOM 4876 O O . ALA B 1 326 ? -0.222 34.013 175.063 1.00 13.12 325 ALA B O 1
ATOM 4878 N N . GLY B 1 327 ? 0.304 36.019 175.960 1.00 15.27 326 GLY B N 1
ATOM 4879 C CA . GLY B 1 327 ? 0.226 36.711 174.686 1.00 12.68 326 GLY B CA 1
ATOM 4880 C C . GLY B 1 327 ? 1.079 37.957 174.729 1.00 13.98 326 GLY B C 1
ATOM 4881 O O . GLY B 1 327 ? 1.409 38.461 175.805 1.00 11.24 326 GLY B O 1
ATOM 4882 N N . GLN B 1 328 ? 1.433 38.450 173.540 1.00 14.58 327 GLN B N 1
ATOM 4883 C CA . GLN B 1 328 ? 2.225 39.666 173.386 1.00 14.66 327 GLN B CA 1
ATOM 4884 C C . GLN B 1 328 ? 2.087 40.167 171.957 1.00 17.07 327 GLN B C 1
ATOM 4885 O O . GLN B 1 328 ? 1.737 39.409 171.048 1.00 14.86 327 GLN B O 1
ATOM 4891 N N . VAL B 1 329 ? 2.381 41.455 171.772 1.00 15.49 328 VAL B N 1
ATOM 4892 C CA . VAL B 1 329 ? 2.499 42.051 170.441 1.00 12.74 328 VAL B CA 1
ATOM 4893 C C . VAL B 1 329 ? 3.934 41.875 169.951 1.00 14.87 328 VAL B C 1
ATOM 4894 O O . VAL B 1 329 ? 4.889 42.153 170.686 1.00 13.63 328 VAL B O 1
ATOM 4898 N N . ILE B 1 330 ? 4.097 41.393 168.718 1.00 12.29 329 ILE B N 1
ATOM 4899 C CA . ILE B 1 330 ? 5.419 41.273 168.113 1.00 13.79 329 ILE B CA 1
ATOM 4900 C C . ILE B 1 330 ? 5.407 41.944 166.743 1.00 11.43 329 ILE B C 1
ATOM 4901 O O . ILE B 1 330 ? 4.353 42.174 166.148 1.00 15.56 329 ILE B O 1
ATOM 4906 N N . ARG B 1 331 ? 6.601 42.268 166.247 1.00 13.98 330 ARG B N 1
ATOM 4907 C CA . ARG B 1 331 ? 6.780 42.719 164.873 1.00 15.97 330 ARG B CA 1
ATOM 4908 C C . ARG B 1 331 ? 7.252 41.526 164.044 1.00 13.91 330 ARG B C 1
ATOM 4909 O O . ARG B 1 331 ? 8.265 40.910 164.376 1.00 15.92 330 ARG B O 1
ATOM 4917 N N . LEU B 1 332 ? 6.509 41.189 162.982 1.00 15.36 331 LEU B N 1
ATOM 4918 C CA . LEU B 1 332 ? 6.844 40.012 162.176 1.00 15.51 331 LEU B CA 1
ATOM 4919 C C . LEU B 1 332 ? 8.155 40.226 161.425 1.00 17.20 331 LEU B C 1
ATOM 4920 O O . LEU B 1 332 ? 8.463 41.348 161.011 1.00 17.18 331 LEU B O 1
ATOM 4925 N N . PRO B 1 333 ? 8.973 39.173 161.263 1.00 17.01 332 PRO B N 1
ATOM 4926 C CA . PRO B 1 333 ? 10.287 39.305 160.625 1.00 19.83 332 PRO B CA 1
ATOM 4927 C C . PRO B 1 333 ? 10.190 39.375 159.111 1.00 27.72 332 PRO B C 1
ATOM 4928 O O . PRO B 1 333 ? 11.128 39.799 158.435 1.00 30.01 332 PRO B O 1
#

Radius of gyration: 23.53 Å; Cα contacts (8 Å, |Δi|>4): 1919; chains: 2; bounding box: 62×59×59 Å

B-factor: mean 19.67, std 9.73, range [4.85, 73.78]

CATH classification: 3.40.47.10 (+1 more: 3.40.47.10)

GO terms:
  GO:0061990 beta-ketodecanoyl-[acyl-carrier-protein] synthase activity (F, EXP)
  GO:0033818 beta-ketoacyl-acyl-carrier-protein synthase III activity (F, EXP)

InterPro domains:
  IPR004655 Beta-ketoacyl-[acyl-carrier-protein] synthase III [MF_01815] (11-331)
  IPR004655 Beta-ketoacyl-[acyl-carrier-protein] synthase III [TIGR00747] (13-330)
  IPR013747 Beta-ketoacyl-[acyl-carrier-protein] synthase III, C-terminal [PF08541] (242-330)
  IPR013751 Beta-ketoacyl-[acyl-carrier-protein] synthase III, N-terminal [PF08545] (116-191)
  IPR016039 Thiolase-like [G3DSA:3.40.47.10] (2-178)
  IPR016039 Thiolase-like [G3DSA:3.40.47.10] (179-332)
  IPR016039 Thiolase-like [SSF53901] (12-331)

Solvent-accessible surface area: 22152 Å² total; per-residue (Å²): 111,74,4,130,38,57,95,36,144,25,65,0,86,5,50,7,8,0,28,16,32,0,71,98,69,0,54,8,164,61,0,28,112,73,11,108,21,70,42,111,102,0,89,133,111,4,15,0,60,47,0,58,21,12,55,152,97,34,64,15,27,46,6,0,10,71,0,0,118,44,0,28,139,117,24,66,26,118,26,94,74,2,38,0,0,0,0,0,12,13,4,34,17,58,12,4,0,6,2,0,0,22,0,0,67,89,14,54,10,38,87,0,1,0,0,12,1,19,2,6,10,0,0,2,2,0,0,0,8,0,0,13,6,0,11,14,9,35,17,2,86,63,0,4,0,0,0,0,0,16,6,23,66,0,10,39,69,142,36,129,63,4,0,7,15,5,0,1,0,0,0,0,0,0,0,0,62,17,139,130,28,3,2,2,11,7,14,20,0,5,87,2,108,74,0,129,10,10,19,8,57,36,5,36,73,0,7,66,49,131,141,47,68,30,0,41,8,82,34,82,44,219,40,11,61,139,16,0,78,51,26,2,0,94,42,0,37,73,0,2,64,69,0,44,15,78,41,61,52,3,55,0,0,0,3,4,0,12,28,28,88,6,1,63,18,4,15,163,73,4,168,30,52,186,84,9,42,29,0,67,10,0,41,39,1,0,8,2,12,1,0,0,4,1,0,0,1,10,46,0,37,124,107,37,70,1,110,78,38,24,2,0,0,0,2,0,6,5,6,0,1,3,11,0,0,0,0,0,68,4,49,111,77,8,120,27,55,127,58,143,16,62,0,90,6,46,5,6,0,27,18,37,0,68,100,69,0,52,6,161,56,0,30,109,72,12,110,24,65,46,120,105,0,88,116,75,4,13,0,58,47,0,61,17,13,51,154,95,32,62,16,26,46,6,0,10,72,0,0,121,44,0,27,142,117,24,70,25,116,25,94,75,3,37,0,0,0,0,0,12,14,4,36,18,58,11,5,0,5,2,0,0,24,0,0,83,91,15,54,13,39,89,0,0,0,0,10,0,20,2,7,12,0,0,2,1,0,0,0,8,1,0,14,7,0,12,15,9,28,18,1,81,65,0,4,0,0,0,0,0,14,6,22,62,0,10,36,69,143,34,141,55,2,0,7,15,6,1,1,0,0,0,0,0,0,0,0,61,17,108,125,14,1,2,2,11,8,16,18,0,5,79,2,111,66,0,107,11,10,22,8,54,40,5,30,78,0,7,63,48,126,140,46,72,29,0,38,8,94,28,60,26,137,40,13,40,140,8,0,71,52,29,1,0,98,42,0,36,72,0,2,68,76,0,40,14,78,41,66,53,4,55,0,0,0,3,5,0,13,21,35,75,7,2,59,21,4,12,152,79,6,165,29,52,184,89,10,41,33,0,64,13,1,42,38,1,0,10,1,11,2,0,0,3,1,0,0,0,9,51,0,39,128,110,37,63,1,108,79,40,27,5,0,0,0,1,0,5,7,8,0,0,2,8,0,0,0,0,0,71,3,44

Nearest PDB structures (foldseek):
  6a9n-assembly1_B  TM=1.003E+00  e=5.171E-82  Cutibacterium acnes
  4z19-assembly1_A-2  TM=9.753E-01  e=5.914E-41  Yersinia pestis
  4nhd-assembly1_A  TM=9.501E-01  e=2.109E-41  Vibrio cholerae O1 biovar El Tor str. N16961
  5bnr-assembly1_A-2  TM=9.578E-01  e=6.018E-40  Escherichia coli K-12
  3il3-assembly1_A-2  TM=9.588E-01  e=7.430E-39  Haemophilus influenzae

Secondary structure (DSSP, 8-state):
-PPP------EEEEEEEEEEE-SEEEEHHHHHHHSS--HHHHHHHH--SEEEE--TT--HHHHHHHHHHHHHHHHT--GGG--EEEEE-S----SSS-HHHHHHHHHT--S-EEEEEE-GGGHHHHHHHHHHHHHHTTS-SEEEEEEEEEGGGG--TT-TTTTTTB-EEEEEEEEEEESS--B---EEEE-GGGGGGEEEPPHHHHHH-TT-SS--EEE-HHHHHHHIIIIIHHHHHHHHHHTT--GGG-SEEEE--S-HHHHHHHHHHTT--TTSEE--THHHH-B-GGGHHHHHHHHHHHTTSS-TT-EEEEEEEETTTEEEEEEEE--/-----PPP--EEEEEEEEEEE-SEEEEHHHHHHHSS--HHHHHHHH--SEEEE--TT--HHHHHHHHHHHHHHHHT--GGG--EEEEE-S----SSS-HHHHHHHHHT--S-EEEEEE-GGGHHHHHHHHHHHHHHTTS-SEEEEEEEEEGGGG--TT-TTTTTTB-EEEEEEEEEEESS-SB---EEEE-GGGGGGEEEPPHHHHHH-TT-SS--EEE-HHHHHHHIIIIIHHHHHHHHHHTT--GGG-SEEEE--S-HHHHHHHHHHTT--TTSEEP-THHHH-B-GGGHHHHHHHHHHHTTSS-TT-EEEEEEEETTTEEEEEEEE--

=== Feature glossary ===
A reading guide for the features in this record.

Start from the seq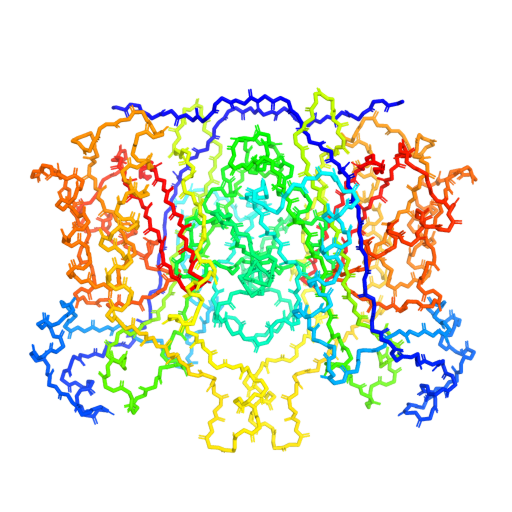uence.

  · Sequence gives the chain of amino acids in standard one-letter code (A=alanine, C=cysteine, …, Y=tyrosine), read N→C. It is the only feature that is directly encoded by the gene; all structural features are derived from the folded form of this sequence.

Fold it, and you get atomic coordinates and the backbone conformation that goes with them.

  · The mmCIF table is the protein's shape written out atom by atom. For each backbone N, Cα, C, and carbonyl O, it records an (x, y, z) coordinate triple in Å plus the residue type, chain letter, and residue number.

  · Backbone dihedral angles. Every residue except chain termini has a φ (preceding-C → N → Cα → C) and a ψ (N → Cα → C → next-N). They are reported in degrees following the IUPAC sign convention. Secondary structure is essentially a statement about which (φ, ψ) basin each residue occupies.

  · DSSP 8-state secondary structure assigns each residue one of H (α-helix), G (3₁₀-helix), I (π-helix), E (extended β-strand), B (isolated β-bridge), T (hydrogen-bonded turn), S (bend), or '-' (coil). The assignment is computed from backbone hydrogen-bond geometry via the Kabsch–Sander algorithm.

  · P-SEA three-state annotation labels each residue as helix, strand, or coil based purely on the geometry of the Cα trace. It serves as a fallback when the full backbone (and thus DSSP) is unavailable.

Summarize the fold with a handful of shape descriptors and a per-residue structural alphabet.

  · Radius of gyration (Rg) is the root-mean-square distance of Cα atoms from their centroid — a single number for overall size and compactness. A globular domain of N residues has Rg ≈ 2.2·N^0.38 Å; an extended or disordered chain has a much larger Rg. The Cα contact count is the number of residue pairs whose Cα atoms are within 8 Å and are more than four positions apart in sequence — a standard proxy for tertiary packing density. The bounding box is the smallest axis-aligned box enclosing all Cα atoms.

  · Foldseek's 3Di representation compresses backbone geometry into a per-residue letter drawn from a learned twenty-state alphabet. It captures the tertiary interaction pattern around each residue — which residues are packed against it in space, regardless of where they are in sequence.

  · Accessible surface area quantifies burial. A residue with SASA near zero is packed into the hydrophobic core; one with SASA >100 Å² sits on the surface. Computed here via the Shrake–Rupley numerical algorithm with a 1.4 Å probe.

Ask how reliable the model is.

  · For AlphaFold models, the B-factor field carries pLDDT — the model's own estimate of local accuracy on a 0–100 scale. Regions with pLDDT<50 should be treated as essentially unmodeled; they often correspond to intrinsically disordered segment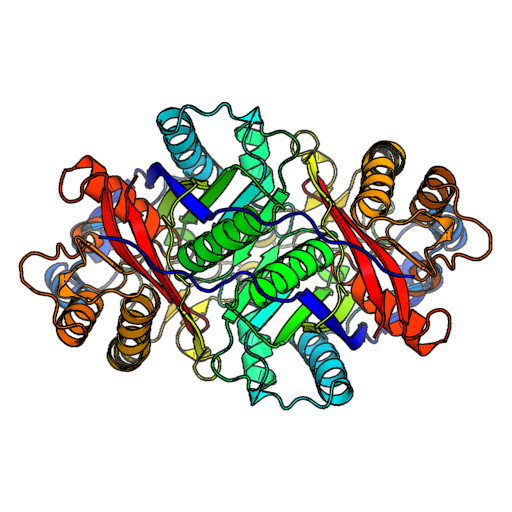s.

  · For experimental (PDB) structures, the B-factor (temperature factor) quantifies the positional spread of each atom in the crystal — a combination of thermal vibration and static disorder — in units of Å². High B-factors mark flexible loops or poorly resolved regions; low B-factors mark the rigid, well-ordered core.

  · PAE(i, j) answers: if I align the predicted and true structures on residue i, how far off (in Å) do I expect residue j to be? A block-diagonal PAE matrix with low values on the blocks and high values off-diagonal is the signature of a multi-domain protein with confidently predicted domains but uncertain inter-domain orientation.

Place it in context: what it resembles, what it is annotated as, and how it looks.

  · Structural nearest neighbors (via Foldseek easy-search vs the PDB). Reported per hit: target PDB id, E-value, and alignment TM-score. A TM-score above ~0.5 is the conventional threshold for 'same fold'.

  · Functional annotations link the protein to curated databases. InterPro entries identify conserved domains and families by matching the sequence against member-database signatures (Pfam, PROSITE, CDD, …). Gene Ontology (GO) terms describe molecular function, biological process, and cellular component in a controlled vocabulary. CATH places the structure in a hierarchical fold classification (Class/Architecture/Topology/Homologous-superfamily). The organism is the source species.

  · Plot images: a contact map (which residues are close in 3D, as an N×N binary image), a Ramachandran scatter (backbone torsion angles, revealing secondary-structure composition at a glance), and — for AlphaFold structures — a PAE heatmap (pairwise prediction confidence).

  · Structure images are PyMOL renders from six orthogonal camera directions. Cartoon representation draws helices as coils and strands as arrows; sticks shows the backbone as bonds; surface shows the solvent-excluded envelope. Rainbow coloring maps sequence position to hue (blue→red, N→C); chain coloring assigns a distinct color per polypeptide.